Protein AF-A0A9E3R7A0-F1 (afdb_monomer)

Structure (mmCIF, N/CA/C/O backbone):
data_AF-A0A9E3R7A0-F1
#
_entry.id   AF-A0A9E3R7A0-F1
#
loop_
_atom_site.group_PDB
_atom_site.id
_atom_site.type_symbol
_atom_site.label_atom_id
_atom_site.label_alt_id
_atom_site.label_comp_id
_atom_site.label_asym_id
_atom_site.label_entity_id
_atom_site.label_seq_id
_atom_site.pdbx_PDB_ins_code
_atom_site.Cartn_x
_atom_site.Cartn_y
_atom_site.Cartn_z
_atom_site.occupancy
_atom_site.B_iso_or_equiv
_atom_site.auth_seq_id
_atom_site.auth_comp_id
_atom_site.auth_asym_id
_atom_site.auth_atom_id
_atom_site.pdbx_PDB_model_num
ATOM 1 N N . GLY A 1 1 ? -0.969 14.831 22.090 1.00 53.62 1 GLY A N 1
ATOM 2 C CA . GLY A 1 1 ? -0.768 15.293 23.472 1.00 53.62 1 GLY A CA 1
ATOM 3 C C . GLY A 1 1 ? -1.408 14.265 24.361 1.00 53.62 1 GLY A C 1
ATOM 4 O O . GLY A 1 1 ? -2.509 13.847 24.042 1.00 53.62 1 GLY A O 1
ATOM 5 N N . ASP A 1 2 ? -0.726 13.844 25.419 1.00 69.12 2 ASP A N 1
ATOM 6 C CA . ASP A 1 2 ? -1.125 12.676 26.223 1.00 69.12 2 ASP A CA 1
ATOM 7 C C . ASP A 1 2 ? -1.958 13.091 27.450 1.00 69.12 2 ASP A C 1
ATOM 9 O O . ASP A 1 2 ? -1.864 12.518 28.536 1.00 69.12 2 ASP A O 1
ATOM 13 N N . ASP A 1 3 ? -2.725 14.178 27.309 1.00 80.38 3 ASP A N 1
ATOM 14 C CA . ASP A 1 3 ? -3.614 14.688 28.347 1.00 80.38 3 ASP A CA 1
ATOM 15 C C . ASP A 1 3 ? -5.073 14.649 27.925 1.00 80.38 3 ASP A C 1
ATOM 17 O O . ASP A 1 3 ? -5.614 15.624 27.410 1.00 80.38 3 ASP A O 1
ATOM 21 N N . PHE A 1 4 ? -5.721 13.514 28.173 1.00 87.25 4 PHE A N 1
ATOM 22 C CA . PHE A 1 4 ? -7.149 13.374 27.912 1.00 87.25 4 PHE A CA 1
ATOM 23 C C . PHE A 1 4 ? -8.017 14.138 28.928 1.00 87.25 4 PHE A C 1
ATOM 25 O O . PHE A 1 4 ? -9.210 14.306 28.694 1.00 87.25 4 PHE A O 1
ATOM 32 N N . ASP A 1 5 ? -7.447 14.674 30.012 1.00 87.25 5 ASP A N 1
ATOM 33 C CA . ASP A 1 5 ? -8.157 15.551 30.951 1.00 87.25 5 ASP A CA 1
ATOM 34 C C . ASP A 1 5 ? -7.990 17.044 30.614 1.00 87.25 5 ASP A C 1
ATOM 36 O O . ASP A 1 5 ? -8.600 17.886 31.278 1.00 87.25 5 ASP A O 1
ATOM 40 N N . ASP A 1 6 ? -7.247 17.393 29.554 1.00 91.75 6 ASP A N 1
ATOM 41 C CA . ASP A 1 6 ? -7.112 18.787 29.127 1.00 91.75 6 ASP A CA 1
ATOM 42 C C . ASP A 1 6 ? -8.500 19.403 28.830 1.00 91.75 6 ASP A C 1
ATOM 44 O O . ASP A 1 6 ? -9.265 18.869 28.013 1.00 91.75 6 ASP A O 1
ATOM 48 N N . PRO A 1 7 ? -8.874 20.523 29.484 1.00 93.00 7 PRO A N 1
ATOM 49 C CA . PRO A 1 7 ? -10.195 21.118 29.305 1.00 93.00 7 PRO A CA 1
ATOM 50 C C . PRO A 1 7 ? -10.471 21.587 27.872 1.00 93.00 7 PRO A C 1
ATOM 52 O O . PRO A 1 7 ? -11.614 21.516 27.422 1.00 93.00 7 PRO A O 1
ATOM 55 N N . GLY A 1 8 ? -9.446 22.061 27.155 1.00 94.75 8 GLY A N 1
ATOM 56 C CA . GLY A 1 8 ? -9.574 22.519 25.772 1.00 94.75 8 GLY A CA 1
ATOM 57 C C . GLY A 1 8 ? -9.824 21.356 24.816 1.00 94.75 8 GLY A C 1
ATOM 58 O O . GLY A 1 8 ? -10.748 21.411 24.001 1.00 94.75 8 GLY A O 1
ATOM 59 N N . PHE A 1 9 ? -9.060 20.275 24.973 1.00 92.12 9 PHE A N 1
ATOM 60 C CA . PHE A 1 9 ? -9.255 19.019 24.261 1.00 92.12 9 PHE A CA 1
ATOM 61 C C . PHE A 1 9 ? -10.659 18.459 24.500 1.00 92.12 9 PHE A C 1
ATOM 63 O O . PHE A 1 9 ? -11.382 18.199 23.540 1.00 92.12 9 PHE A O 1
ATOM 70 N N . ASN A 1 10 ? -11.089 18.354 25.760 1.00 94.06 10 ASN A N 1
ATOM 71 C CA . ASN A 1 10 ? -12.415 17.841 26.106 1.00 94.06 10 ASN A CA 1
ATOM 72 C C . ASN A 1 10 ? -13.555 18.722 25.580 1.00 94.06 10 ASN A C 1
ATOM 74 O O . ASN A 1 10 ? -14.569 18.197 25.123 1.00 94.06 10 ASN A O 1
ATOM 78 N N . ALA A 1 11 ? -13.400 20.048 25.597 1.00 96.12 11 ALA A N 1
ATOM 79 C CA . ALA A 1 11 ? -14.384 20.955 25.013 1.00 96.12 11 ALA A CA 1
ATOM 80 C C . ALA A 1 11 ? -14.495 20.772 23.489 1.00 96.12 11 ALA A C 1
ATOM 82 O O . ALA A 1 11 ? -15.606 20.687 22.963 1.00 96.12 11 ALA A O 1
ATOM 83 N N . GLY A 1 12 ? -13.360 20.657 22.790 1.00 93.88 12 GLY A N 1
ATOM 84 C CA . GLY A 1 12 ? -13.330 20.380 21.353 1.00 93.88 12 GLY A CA 1
ATOM 85 C C . GLY A 1 12 ? -13.936 19.019 21.008 1.00 93.88 12 GLY A C 1
ATOM 86 O O . GLY A 1 12 ? -14.756 18.920 20.098 1.00 93.88 12 GLY A O 1
ATOM 87 N N . PHE A 1 13 ? -13.602 17.983 21.781 1.00 93.81 13 PHE A N 1
ATOM 88 C CA . PHE A 1 13 ? -14.141 16.634 21.606 1.00 93.81 13 PHE A CA 1
ATOM 89 C C . PHE A 1 13 ? -15.660 16.592 21.830 1.00 93.81 13 PHE A C 1
ATOM 91 O O . PHE A 1 13 ? -16.398 16.027 21.024 1.00 93.81 13 PHE A O 1
ATOM 98 N N . ALA A 1 14 ? -16.150 17.259 22.879 1.00 96.94 14 ALA A N 1
ATOM 99 C CA . ALA A 1 14 ? -17.577 17.388 23.158 1.00 96.94 14 ALA A CA 1
ATOM 100 C C . ALA A 1 14 ? -18.331 18.132 22.046 1.00 96.94 14 ALA A C 1
ATOM 102 O O . ALA A 1 14 ? -19.455 17.754 21.714 1.00 96.94 14 ALA A O 1
ATOM 103 N N . GLN A 1 15 ? -17.731 19.174 21.460 1.00 96.31 15 GLN A N 1
ATOM 104 C CA . GLN A 1 15 ? -18.327 19.870 20.320 1.00 96.31 15 GLN A CA 1
ATOM 105 C C . GLN A 1 15 ? -18.377 18.968 19.084 1.00 96.31 15 GLN A C 1
ATOM 107 O O . GLN A 1 15 ? -19.435 18.856 18.476 1.00 96.31 15 GLN A O 1
ATOM 112 N N . ALA A 1 16 ? -17.297 18.244 18.780 1.00 94.88 16 ALA A N 1
ATOM 113 C CA . ALA A 1 16 ? -17.267 17.296 17.668 1.00 94.88 16 ALA A CA 1
ATOM 114 C C . ALA A 1 16 ? -18.326 16.187 17.816 1.00 94.88 16 ALA A C 1
ATOM 116 O O . ALA A 1 16 ? -18.986 15.837 16.840 1.00 94.88 16 ALA A O 1
ATOM 117 N N . ILE A 1 17 ? -18.545 15.674 19.035 1.00 97.00 17 ILE A N 1
ATOM 118 C CA . ILE A 1 17 ? -19.640 14.734 19.327 1.00 97.00 17 ILE A CA 1
ATOM 119 C C . ILE A 1 17 ? -20.994 15.341 18.947 1.00 97.00 17 ILE A C 1
ATOM 121 O O . ILE A 1 17 ? -21.784 14.699 18.255 1.00 97.00 17 ILE A O 1
ATOM 125 N N . ARG A 1 18 ? -21.272 1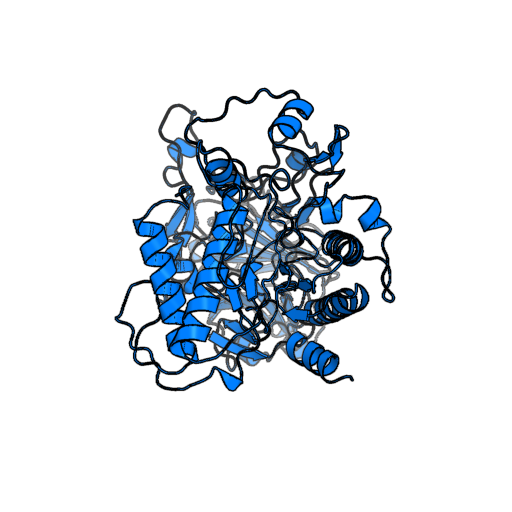6.570 19.396 1.00 97.81 18 ARG A N 1
ATOM 126 C CA . ARG A 1 18 ? -22.548 17.248 19.117 1.00 97.81 18 ARG A CA 1
ATOM 127 C C . ARG A 1 18 ? -22.729 17.503 17.631 1.00 97.81 18 ARG A C 1
ATOM 129 O O . ARG A 1 18 ? -23.804 17.225 17.115 1.00 97.81 18 ARG A O 1
ATOM 136 N N . ASP A 1 19 ? -21.677 17.958 16.958 1.00 96.94 19 ASP A N 1
ATOM 137 C CA . ASP A 1 19 ? -21.687 18.215 15.523 1.00 96.94 19 ASP A CA 1
ATOM 138 C C . ASP A 1 19 ? -21.993 16.932 14.744 1.00 96.94 19 ASP A C 1
ATOM 140 O O . ASP A 1 19 ? -22.852 16.952 13.872 1.00 96.94 19 ASP A O 1
ATOM 144 N N . VAL A 1 20 ? -21.366 15.798 15.083 1.00 96.06 20 VAL A N 1
ATOM 145 C CA . VAL A 1 20 ? -21.643 14.506 14.428 1.00 96.06 20 VAL A CA 1
ATOM 146 C C . VAL A 1 20 ? -23.091 14.071 14.638 1.00 96.06 20 VAL A C 1
ATOM 148 O O . VAL A 1 20 ? -23.747 13.676 13.674 1.00 96.06 20 VAL A O 1
ATOM 151 N N . VAL A 1 21 ? -23.611 14.158 15.866 1.00 97.94 21 VAL A N 1
ATOM 152 C CA . VAL A 1 21 ? -25.017 13.819 16.134 1.00 97.94 21 VAL A CA 1
ATOM 153 C C . VAL A 1 21 ? -25.937 14.754 15.340 1.00 97.94 21 VAL A C 1
ATOM 155 O O . VAL A 1 21 ? -26.807 14.283 14.617 1.00 97.94 21 VAL A O 1
ATOM 158 N N . ASP A 1 22 ? -25.718 16.067 15.382 1.00 98.25 22 ASP A N 1
ATOM 159 C CA . ASP A 1 22 ? -26.552 17.032 14.659 1.00 98.25 22 ASP A CA 1
ATOM 160 C C . ASP A 1 22 ? -26.466 16.852 13.133 1.00 98.25 22 ASP A C 1
ATOM 162 O O . ASP A 1 22 ? -27.477 16.984 12.446 1.00 98.25 22 ASP A O 1
ATOM 166 N N . VAL A 1 23 ? -25.296 16.494 12.591 1.00 97.56 23 VAL A N 1
ATOM 167 C CA . VAL A 1 23 ? -25.115 16.154 11.171 1.00 97.56 23 VAL A CA 1
ATOM 168 C C . VAL A 1 23 ? -25.967 14.948 10.786 1.00 97.56 23 VAL A C 1
ATOM 170 O O . VAL A 1 23 ? -26.647 14.991 9.763 1.00 97.56 23 VAL A O 1
ATOM 173 N N . LEU A 1 24 ? -25.970 13.887 11.598 1.00 97.12 24 LEU A N 1
ATOM 174 C CA . LEU A 1 24 ? -26.750 12.679 11.311 1.00 97.12 24 LEU A CA 1
ATOM 175 C C . LEU A 1 24 ? -28.258 12.934 11.322 1.00 97.12 24 LEU A C 1
ATOM 177 O O . LEU A 1 24 ? -28.981 12.308 10.552 1.00 97.12 24 LEU A O 1
ATOM 181 N N . HIS A 1 25 ? -28.721 13.855 12.165 1.00 98.19 25 HIS A N 1
ATOM 182 C CA . HIS A 1 25 ? -30.130 14.251 12.259 1.00 98.19 25 HIS A CA 1
ATOM 183 C C . HIS A 1 25 ? -30.509 15.390 11.294 1.00 98.19 25 HIS A C 1
ATOM 185 O O . HIS A 1 25 ? -31.611 15.925 11.383 1.00 98.19 25 HIS A O 1
ATOM 191 N N . GLY A 1 26 ? -29.622 15.787 10.370 1.00 97.81 26 GLY A N 1
ATOM 192 C CA . GLY A 1 26 ? -29.912 16.852 9.403 1.00 97.81 26 GLY A CA 1
ATOM 193 C C . GLY A 1 26 ? -30.159 18.217 10.058 1.00 97.81 26 GLY A C 1
ATOM 194 O O . GLY A 1 26 ? -30.999 18.994 9.605 1.00 97.81 26 GLY A O 1
ATOM 195 N N . ALA A 1 27 ? -29.467 18.501 11.160 1.00 97.94 27 ALA A N 1
ATOM 196 C CA . ALA A 1 27 ? -29.698 19.663 12.012 1.00 97.94 27 ALA A CA 1
ATOM 197 C C . ALA A 1 27 ? -28.429 20.502 12.252 1.00 97.94 27 ALA A C 1
ATOM 199 O O . ALA A 1 27 ? -28.372 21.264 13.220 1.00 97.94 27 ALA A O 1
ATOM 200 N N . ALA A 1 28 ? -27.421 20.390 11.378 1.00 97.56 28 ALA A N 1
ATOM 201 C CA . ALA A 1 28 ? -26.130 21.057 11.538 1.00 97.56 28 ALA A CA 1
ATOM 202 C C . ALA A 1 28 ? -25.809 22.049 10.410 1.00 97.56 28 ALA A C 1
ATOM 204 O O . ALA A 1 28 ? -26.141 21.867 9.238 1.00 97.56 28 ALA A O 1
ATOM 205 N N . THR A 1 29 ? -25.095 23.116 10.760 1.00 97.75 29 THR A N 1
ATOM 206 C CA . THR A 1 29 ? -24.385 23.974 9.805 1.00 97.75 29 THR A CA 1
ATOM 207 C C . THR A 1 29 ? -22.999 24.238 10.362 1.00 97.75 29 THR A C 1
ATOM 209 O O . THR A 1 29 ? -22.863 24.894 11.392 1.00 97.75 29 THR A O 1
ATOM 212 N N . LEU A 1 30 ? -21.985 23.700 9.691 1.00 96.94 30 LEU A N 1
ATOM 213 C CA . LEU A 1 30 ? -20.608 23.704 10.169 1.00 96.94 30 LEU A CA 1
ATOM 214 C C . LEU A 1 30 ? -19.764 24.704 9.364 1.00 96.94 30 LEU A C 1
ATOM 216 O O . LEU A 1 30 ? -19.820 24.686 8.126 1.00 96.94 30 LEU A O 1
ATOM 220 N N . PRO A 1 31 ? -18.983 25.578 10.024 1.00 95.56 31 PRO A N 1
ATOM 221 C CA . PRO A 1 31 ? -18.098 26.505 9.333 1.00 95.56 31 PRO A CA 1
ATOM 222 C C . PRO A 1 31 ? -16.918 25.765 8.677 1.00 95.56 31 PRO A C 1
ATOM 224 O O . PRO A 1 31 ? -16.497 24.716 9.166 1.00 95.56 31 PRO A O 1
ATOM 227 N N . PRO A 1 32 ? -16.339 26.306 7.591 1.00 96.06 32 PRO A N 1
ATOM 228 C CA . PRO A 1 32 ? -15.105 25.774 7.023 1.00 96.06 32 PRO A CA 1
ATOM 229 C C . PRO A 1 32 ? -13.949 25.789 8.028 1.00 96.06 32 PRO A C 1
ATOM 231 O O . PRO A 1 32 ? -13.594 26.839 8.562 1.00 96.06 32 PRO A O 1
ATOM 234 N N . GLN A 1 33 ? -13.325 24.629 8.231 1.00 93.44 33 GLN A N 1
ATOM 235 C CA . GLN A 1 33 ? -12.112 24.459 9.026 1.00 93.44 33 GLN A CA 1
ATOM 236 C C . GLN A 1 33 ? -11.190 23.457 8.324 1.00 93.44 33 GLN A C 1
ATOM 238 O O . GLN A 1 33 ? -11.634 22.416 7.841 1.00 93.44 33 GLN A O 1
ATOM 243 N N . ALA A 1 34 ? -9.895 23.770 8.249 1.00 89.38 34 ALA A N 1
ATOM 244 C CA . ALA A 1 34 ? -8.920 22.886 7.620 1.00 89.38 34 ALA A CA 1
ATOM 245 C C . ALA A 1 34 ? -8.920 21.506 8.301 1.00 89.38 34 ALA A C 1
ATOM 247 O O . ALA A 1 34 ? -8.803 21.418 9.520 1.00 89.38 34 ALA A O 1
ATOM 248 N N . GLY A 1 35 ? -9.057 20.442 7.505 1.00 84.56 35 GLY A N 1
ATOM 249 C CA . GLY A 1 35 ? -9.123 19.062 7.999 1.00 84.56 35 GLY A CA 1
ATOM 250 C C . GLY A 1 35 ? -10.507 18.595 8.467 1.00 84.56 35 GLY A C 1
ATOM 251 O O . GLY A 1 35 ? -10.635 17.436 8.844 1.00 84.56 35 GLY A O 1
ATOM 252 N N . HIS A 1 36 ? -11.541 19.443 8.411 1.00 89.62 36 HIS A N 1
ATOM 253 C CA . HIS A 1 36 ? -12.905 19.099 8.824 1.00 89.62 36 HIS A CA 1
ATOM 254 C C . HIS A 1 36 ? -13.910 19.277 7.678 1.00 89.62 36 HIS A C 1
ATOM 256 O O . HIS A 1 36 ? -13.760 20.148 6.817 1.00 89.62 36 HIS A O 1
ATOM 262 N N . ALA A 1 37 ? -14.963 18.454 7.678 1.00 91.75 37 ALA A N 1
ATOM 263 C CA . ALA A 1 37 ? -16.116 18.661 6.808 1.00 91.75 37 ALA A CA 1
ATOM 264 C C . ALA A 1 37 ? -16.844 19.964 7.188 1.00 91.75 37 ALA A C 1
ATOM 266 O O . ALA A 1 37 ? -16.874 20.349 8.355 1.00 91.75 37 ALA A O 1
ATOM 267 N N . SER A 1 38 ? -17.440 20.644 6.206 1.00 95.69 38 SER A N 1
ATOM 268 C CA . SER A 1 38 ? -18.169 21.899 6.424 1.00 95.69 38 SER A CA 1
ATOM 269 C C . SER A 1 38 ? -19.370 22.025 5.496 1.00 95.69 38 SER A C 1
ATOM 271 O O . SER A 1 38 ? -19.475 21.303 4.505 1.00 95.69 38 SER A O 1
ATOM 273 N N . GLY A 1 39 ? -20.269 22.953 5.818 1.00 96.75 39 GLY A N 1
ATOM 274 C CA . GLY A 1 39 ? -21.484 23.211 5.054 1.00 96.75 39 GLY A CA 1
ATOM 275 C C . GLY A 1 39 ? -22.756 22.972 5.859 1.00 96.75 39 GLY A C 1
ATOM 276 O O . GLY A 1 39 ? -22.730 22.783 7.076 1.00 96.75 39 GLY A O 1
ATOM 277 N N . ARG A 1 40 ? -23.890 23.030 5.161 1.00 97.75 40 ARG A N 1
ATOM 278 C CA . ARG A 1 40 ? -25.216 22.774 5.724 1.00 97.75 40 ARG A CA 1
ATOM 279 C C . ARG A 1 40 ? -25.567 21.297 5.550 1.00 97.75 40 ARG A C 1
ATOM 281 O O . ARG A 1 40 ? -25.549 20.801 4.428 1.00 97.75 40 ARG A O 1
ATOM 288 N N . PHE A 1 41 ? -25.920 20.642 6.648 1.00 97.31 41 PHE A N 1
ATOM 289 C CA . PHE A 1 41 ? -26.384 19.260 6.695 1.00 97.31 41 PHE A CA 1
ATOM 290 C C . PHE A 1 41 ? -27.853 19.275 7.114 1.00 97.31 41 PHE A C 1
ATOM 292 O O . PHE A 1 41 ? -28.147 19.392 8.299 1.00 97.31 41 PHE A O 1
ATOM 299 N N . ASP A 1 42 ? -28.766 19.229 6.142 1.00 97.19 42 ASP A N 1
ATOM 300 C CA . ASP A 1 42 ? -30.220 19.306 6.355 1.00 97.19 42 ASP A CA 1
ATOM 301 C C . ASP A 1 42 ? -30.990 18.039 5.944 1.00 97.19 42 ASP A C 1
ATOM 303 O O . ASP A 1 42 ? -32.221 18.019 5.960 1.00 97.19 42 ASP A O 1
ATOM 307 N N . ALA A 1 43 ? -30.266 16.967 5.614 1.00 97.19 43 ALA A N 1
ATOM 308 C CA . ALA A 1 43 ? -30.823 15.639 5.394 1.00 97.19 43 ALA A CA 1
ATOM 309 C C . ALA A 1 43 ? -30.695 14.794 6.670 1.00 97.19 43 ALA A C 1
ATOM 311 O O . ALA A 1 43 ? -29.584 14.519 7.119 1.00 97.19 43 ALA A O 1
ATOM 312 N N . ASP A 1 44 ? -31.827 14.360 7.230 1.00 97.56 44 ASP A N 1
ATOM 313 C CA . ASP A 1 44 ? -31.852 13.412 8.347 1.00 97.56 44 ASP A CA 1
ATOM 314 C C . ASP A 1 44 ? -31.558 11.998 7.831 1.00 97.56 44 ASP A C 1
ATOM 316 O O . ASP A 1 44 ? -32.381 11.381 7.152 1.00 97.56 44 ASP A O 1
ATOM 320 N N . VAL A 1 45 ? -30.361 11.497 8.137 1.00 97.19 45 VAL A N 1
ATOM 321 C CA . VAL A 1 45 ? -29.919 10.131 7.817 1.00 97.19 45 VAL A CA 1
ATOM 322 C C . VAL A 1 45 ? -29.994 9.202 9.029 1.00 97.19 45 VAL A C 1
ATOM 324 O O . VAL A 1 45 ? -29.702 8.009 8.922 1.00 97.19 45 VAL A O 1
ATOM 327 N N . SER A 1 46 ? -30.432 9.716 10.178 1.00 96.94 46 SER A N 1
ATOM 328 C CA . SER A 1 46 ? -30.481 8.986 11.434 1.00 96.94 46 SER A CA 1
ATOM 329 C C . SER A 1 46 ? -31.316 7.690 11.366 1.00 96.94 46 SER A C 1
ATOM 331 O O . SER A 1 46 ? -30.895 6.713 12.001 1.00 96.94 46 SER A O 1
ATOM 333 N N . PRO A 1 47 ? -32.409 7.561 10.574 1.00 96.00 47 PRO A N 1
ATOM 334 C CA . PRO A 1 47 ? -33.138 6.294 10.443 1.00 96.00 47 PRO A CA 1
ATOM 335 C C . PRO A 1 47 ? -32.313 5.134 9.863 1.00 96.00 47 PRO A C 1
ATOM 337 O O . PRO A 1 47 ? -32.668 3.975 10.072 1.00 96.00 47 PRO A O 1
ATOM 340 N N . TRP A 1 48 ? -31.219 5.428 9.152 1.00 96.56 48 TRP A N 1
ATOM 341 C CA . TRP A 1 48 ? -30.314 4.430 8.566 1.00 96.56 48 TRP A CA 1
ATOM 342 C C . TRP A 1 48 ? -29.024 4.235 9.374 1.00 96.56 48 TRP A C 1
ATOM 344 O O . TRP A 1 48 ? -28.219 3.361 9.050 1.00 96.56 48 TRP A O 1
ATOM 354 N N . THR A 1 49 ? -28.824 5.009 10.442 1.00 96.25 49 THR A N 1
ATOM 355 C CA . THR A 1 49 ? -27.653 4.893 11.315 1.00 96.25 49 THR A CA 1
ATOM 356 C C . THR A 1 49 ? -27.851 3.773 12.332 1.00 96.25 49 THR A C 1
ATOM 358 O O . THR A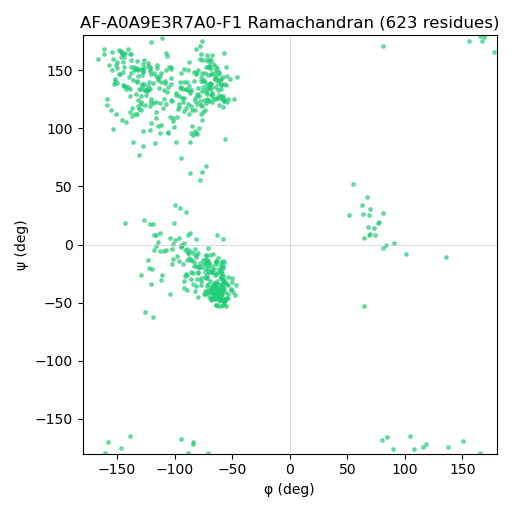 1 49 ? -28.705 3.869 13.215 1.00 96.25 49 THR A O 1
ATOM 361 N N . ILE A 1 50 ? -27.017 2.733 12.238 1.00 95.44 50 ILE A N 1
ATOM 362 C CA . ILE A 1 50 ? -27.103 1.530 13.081 1.00 95.44 50 ILE A CA 1
ATOM 363 C C . ILE A 1 50 ? -26.491 1.755 14.470 1.00 95.44 50 ILE A C 1
ATOM 365 O O . ILE A 1 50 ? -27.069 1.325 15.465 1.00 95.44 50 ILE A O 1
ATOM 369 N N . ALA A 1 51 ? -25.313 2.379 14.545 1.00 96.94 51 ALA A N 1
ATOM 370 C CA . ALA A 1 51 ? -24.522 2.495 15.769 1.00 96.94 51 ALA A CA 1
ATOM 371 C C . ALA A 1 51 ? -23.473 3.614 15.672 1.00 96.94 51 ALA A C 1
ATOM 373 O O . ALA A 1 51 ? -23.180 4.098 14.579 1.00 96.94 51 ALA A O 1
ATOM 374 N N . TYR A 1 52 ? -22.874 3.961 16.813 1.00 97.44 52 TYR A N 1
ATOM 375 C CA . TYR A 1 52 ? -21.696 4.825 16.908 1.00 97.44 52 TYR A CA 1
ATOM 376 C C . TYR A 1 52 ? -20.449 4.021 17.295 1.00 97.44 52 TYR A C 1
ATOM 378 O O . TYR A 1 52 ? -20.510 3.143 18.155 1.00 97.44 52 TYR A O 1
ATOM 386 N N . ILE A 1 53 ? -19.303 4.355 16.701 1.00 96.94 53 ILE A N 1
ATOM 387 C CA . ILE A 1 53 ? -17.982 3.893 17.144 1.00 96.94 53 ILE A CA 1
ATOM 388 C C . ILE A 1 53 ? -17.124 5.140 17.356 1.00 96.94 53 ILE A C 1
ATOM 390 O O . ILE A 1 53 ? -16.970 5.954 16.447 1.00 96.94 53 ILE A O 1
ATOM 394 N N . LEU A 1 54 ? -16.634 5.329 18.579 1.00 94.75 54 LEU A N 1
ATOM 395 C CA . LEU A 1 54 ? -15.944 6.543 19.003 1.00 94.75 54 LEU A CA 1
ATOM 396 C C . LEU A 1 54 ? -14.421 6.376 18.951 1.00 94.75 54 LEU A C 1
ATOM 398 O O . LEU A 1 54 ? -13.865 5.464 19.562 1.00 94.75 54 LEU A O 1
ATOM 402 N N . GLY A 1 55 ? -13.749 7.323 18.293 1.00 88.56 55 GLY A N 1
ATOM 403 C CA . GLY A 1 55 ? -12.289 7.391 18.210 1.00 88.56 55 GLY A CA 1
ATOM 404 C C . GLY A 1 55 ? -11.686 6.635 17.022 1.00 88.56 55 GLY A C 1
ATOM 405 O O . GLY A 1 55 ? -12.388 6.090 16.174 1.00 88.56 55 GLY A O 1
ATOM 406 N N . ARG A 1 56 ? -10.355 6.622 16.979 1.00 85.44 56 ARG A N 1
ATOM 407 C CA . ARG A 1 56 ? -9.511 5.866 16.037 1.00 85.44 56 ARG A CA 1
ATOM 408 C C . ARG A 1 56 ? -8.613 4.914 16.830 1.00 85.44 56 ARG A C 1
ATOM 410 O O . ARG A 1 56 ? -8.635 4.982 18.053 1.00 85.44 56 ARG A O 1
ATOM 417 N N . GLU A 1 57 ? -7.846 4.054 16.162 1.00 87.50 57 GLU A N 1
ATOM 418 C CA . GLU A 1 57 ? -6.825 3.220 16.821 1.00 87.50 57 GLU A CA 1
ATOM 419 C C . GLU A 1 57 ? -5.950 4.080 17.741 1.00 87.50 57 GLU A C 1
ATOM 421 O O . GLU A 1 57 ? -5.430 5.115 17.316 1.00 87.50 57 GLU A O 1
ATOM 426 N N . TRP A 1 58 ? -5.877 3.682 19.012 1.00 89.31 58 TRP A N 1
ATOM 427 C CA . TRP A 1 58 ? -5.237 4.446 20.077 1.00 89.31 58 TRP A CA 1
ATOM 428 C C . TRP A 1 58 ? -3.816 3.953 20.282 1.00 89.31 58 TRP A C 1
ATOM 430 O O . TRP A 1 58 ? -3.601 2.758 20.501 1.00 89.31 58 TRP A O 1
ATOM 440 N N . GLU A 1 59 ? -2.853 4.869 20.263 1.00 89.38 59 GLU A N 1
ATOM 441 C CA . GLU A 1 59 ? -1.457 4.513 20.456 1.00 89.38 59 GLU A CA 1
ATOM 442 C C . GLU A 1 59 ? -1.200 4.081 21.916 1.00 89.38 59 GLU A C 1
ATOM 444 O O . GLU A 1 59 ? -1.439 4.870 22.841 1.00 89.38 59 GLU A O 1
ATOM 449 N N . PRO A 1 60 ? -0.670 2.863 22.161 1.00 90.75 60 PRO A N 1
ATOM 450 C CA . PRO A 1 60 ? -0.456 2.319 23.501 1.00 90.75 60 PRO A CA 1
ATOM 451 C C . PRO A 1 60 ? 0.308 3.258 24.436 1.00 90.75 60 PRO A C 1
ATOM 453 O O . PRO A 1 60 ? -0.052 3.406 25.604 1.00 90.75 60 PRO A O 1
ATOM 456 N N . TYR A 1 61 ? 1.322 3.959 23.925 1.00 88.88 61 TYR A N 1
ATOM 457 C CA . TYR A 1 61 ? 2.122 4.879 24.731 1.00 88.88 61 TYR A CA 1
ATOM 458 C C . TYR A 1 61 ? 1.334 6.097 25.236 1.00 88.88 61 TYR A C 1
ATOM 460 O O . TYR A 1 61 ? 1.583 6.549 26.354 1.00 88.88 61 TYR A O 1
ATOM 468 N N . SER A 1 62 ? 0.369 6.614 24.467 1.00 89.94 62 SER A N 1
ATOM 469 C CA . SER A 1 62 ? -0.476 7.732 24.909 1.00 89.94 62 SER A CA 1
ATOM 470 C C . SER A 1 62 ? -1.446 7.274 25.999 1.00 89.94 62 SER A C 1
ATOM 472 O O . SER A 1 62 ? -1.701 8.012 26.952 1.00 89.94 62 SER A O 1
ATOM 474 N N . ILE A 1 63 ? -1.922 6.025 25.919 1.00 92.19 63 ILE A N 1
ATOM 475 C CA . ILE A 1 63 ? -2.751 5.402 26.958 1.00 92.19 63 ILE A CA 1
ATOM 476 C C . ILE A 1 63 ? -1.942 5.211 28.247 1.00 92.19 63 ILE A C 1
ATOM 478 O O . ILE A 1 63 ? -2.418 5.566 29.326 1.00 92.19 63 ILE A O 1
ATOM 482 N N . VAL A 1 64 ? -0.719 4.676 28.154 1.00 91.12 64 VAL A N 1
ATOM 483 C CA . VAL A 1 64 ? 0.186 4.513 29.308 1.00 91.12 64 VAL A CA 1
ATOM 484 C C . VAL A 1 64 ? 0.448 5.863 29.974 1.00 91.12 64 VAL A C 1
ATOM 486 O O . VAL A 1 64 ? 0.191 6.005 31.170 1.00 91.12 64 VAL A O 1
ATOM 489 N N . GLY A 1 65 ? 0.855 6.872 29.197 1.00 90.06 65 GLY A N 1
ATOM 490 C CA . GLY A 1 65 ? 1.156 8.207 29.716 1.00 90.06 65 GLY A CA 1
ATOM 491 C C . GLY A 1 65 ? -0.025 8.857 30.441 1.00 90.06 65 GLY A C 1
ATOM 492 O O . GLY A 1 65 ? 0.161 9.473 31.490 1.00 90.06 65 GLY A O 1
ATOM 493 N N . PHE A 1 66 ? -1.253 8.682 29.942 1.00 92.12 66 PHE A N 1
ATOM 494 C CA . PHE A 1 66 ? -2.443 9.177 30.637 1.00 92.12 66 PHE A CA 1
ATOM 495 C C . PHE A 1 66 ? -2.792 8.348 31.881 1.00 92.12 66 PHE A C 1
ATOM 497 O O . PHE A 1 66 ? -3.144 8.901 32.924 1.00 92.12 66 PHE A O 1
ATOM 504 N N . ASN A 1 67 ? -2.660 7.023 31.810 1.00 93.25 67 ASN A N 1
ATOM 505 C CA . ASN A 1 67 ? -2.988 6.120 32.913 1.00 93.25 67 ASN A CA 1
ATOM 506 C C . ASN A 1 67 ? -2.085 6.295 34.146 1.00 93.25 67 ASN A C 1
ATOM 508 O O . ASN A 1 67 ? -2.514 5.990 35.266 1.00 93.25 67 ASN A O 1
ATOM 512 N N . GLU A 1 68 ? -0.856 6.771 33.948 1.00 91.00 68 GLU A N 1
ATOM 513 C CA . GLU A 1 68 ? 0.122 7.041 35.007 1.00 91.00 68 GLU A CA 1
ATOM 514 C C . GLU A 1 68 ? -0.091 8.394 35.707 1.00 91.00 68 GLU A C 1
ATOM 516 O O . GLU A 1 68 ? 0.524 8.651 36.746 1.00 91.00 68 GLU A O 1
ATOM 521 N N . LYS A 1 69 ? -0.988 9.254 35.202 1.00 88.12 69 LYS A N 1
ATOM 522 C CA . LYS A 1 69 ? -1.235 10.569 35.803 1.00 88.12 69 LYS A CA 1
ATOM 523 C C . LYS A 1 69 ? -1.835 10.460 37.210 1.00 88.12 69 LYS A C 1
ATOM 525 O O . LYS A 1 69 ? -2.902 9.860 37.391 1.00 88.12 69 LYS A O 1
ATOM 530 N N . PRO A 1 70 ? -1.209 11.086 38.226 1.00 87.69 70 PRO A N 1
ATOM 531 C CA . PRO A 1 70 ? -1.758 11.113 39.575 1.00 87.69 70 PRO A CA 1
ATOM 532 C C . PRO A 1 70 ? -3.115 11.823 39.630 1.00 87.69 70 PRO A C 1
ATOM 534 O O . PRO A 1 70 ? -3.301 12.877 39.031 1.00 87.69 70 PRO A O 1
ATOM 537 N N . GLY A 1 71 ? -4.054 11.271 40.401 1.00 87.19 71 GLY A N 1
ATOM 538 C CA . GLY A 1 71 ? -5.365 11.888 40.641 1.00 87.19 71 GLY A CA 1
ATOM 539 C C . GLY A 1 71 ? -6.402 11.683 39.532 1.00 87.19 71 GLY A C 1
ATOM 540 O O . GLY A 1 71 ? -7.554 12.074 39.722 1.00 87.19 71 GLY A O 1
ATOM 541 N N . ALA A 1 72 ? -6.041 11.036 38.422 1.00 89.50 72 ALA A N 1
ATOM 542 C CA . ALA A 1 72 ? -6.988 10.717 37.363 1.00 89.50 72 ALA A CA 1
ATOM 543 C C . ALA A 1 72 ? -8.060 9.718 37.842 1.00 89.50 72 ALA A C 1
ATOM 545 O O . ALA A 1 72 ? -7.805 8.815 38.649 1.00 89.50 72 ALA A O 1
ATOM 546 N N . ALA A 1 73 ? -9.291 9.895 37.359 1.00 93.00 73 ALA A N 1
ATOM 547 C CA . ALA A 1 73 ? -10.433 9.112 37.814 1.00 93.00 73 ALA A CA 1
ATOM 548 C C . ALA A 1 73 ? -10.343 7.648 37.358 1.00 93.00 73 ALA A C 1
ATOM 550 O O . ALA A 1 73 ? -10.027 7.365 36.210 1.00 93.00 73 ALA A O 1
ATOM 551 N N . ARG A 1 74 ? -10.693 6.717 38.253 1.00 95.62 74 ARG A N 1
ATOM 552 C CA . ARG A 1 74 ? -10.694 5.258 37.994 1.00 95.62 74 ARG A CA 1
ATOM 553 C C . ARG A 1 74 ? -12.080 4.619 38.035 1.00 95.62 74 ARG A C 1
ATOM 555 O O . ARG A 1 74 ? -12.223 3.414 37.861 1.00 95.62 74 ARG A O 1
ATOM 562 N N . ALA A 1 75 ? -13.096 5.445 38.250 1.00 97.50 75 ALA A N 1
ATOM 563 C CA . ALA A 1 75 ? -14.491 5.062 38.215 1.00 97.50 75 ALA A CA 1
ATOM 564 C C . ALA A 1 75 ? -15.318 6.201 37.614 1.00 97.50 75 ALA A C 1
ATOM 566 O O . ALA A 1 75 ? -14.961 7.381 37.720 1.00 97.50 75 ALA A O 1
ATOM 567 N N . PHE A 1 76 ? -16.446 5.853 37.010 1.00 98.12 76 PHE A N 1
ATOM 568 C CA . PHE A 1 76 ? -17.424 6.809 36.519 1.00 98.12 76 PHE A CA 1
ATOM 569 C C . PHE A 1 76 ? -18.831 6.217 36.569 1.00 98.12 76 PHE A C 1
ATOM 571 O O . PHE A 1 76 ? -19.047 5.049 36.245 1.00 98.12 76 PHE A O 1
ATOM 578 N N . ALA A 1 77 ? -19.788 7.045 36.978 1.00 98.38 77 ALA A N 1
ATOM 579 C CA . ALA A 1 77 ? -21.206 6.731 36.968 1.00 98.38 77 ALA A CA 1
ATOM 580 C C . ALA A 1 77 ? -21.942 7.849 36.221 1.00 98.38 77 ALA A C 1
ATOM 582 O O . ALA A 1 77 ? -22.185 8.916 36.783 1.00 98.38 77 ALA A O 1
ATOM 583 N N . GLY A 1 78 ? -22.220 7.606 34.943 1.00 97.75 78 GLY A N 1
ATOM 584 C CA . GLY A 1 78 ? -22.937 8.515 34.057 1.00 97.75 78 GLY A CA 1
ATOM 585 C C . GLY A 1 78 ? -24.431 8.220 33.983 1.00 97.75 78 GLY A C 1
ATOM 586 O O . GLY A 1 78 ? -24.986 7.447 34.771 1.00 97.75 78 GLY A O 1
ATOM 587 N N . THR A 1 79 ? -25.089 8.836 33.005 1.00 98.12 79 THR A N 1
ATOM 588 C CA . THR A 1 79 ? -26.531 8.669 32.787 1.00 98.12 79 THR A CA 1
ATOM 589 C C . THR A 1 79 ? -26.843 7.302 32.178 1.00 98.12 79 THR A C 1
ATOM 591 O O . THR A 1 79 ? -27.780 6.627 32.609 1.00 98.12 79 THR A O 1
ATOM 594 N N . HIS A 1 80 ? -26.048 6.870 31.201 1.00 98.25 80 HIS A N 1
ATOM 595 C CA . HIS A 1 80 ? -26.237 5.685 30.361 1.00 98.25 80 HIS A CA 1
ATOM 596 C C . HIS A 1 80 ? -25.213 4.580 30.647 1.00 98.25 80 HIS A C 1
ATOM 598 O O . HIS A 1 80 ? -25.532 3.400 30.459 1.00 98.25 80 HIS A O 1
ATOM 604 N N . PHE A 1 81 ? -24.024 4.930 31.145 1.00 98.25 81 PHE A N 1
ATOM 605 C CA . PHE A 1 81 ? -22.943 3.983 31.421 1.00 98.25 81 PHE A CA 1
ATOM 606 C C . PHE A 1 81 ? -22.314 4.154 32.800 1.00 98.25 81 PHE A C 1
ATOM 608 O O . PHE A 1 81 ? -22.235 5.250 33.352 1.00 98.25 81 PHE A O 1
ATOM 615 N N . THR A 1 82 ? -21.800 3.051 33.337 1.00 98.25 82 THR A N 1
ATOM 616 C CA . THR A 1 82 ? -20.939 3.037 34.516 1.00 98.25 82 THR A CA 1
ATOM 617 C C . THR A 1 82 ? -19.701 2.177 34.274 1.00 98.25 82 THR A C 1
ATOM 619 O O . THR A 1 82 ? -19.726 1.199 33.524 1.00 98.25 82 THR A O 1
ATOM 622 N N . ILE A 1 83 ? -18.609 2.542 34.935 1.00 98.00 83 ILE A N 1
ATOM 623 C CA . ILE A 1 83 ? -17.385 1.754 35.053 1.00 98.00 83 ILE A CA 1
ATOM 624 C C . ILE A 1 83 ? -16.904 1.901 36.496 1.00 98.00 83 ILE A C 1
ATOM 626 O O . ILE A 1 83 ? -16.617 3.005 36.954 1.00 98.00 83 ILE A O 1
ATOM 630 N N . ALA A 1 84 ? -16.925 0.805 37.252 1.00 97.06 84 ALA A N 1
ATOM 631 C CA . ALA A 1 84 ? -16.607 0.832 38.682 1.00 97.06 84 ALA A CA 1
ATOM 632 C C . ALA A 1 84 ? -15.094 0.810 38.933 1.00 97.06 84 ALA A C 1
ATOM 634 O O . ALA A 1 84 ? -14.617 1.451 39.862 1.00 97.06 84 ALA A O 1
ATOM 635 N N . GLU A 1 85 ? -14.363 0.085 38.087 1.00 94.44 85 GLU A N 1
ATOM 636 C CA . GLU A 1 85 ? -12.919 -0.098 38.172 1.00 94.44 85 GLU A CA 1
ATOM 637 C C . GLU A 1 85 ? -12.349 -0.102 36.752 1.00 94.44 85 GLU A C 1
ATOM 639 O O . GLU A 1 85 ? -12.537 -1.054 35.995 1.00 94.44 85 GLU A O 1
ATOM 644 N N . GLY A 1 86 ? -11.694 0.992 36.375 1.00 95.00 86 GLY A N 1
ATOM 645 C CA . GLY A 1 86 ? -11.050 1.149 35.077 1.00 95.00 86 GLY A CA 1
ATOM 646 C C . GLY A 1 86 ? -9.745 1.928 35.174 1.00 95.00 86 GLY A C 1
ATOM 647 O O . GLY A 1 86 ? -9.449 2.595 36.173 1.00 95.00 86 GLY A O 1
ATOM 648 N N . SER A 1 87 ? -8.950 1.846 34.116 1.00 95.31 87 SER A N 1
ATOM 649 C CA . SER A 1 87 ? -7.859 2.782 33.886 1.00 95.31 87 SER A CA 1
ATOM 650 C C . SER A 1 87 ? -8.414 4.189 33.616 1.00 95.31 87 SER A C 1
ATOM 652 O O . SER A 1 87 ? -9.554 4.322 33.156 1.00 95.31 87 SER A O 1
ATOM 654 N N . PRO A 1 88 ? -7.634 5.251 33.877 1.00 95.69 88 PRO A N 1
ATOM 655 C CA . PRO A 1 88 ? -8.021 6.610 33.509 1.00 95.69 88 PRO A CA 1
ATOM 656 C C . PRO A 1 88 ? -8.525 6.745 32.070 1.00 95.69 88 PRO A C 1
ATOM 658 O O . PRO A 1 88 ? -9.563 7.367 31.842 1.00 95.69 88 PRO A O 1
ATOM 661 N N . THR A 1 89 ? -7.854 6.109 31.106 1.00 94.94 89 THR A N 1
ATOM 662 C CA . THR A 1 89 ? -8.269 6.161 29.698 1.00 94.94 89 THR A CA 1
ATOM 663 C C . THR A 1 89 ? -9.615 5.468 29.473 1.00 94.94 89 THR A C 1
ATOM 665 O O . THR A 1 89 ? -10.489 6.038 28.823 1.00 94.94 89 THR A O 1
ATOM 668 N N . GLU A 1 90 ? -9.837 4.281 30.053 1.00 95.94 90 GLU A N 1
ATOM 669 C CA . GLU A 1 90 ? -11.135 3.589 29.967 1.00 95.94 90 GLU A CA 1
ATOM 670 C C . GLU A 1 90 ? -12.263 4.458 30.545 1.00 95.94 90 GLU A C 1
ATOM 672 O O . GLU A 1 90 ? -13.331 4.587 29.945 1.00 95.94 90 GLU A O 1
ATOM 677 N N . VAL A 1 91 ? -12.020 5.106 31.688 1.00 96.88 91 VAL A N 1
ATOM 678 C CA . VAL A 1 91 ? -12.975 6.034 32.310 1.00 96.88 91 VAL A CA 1
ATOM 679 C C . VAL A 1 91 ? -13.273 7.218 31.396 1.00 96.88 91 VAL A C 1
ATOM 681 O O . VAL A 1 91 ? -14.439 7.583 31.232 1.00 96.88 91 VAL A O 1
ATOM 684 N N . TRP A 1 92 ? -12.244 7.807 30.789 1.00 95.81 92 TRP A N 1
ATOM 685 C CA . TRP A 1 92 ? -12.404 8.902 29.841 1.00 95.81 92 TRP A CA 1
ATOM 686 C C . TRP A 1 92 ? -13.247 8.479 28.631 1.00 95.81 92 TRP A C 1
ATOM 688 O O . TRP A 1 92 ? -14.224 9.155 28.309 1.00 95.81 92 TRP A O 1
ATOM 698 N N . MET A 1 93 ? -12.969 7.322 28.024 1.00 95.81 93 MET A N 1
ATOM 699 C CA . MET A 1 93 ? -13.740 6.812 26.882 1.00 95.81 93 MET A CA 1
ATOM 700 C C . MET A 1 93 ? -15.215 6.588 27.227 1.00 95.81 93 MET A C 1
ATOM 702 O O . MET A 1 93 ? -16.102 6.971 26.459 1.00 95.81 93 MET A O 1
ATOM 706 N N . VAL A 1 94 ? -15.495 6.009 28.400 1.00 97.38 94 VAL A N 1
ATOM 707 C CA . VAL A 1 94 ? -16.872 5.786 28.865 1.00 97.38 94 VAL A CA 1
ATOM 708 C C . VAL A 1 94 ? -17.597 7.114 29.088 1.00 97.38 94 VAL A C 1
ATOM 710 O O . VAL A 1 94 ? -18.765 7.223 28.721 1.00 97.38 94 VAL A O 1
ATOM 713 N N . ARG A 1 95 ? -16.918 8.143 29.615 1.00 97.44 95 ARG A N 1
ATOM 714 C CA . ARG A 1 95 ? -17.486 9.498 29.741 1.00 97.44 95 ARG A CA 1
ATOM 715 C C . ARG A 1 95 ? -17.876 10.083 28.387 1.00 97.44 95 ARG A C 1
ATOM 717 O O . ARG A 1 95 ? -18.966 10.635 28.269 1.00 97.44 95 ARG A O 1
ATOM 724 N N . GLN A 1 96 ? -17.029 9.933 27.367 1.00 97.38 96 GLN A N 1
ATOM 725 C CA . GLN A 1 96 ? -17.340 10.448 26.031 1.00 97.38 96 GLN A CA 1
ATOM 726 C C . GLN A 1 96 ? -18.506 9.695 25.373 1.00 97.38 96 GLN A C 1
ATOM 728 O O . GLN A 1 96 ? -19.374 10.311 24.755 1.00 97.38 96 GLN A O 1
ATOM 733 N N . CYS A 1 97 ? -18.581 8.373 25.557 1.00 97.94 97 CYS A N 1
ATOM 734 C CA . CYS A 1 97 ? -19.718 7.580 25.086 1.00 97.94 97 CYS A CA 1
ATOM 735 C C . CYS A 1 97 ? -21.023 7.975 25.800 1.00 97.94 97 CYS A C 1
ATOM 737 O O . CYS A 1 97 ? -22.068 8.093 25.161 1.00 97.94 97 CYS A O 1
ATOM 739 N N . ASP A 1 98 ? -20.967 8.209 27.116 1.00 98.44 98 ASP A N 1
ATOM 740 C CA . ASP A 1 98 ? -22.108 8.681 27.908 1.00 98.44 98 ASP A CA 1
ATOM 741 C C . ASP A 1 98 ? -22.585 10.059 27.450 1.00 98.44 98 ASP A C 1
ATOM 743 O O . ASP A 1 98 ? -23.790 10.271 27.319 1.00 98.44 98 ASP A O 1
ATOM 747 N N . LEU A 1 99 ? -21.653 10.966 27.142 1.00 98.25 99 LEU A N 1
ATOM 748 C CA . LEU A 1 99 ? -21.949 12.292 26.604 1.00 98.25 99 LEU A CA 1
ATOM 749 C C . LEU A 1 99 ? -22.680 12.213 25.259 1.00 98.25 99 LEU A C 1
ATOM 751 O O . LEU A 1 99 ? -23.691 12.895 25.088 1.00 98.25 99 LEU A O 1
ATOM 755 N N . LEU A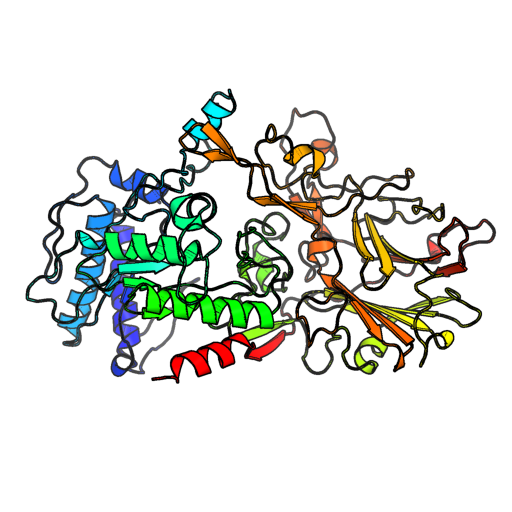 1 100 ? -22.197 11.387 24.325 1.00 98.25 100 LEU A N 1
ATOM 756 C CA . LEU A 1 100 ? -22.817 11.229 23.006 1.00 98.25 100 LEU A CA 1
ATOM 757 C C . LEU A 1 100 ? -24.257 10.731 23.133 1.00 98.25 100 LEU A C 1
ATOM 759 O O . LEU A 1 100 ? -25.176 11.368 22.616 1.00 98.25 100 LEU A O 1
ATOM 763 N N . VAL A 1 101 ? -24.461 9.631 23.864 1.00 98.19 101 VAL A N 1
ATOM 764 C CA . VAL A 1 101 ? -25.800 9.049 24.043 1.00 98.19 101 VAL A CA 1
ATOM 765 C C . VAL A 1 101 ? -26.718 10.011 24.799 1.00 98.19 101 VAL A C 1
ATOM 767 O O . VAL A 1 101 ? -27.868 10.174 24.403 1.00 98.19 101 VAL A O 1
ATOM 770 N N . SER A 1 102 ? -26.213 10.703 25.827 1.00 98.31 102 SER A N 1
ATOM 771 C CA . SER A 1 102 ? -26.998 11.699 26.571 1.00 98.31 102 SER A CA 1
ATOM 772 C C . SER A 1 102 ? -27.455 12.854 25.680 1.00 98.31 102 SER A C 1
ATOM 774 O O . SER A 1 102 ? -28.583 13.326 25.818 1.00 98.31 102 SER A O 1
ATOM 776 N N . TYR A 1 103 ? -26.589 13.333 24.782 1.00 98.50 103 TYR A N 1
ATO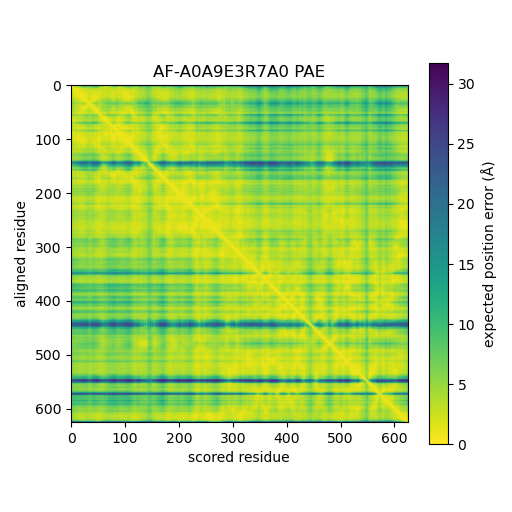M 777 C CA . TYR A 1 103 ? -26.922 14.433 23.878 1.00 98.50 103 TYR A CA 1
ATOM 778 C C . TYR A 1 103 ? -27.992 14.024 22.865 1.00 98.50 103 TYR A C 1
ATOM 780 O O . TYR A 1 103 ? -28.973 14.748 22.686 1.00 98.50 103 TYR A O 1
ATOM 788 N N . GLU A 1 104 ? -27.834 12.853 22.243 1.00 98.25 104 GLU A N 1
ATOM 789 C CA . GLU A 1 104 ? -28.803 12.340 21.277 1.00 98.25 104 GLU A CA 1
ATOM 790 C C . GLU A 1 104 ? -30.175 12.078 21.921 1.00 98.25 104 GLU A C 1
ATOM 792 O O . GLU A 1 104 ? -31.200 12.497 21.378 1.00 98.25 104 GLU A O 1
ATOM 797 N N . ASP A 1 105 ? -30.195 11.469 23.109 1.00 97.81 105 ASP A N 1
ATOM 798 C CA . ASP A 1 105 ? -31.431 11.174 23.841 1.00 97.81 105 ASP A CA 1
ATOM 799 C C . ASP A 1 105 ? -32.149 12.466 24.250 1.00 97.81 105 ASP A C 1
ATOM 801 O O . ASP A 1 105 ? -33.342 12.634 24.004 1.00 97.81 105 ASP A O 1
ATOM 805 N N . ALA A 1 106 ? -31.415 13.433 24.807 1.00 98.12 106 ALA A N 1
ATOM 806 C CA . ALA A 1 106 ? -32.000 14.687 25.271 1.00 98.12 106 ALA A CA 1
ATOM 807 C C . ALA A 1 106 ? -32.518 15.577 24.130 1.00 98.12 106 ALA A C 1
ATOM 809 O O . ALA A 1 106 ? -33.538 16.248 24.298 1.00 98.12 106 ALA A O 1
ATOM 810 N N . ARG A 1 107 ? -31.815 15.622 22.992 1.00 98.25 107 ARG A N 1
ATOM 811 C CA . ARG A 1 107 ? -32.144 16.532 21.885 1.00 98.25 107 ARG A CA 1
ATOM 812 C C . ARG A 1 107 ? -33.122 15.932 20.882 1.00 98.25 107 ARG A C 1
ATOM 814 O O . ARG A 1 107 ? -34.001 16.646 20.405 1.00 98.25 107 ARG A O 1
ATOM 821 N N . TYR A 1 108 ? -32.969 14.647 20.573 1.00 98.00 108 TYR A N 1
ATOM 822 C CA . TYR A 1 108 ? -33.705 13.978 19.499 1.00 98.00 108 TYR A CA 1
ATOM 823 C C . TYR A 1 108 ? -34.605 12.843 19.998 1.00 98.00 108 TYR A C 1
ATOM 825 O O . TYR A 1 108 ? -35.348 12.268 19.205 1.00 98.00 108 TYR A O 1
ATOM 833 N N . GLY A 1 109 ? -34.570 12.505 21.294 1.00 96.94 109 GLY A N 1
ATOM 834 C CA . GLY A 1 109 ? -35.341 11.385 21.840 1.00 96.94 109 GLY A CA 1
ATOM 835 C C . GLY A 1 109 ? -34.919 10.035 21.256 1.00 96.94 109 GLY A C 1
ATOM 836 O O . GLY A 1 109 ? -35.741 9.121 21.161 1.00 96.94 109 GLY A O 1
ATOM 837 N N . ALA A 1 110 ? -33.664 9.927 20.812 1.00 96.75 110 ALA A N 1
ATOM 838 C CA . ALA A 1 110 ? -33.117 8.752 20.151 1.00 96.75 110 ALA A CA 1
ATOM 839 C C . ALA A 1 110 ? -31.905 8.204 20.914 1.00 96.75 110 ALA A C 1
ATOM 841 O O . ALA A 1 110 ? -31.172 8.935 21.570 1.00 96.75 110 ALA A O 1
ATOM 842 N N . GLN A 1 111 ? -31.692 6.894 20.815 1.00 96.38 111 GLN A N 1
ATOM 843 C CA . GLN A 1 111 ? -30.492 6.230 21.313 1.00 96.38 111 GLN A CA 1
ATOM 844 C C . GLN A 1 111 ? -30.067 5.163 20.307 1.00 96.38 111 GLN A C 1
ATOM 846 O O . GLN A 1 111 ? -30.917 4.468 19.742 1.00 96.38 111 GLN A O 1
ATOM 851 N N . ARG A 1 112 ? -28.757 4.975 20.143 1.00 96.44 112 ARG A N 1
ATOM 852 C CA . ARG A 1 112 ? -28.162 3.931 19.296 1.00 96.44 112 ARG A CA 1
ATOM 853 C C . ARG A 1 112 ? -27.115 3.129 20.074 1.00 96.44 112 ARG A C 1
ATOM 855 O O . ARG A 1 112 ? -26.520 3.668 21.010 1.00 96.44 112 ARG A O 1
ATOM 862 N N . PRO A 1 113 ? -26.892 1.843 19.734 1.00 97.25 113 PRO A N 1
ATOM 863 C CA . PRO A 1 113 ? -25.742 1.108 20.239 1.00 97.25 113 PRO A CA 1
ATOM 864 C C . PRO A 1 113 ? -24.453 1.899 19.996 1.00 97.25 113 PRO A C 1
ATOM 866 O O . PRO A 1 113 ? -24.293 2.535 18.953 1.00 97.25 113 PRO A O 1
ATOM 869 N N . ILE A 1 114 ? -23.525 1.837 20.946 1.00 98.06 114 ILE A N 1
ATOM 870 C CA . ILE A 1 114 ? -22.238 2.529 20.856 1.00 98.06 114 ILE A CA 1
ATOM 871 C C . ILE A 1 114 ? -21.096 1.632 21.336 1.00 98.06 114 ILE A C 1
ATOM 873 O O . ILE A 1 114 ? -21.306 0.743 22.167 1.00 98.06 114 ILE A O 1
ATOM 877 N N . ALA A 1 115 ? -19.907 1.886 20.798 1.00 97.62 115 ALA A N 1
ATOM 878 C CA . ALA A 1 115 ? -18.619 1.374 21.242 1.00 97.62 115 ALA A CA 1
ATOM 879 C C . ALA A 1 115 ? -17.552 2.478 21.134 1.00 97.62 115 ALA A C 1
ATOM 881 O O . ALA A 1 115 ? -17.771 3.500 20.482 1.00 97.62 115 ALA A O 1
ATOM 882 N N . TYR A 1 116 ? -16.376 2.251 21.714 1.00 96.75 116 TYR A N 1
ATOM 883 C CA . TYR A 1 116 ? -15.149 2.947 21.314 1.00 96.75 116 TYR A CA 1
ATOM 884 C C . TYR A 1 116 ? -14.279 2.018 20.462 1.00 96.75 116 TYR A C 1
ATOM 886 O O . TYR A 1 116 ? -14.364 0.794 20.593 1.00 96.75 116 TYR A O 1
ATOM 894 N N . THR A 1 117 ? -13.459 2.597 19.587 1.00 95.75 117 THR A N 1
ATOM 895 C CA . THR A 1 117 ? -12.508 1.862 18.745 1.00 95.75 117 THR A CA 1
ATOM 896 C C . THR A 1 117 ? -11.451 1.168 19.597 1.00 95.75 117 THR A C 1
ATOM 898 O O . THR A 1 117 ? -10.901 1.763 20.524 1.00 95.75 117 THR A O 1
ATOM 901 N N . ASN A 1 118 ? -11.159 -0.086 19.263 1.00 95.56 118 ASN A N 1
ATOM 902 C CA . ASN A 1 118 ? -10.110 -0.896 19.866 1.00 95.56 118 ASN A CA 1
ATOM 903 C C . ASN A 1 118 ? -9.384 -1.686 18.771 1.00 95.56 118 ASN A C 1
ATOM 905 O O . ASN A 1 118 ? -9.883 -1.832 17.654 1.00 95.56 118 ASN A O 1
ATOM 909 N N . TRP A 1 119 ? -8.215 -2.212 19.099 1.00 93.94 119 TRP A N 1
ATOM 910 C CA . TRP A 1 119 ? -7.385 -3.018 18.215 1.00 93.94 119 TRP A CA 1
ATOM 911 C C . TRP A 1 119 ? -6.498 -3.949 19.063 1.00 93.94 119 TRP A C 1
ATOM 913 O O . TRP A 1 119 ? -6.442 -3.779 20.284 1.00 93.94 119 TRP A O 1
ATOM 923 N N . PRO A 1 120 ? -5.858 -4.975 18.476 1.00 95.56 120 PRO A N 1
ATOM 924 C CA . PRO A 1 120 ? -5.239 -6.053 19.240 1.00 95.56 120 PRO A CA 1
ATOM 925 C C . PRO A 1 120 ? -4.173 -5.597 20.240 1.00 95.56 120 PRO A C 1
ATOM 927 O O . PRO A 1 120 ? -4.027 -6.198 21.295 1.00 95.56 120 PRO A O 1
ATOM 930 N N . THR A 1 121 ? -3.469 -4.502 19.963 1.00 94.12 121 THR A N 1
ATOM 931 C CA . THR A 1 121 ? -2.389 -4.004 20.833 1.00 94.12 121 THR A CA 1
ATOM 932 C C . THR A 1 121 ? -2.884 -3.430 22.160 1.00 94.12 121 THR A C 1
ATOM 934 O O . THR A 1 121 ? -2.108 -3.251 23.098 1.00 94.12 121 THR A O 1
ATOM 937 N N . THR A 1 122 ? -4.185 -3.146 22.250 1.00 94.94 122 THR A N 1
ATOM 938 C CA . THR A 1 122 ? -4.853 -2.645 23.454 1.00 94.94 122 THR A CA 1
ATOM 939 C C . THR A 1 122 ? -5.940 -3.599 23.949 1.00 94.94 122 THR A C 1
ATOM 941 O O . THR A 1 122 ? -6.815 -3.204 24.726 1.00 94.94 122 THR A O 1
ATOM 944 N N . ASP A 1 123 ? -5.924 -4.857 23.502 1.00 95.69 123 ASP A N 1
ATOM 945 C CA . ASP A 1 123 ? -6.843 -5.877 23.994 1.00 95.69 123 ASP A CA 1
ATOM 946 C C . ASP A 1 123 ? -6.493 -6.323 25.441 1.00 95.69 123 ASP A C 1
ATOM 948 O O . ASP A 1 123 ? -5.442 -5.972 25.978 1.00 95.69 123 ASP A O 1
ATOM 952 N N . PRO A 1 124 ? -7.410 -6.980 26.177 1.00 94.88 124 PRO A N 1
ATOM 953 C CA . PRO A 1 124 ? -7.142 -7.453 27.543 1.00 94.88 124 PRO A CA 1
ATOM 954 C C . PRO A 1 124 ? -6.488 -8.843 27.606 1.00 94.88 124 PRO A C 1
ATOM 956 O O . PRO A 1 124 ? -6.452 -9.450 28.680 1.00 94.88 124 PRO A O 1
ATOM 959 N N . ILE A 1 125 ? -6.051 -9.398 26.476 1.00 95.38 125 ILE A N 1
ATOM 960 C CA . ILE A 1 125 ? -5.537 -10.763 26.370 1.00 95.38 125 ILE A CA 1
ATOM 961 C C . ILE A 1 125 ? -4.032 -10.729 26.632 1.00 95.38 125 ILE A C 1
ATOM 963 O O . ILE A 1 125 ? -3.332 -9.827 26.191 1.00 95.38 125 ILE A O 1
ATOM 967 N N . VAL A 1 126 ? -3.536 -11.728 27.365 1.00 93.38 126 VAL A N 1
ATOM 968 C CA . VAL A 1 126 ? -2.094 -11.918 27.542 1.00 93.38 126 VAL A CA 1
ATOM 969 C C . VAL A 1 126 ? -1.569 -12.791 26.409 1.00 93.38 126 VAL A C 1
ATOM 971 O O . VAL A 1 126 ? -1.998 -13.940 26.268 1.00 93.38 126 VAL A O 1
ATOM 974 N N . HIS A 1 127 ? -0.618 -12.272 25.641 1.00 94.94 127 HIS A N 1
ATOM 975 C CA . HIS A 1 127 ? -0.055 -12.901 24.455 1.00 94.94 127 HIS A CA 1
ATOM 976 C C . HIS A 1 127 ? 1.311 -13.528 24.777 1.00 94.94 127 HIS A C 1
ATOM 978 O O . HIS A 1 127 ? 2.320 -12.834 24.901 1.00 94.94 127 HIS A O 1
ATOM 984 N N . PRO A 1 128 ? 1.416 -14.866 24.873 1.00 92.44 128 PRO A N 1
ATOM 985 C CA . PRO A 1 128 ? 2.607 -15.548 25.378 1.00 92.44 128 PRO A CA 1
ATOM 986 C C . PRO A 1 128 ? 3.861 -15.353 24.522 1.00 92.44 128 PRO A C 1
ATOM 988 O O . PRO A 1 128 ? 4.956 -15.659 24.987 1.00 92.44 128 PRO A O 1
ATOM 991 N N . THR A 1 129 ? 3.750 -14.900 23.275 1.00 93.69 129 THR A N 1
ATOM 992 C CA . THR A 1 129 ? 4.911 -14.647 22.408 1.00 93.69 129 THR A CA 1
ATOM 993 C C . THR A 1 129 ? 5.343 -13.192 22.358 1.00 93.69 129 THR A C 1
ATOM 995 O O . THR A 1 129 ? 6.408 -12.920 21.800 1.00 93.69 129 THR A O 1
ATOM 998 N N . GLU A 1 130 ? 4.554 -12.280 22.915 1.00 93.50 130 GLU A N 1
ATOM 999 C CA . GLU A 1 130 ? 4.849 -10.854 22.880 1.00 93.50 130 GLU A CA 1
ATOM 1000 C C . GLU A 1 130 ? 5.952 -10.493 23.887 1.00 93.50 130 GLU A C 1
ATOM 1002 O O . GLU A 1 130 ? 6.305 -11.269 24.779 1.00 93.50 130 GLU A O 1
ATOM 1007 N N . THR A 1 131 ? 6.609 -9.362 23.665 1.00 91.25 131 THR A N 1
ATOM 1008 C CA . THR A 1 131 ? 7.806 -8.958 24.416 1.00 91.25 131 THR A CA 1
ATOM 1009 C C . THR A 1 131 ? 7.909 -7.455 24.429 1.00 91.25 131 THR A C 1
ATOM 1011 O O . THR A 1 131 ? 7.824 -6.852 23.360 1.00 91.25 131 THR A O 1
ATOM 1014 N N . SER A 1 132 ? 8.266 -6.884 25.573 1.00 89.56 132 SER A N 1
ATOM 1015 C CA . SER A 1 132 ? 8.600 -5.467 25.604 1.00 89.56 132 SER A CA 1
ATOM 1016 C C . SER A 1 132 ? 9.897 -5.175 24.855 1.00 89.56 132 SER A C 1
ATOM 1018 O O . SER A 1 132 ? 10.782 -6.032 24.701 1.00 89.56 132 SER A O 1
ATOM 1020 N N . TYR A 1 133 ? 10.066 -3.925 24.450 1.00 86.19 133 TYR A N 1
ATOM 1021 C CA . TYR A 1 133 ? 11.303 -3.447 23.852 1.00 86.19 133 TYR A CA 1
ATOM 1022 C C . TYR A 1 133 ? 12.522 -3.675 24.756 1.00 86.19 133 TYR A C 1
ATOM 1024 O O . TYR A 1 133 ? 13.579 -4.116 24.298 1.00 86.19 133 TYR A O 1
ATOM 1032 N N . ASP A 1 134 ? 12.382 -3.451 26.060 1.00 86.06 134 ASP A N 1
ATOM 1033 C CA . ASP A 1 134 ? 13.462 -3.692 27.019 1.00 86.06 134 ASP A CA 1
ATOM 1034 C C . ASP A 1 134 ? 13.866 -5.169 27.072 1.00 86.06 134 ASP A C 1
ATOM 1036 O O . ASP A 1 134 ? 15.055 -5.495 27.135 1.00 86.06 134 ASP A O 1
ATOM 1040 N N . GLN A 1 135 ? 12.894 -6.086 27.010 1.00 89.31 135 GLN A N 1
ATOM 1041 C CA . GLN A 1 135 ? 13.177 -7.518 26.910 1.00 89.31 135 GLN A CA 1
ATOM 1042 C C . GLN A 1 135 ? 13.895 -7.841 25.597 1.00 89.31 135 GLN A C 1
ATOM 1044 O O . GLN A 1 135 ? 14.907 -8.545 25.608 1.00 89.31 135 GLN A O 1
ATOM 1049 N N . GLN A 1 136 ? 13.430 -7.272 24.480 1.00 88.56 136 GLN A N 1
ATOM 1050 C CA . GLN A 1 136 ? 14.083 -7.387 23.177 1.00 88.56 136 GLN A CA 1
ATOM 1051 C C . GLN A 1 136 ? 15.562 -6.953 23.252 1.00 88.56 136 GLN A C 1
ATOM 1053 O O . GLN A 1 136 ? 16.432 -7.675 22.755 1.00 88.56 136 GLN A O 1
ATOM 1058 N N . MET A 1 137 ? 15.883 -5.822 23.888 1.00 85.50 137 MET A N 1
ATOM 1059 C CA . MET A 1 137 ? 17.273 -5.358 24.033 1.00 85.50 137 MET A CA 1
ATOM 1060 C C . MET A 1 137 ? 18.112 -6.299 24.898 1.00 85.50 137 MET A C 1
ATOM 1062 O O . MET A 1 137 ? 19.211 -6.695 24.499 1.00 85.50 137 MET A O 1
ATOM 1066 N N . ARG A 1 138 ? 17.567 -6.737 26.040 1.00 87.62 138 ARG A N 1
ATOM 1067 C CA . ARG A 1 138 ? 18.250 -7.668 26.949 1.00 87.62 138 ARG A CA 1
ATOM 1068 C C . ARG A 1 138 ? 18.598 -8.990 26.271 1.00 87.62 138 ARG A C 1
ATOM 1070 O O . ARG A 1 138 ? 19.728 -9.447 26.412 1.00 87.62 138 ARG A O 1
ATOM 1077 N N . TYR A 1 139 ? 17.685 -9.580 25.494 1.00 88.38 139 TYR A N 1
ATOM 1078 C CA . TYR A 1 139 ? 17.967 -10.825 24.764 1.00 88.38 139 TYR A CA 1
ATOM 1079 C C . TYR A 1 139 ? 19.061 -10.677 23.703 1.00 88.38 139 TYR A C 1
ATOM 1081 O O . TYR A 1 139 ? 19.746 -11.647 23.389 1.00 88.38 139 TYR A O 1
ATOM 1089 N N . ARG A 1 140 ? 19.272 -9.463 23.184 1.00 84.00 140 ARG A N 1
ATOM 1090 C CA . ARG A 1 140 ? 20.370 -9.158 22.256 1.00 84.00 140 ARG A CA 1
ATOM 1091 C C . ARG A 1 140 ? 21.704 -8.899 22.965 1.00 84.00 140 ARG A C 1
ATOM 1093 O O . ARG A 1 140 ? 22.707 -8.706 22.287 1.00 84.00 140 ARG A O 1
ATOM 1100 N N . GLY A 1 141 ? 21.733 -8.884 24.301 1.00 85.00 141 GLY A N 1
ATOM 1101 C CA . GLY A 1 141 ? 22.914 -8.494 25.074 1.00 85.00 141 GLY A CA 1
ATOM 1102 C C . GLY A 1 141 ? 23.239 -7.004 24.950 1.00 85.00 141 GLY A C 1
ATOM 1103 O O . GLY A 1 141 ? 24.397 -6.619 25.094 1.00 85.00 141 GLY A O 1
ATOM 1104 N N . LEU A 1 142 ? 22.236 -6.177 24.644 1.00 76.31 142 LEU A N 1
ATOM 1105 C CA . LEU A 1 142 ? 22.389 -4.742 24.444 1.00 76.31 142 LEU A CA 1
ATOM 1106 C C . LEU A 1 142 ? 21.773 -3.974 25.611 1.00 76.31 142 LEU A C 1
ATOM 1108 O O . LEU A 1 142 ? 20.694 -4.313 26.101 1.00 76.31 142 LEU A O 1
ATOM 1112 N N . THR A 1 143 ? 22.467 -2.924 26.041 1.00 67.25 143 THR A N 1
ATOM 1113 C CA . THR A 1 143 ? 21.986 -1.991 27.063 1.00 67.25 143 THR A CA 1
ATOM 1114 C C . THR A 1 143 ? 21.334 -0.795 26.383 1.00 67.25 143 THR A C 1
ATOM 1116 O O . THR A 1 143 ? 21.798 -0.324 25.345 1.00 67.25 143 THR A O 1
ATOM 1119 N N . TYR A 1 144 ? 20.228 -0.326 26.951 1.00 62.84 144 TYR A N 1
ATOM 1120 C CA . TYR A 1 144 ? 19.418 0.733 26.367 1.00 62.84 144 TYR A CA 1
ATOM 1121 C C . TYR A 1 144 ? 19.996 2.123 26.663 1.00 62.84 144 TYR A C 1
ATOM 1123 O O . TYR A 1 144 ? 19.689 2.704 27.698 1.00 62.84 144 TYR A O 1
ATOM 1131 N N . ASP A 1 145 ? 20.780 2.671 25.733 1.00 58.53 145 ASP A N 1
ATOM 1132 C CA . ASP A 1 145 ? 21.085 4.109 25.681 1.00 58.53 145 ASP A CA 1
ATOM 1133 C C . ASP A 1 145 ? 20.091 4.784 24.730 1.00 58.53 145 ASP A C 1
ATOM 1135 O O . ASP A 1 145 ? 20.389 5.088 23.572 1.00 58.53 145 ASP A O 1
ATOM 1139 N N . ARG A 1 146 ? 18.847 4.942 25.187 1.00 64.88 146 ARG A N 1
ATOM 1140 C CA . ARG A 1 146 ? 17.835 5.657 24.409 1.00 64.88 146 ARG A CA 1
ATOM 1141 C C . ARG A 1 146 ? 18.197 7.126 24.320 1.00 64.88 146 ARG A C 1
ATOM 1143 O O . ARG A 1 146 ? 18.475 7.754 25.337 1.00 64.88 146 ARG A O 1
ATOM 1150 N N . ASP A 1 147 ? 18.061 7.686 23.127 1.00 63.91 147 ASP A N 1
ATOM 1151 C CA . ASP A 1 147 ? 17.942 9.130 22.980 1.00 63.91 147 ASP A CA 1
ATOM 1152 C C . ASP A 1 147 ? 16.718 9.623 23.786 1.00 63.91 147 ASP A C 1
ATOM 1154 O O . ASP A 1 147 ? 15.590 9.210 23.483 1.00 63.91 147 ASP A O 1
ATOM 1158 N N . PRO A 1 148 ? 16.898 10.491 24.802 1.00 67.38 148 PRO A N 1
ATOM 1159 C CA . PRO A 1 148 ? 15.790 11.066 25.562 1.00 67.38 148 PRO A CA 1
ATOM 1160 C C . PRO A 1 148 ? 14.785 11.831 24.687 1.00 67.38 148 PRO A C 1
ATOM 1162 O O . PRO A 1 148 ? 13.647 12.024 25.104 1.00 67.38 148 PRO A O 1
ATOM 1165 N N . GLY A 1 149 ? 15.188 12.259 23.485 1.00 68.31 149 GLY A N 1
ATOM 1166 C CA . GLY A 1 149 ? 14.327 12.915 22.502 1.00 68.31 149 GLY A CA 1
ATOM 1167 C C . GLY A 1 149 ? 13.560 11.970 21.567 1.00 68.31 149 GLY A C 1
ATOM 1168 O O . GLY A 1 149 ? 12.749 12.448 20.775 1.00 68.31 149 GLY A O 1
ATOM 1169 N N . ALA A 1 150 ? 13.787 10.650 21.616 1.00 70.00 150 ALA A N 1
ATOM 1170 C CA . ALA A 1 150 ? 13.112 9.706 20.722 1.00 70.00 150 ALA A CA 1
ATOM 1171 C C . ALA A 1 150 ? 11.637 9.467 21.122 1.00 70.00 150 ALA A C 1
ATOM 1173 O O . ALA A 1 150 ? 11.359 9.311 22.318 1.00 70.00 150 ALA A O 1
ATOM 1174 N N . PRO A 1 151 ? 10.701 9.330 20.154 1.00 71.25 151 PRO A N 1
ATOM 1175 C CA . PRO A 1 151 ? 9.288 9.045 20.423 1.00 71.25 151 PRO A CA 1
ATOM 1176 C C . PRO A 1 151 ? 9.084 7.791 21.285 1.00 71.25 151 PRO A C 1
ATOM 1178 O O . PRO A 1 151 ? 9.865 6.844 21.138 1.00 71.25 151 PRO A O 1
ATOM 1181 N N . PRO A 1 152 ? 8.073 7.752 22.180 1.00 79.94 152 PRO A N 1
ATOM 1182 C CA . PRO A 1 152 ? 7.720 6.574 22.979 1.00 79.94 152 PRO A CA 1
ATOM 1183 C C . PRO A 1 152 ? 7.673 5.286 22.153 1.00 79.94 152 PRO A C 1
ATOM 1185 O O . PRO A 1 152 ? 7.296 5.304 20.983 1.00 79.94 152 PRO A O 1
ATOM 1188 N N . VAL A 1 153 ? 8.094 4.170 22.754 1.00 80.69 153 VAL A N 1
ATOM 1189 C CA . VAL A 1 153 ? 8.051 2.890 22.044 1.00 80.69 153 VAL A CA 1
ATOM 1190 C C . VAL A 1 153 ? 6.598 2.442 21.938 1.00 80.69 153 VAL A C 1
ATOM 1192 O O . VAL A 1 153 ? 5.856 2.488 22.917 1.00 80.69 153 VAL A O 1
ATOM 1195 N N . HIS A 1 154 ? 6.206 2.029 20.738 1.00 84.88 154 HIS A N 1
ATOM 1196 C CA . HIS A 1 154 ? 4.933 1.373 20.499 1.00 84.88 154 HIS A CA 1
ATOM 1197 C C . HIS A 1 154 ? 5.045 -0.092 20.929 1.00 84.88 154 HIS A C 1
ATOM 1199 O O . HIS A 1 154 ? 5.635 -0.901 20.214 1.00 84.88 154 HIS A O 1
ATOM 1205 N N . GLU A 1 155 ? 4.541 -0.403 22.119 1.00 88.50 155 GLU A N 1
ATOM 1206 C CA . GLU A 1 155 ? 4.474 -1.776 22.616 1.00 88.50 155 GLU A CA 1
ATOM 1207 C C . GLU A 1 155 ? 3.192 -2.443 22.107 1.00 88.50 155 GLU A C 1
ATOM 1209 O O . GLU A 1 155 ? 2.111 -1.864 22.179 1.00 88.50 155 GLU A O 1
ATOM 1214 N N . GLU A 1 156 ? 3.322 -3.661 21.588 1.00 89.44 156 GLU A N 1
ATOM 1215 C CA . GLU A 1 156 ? 2.209 -4.448 21.033 1.00 89.44 156 GLU A CA 1
ATOM 1216 C C . GLU A 1 156 ? 1.366 -5.132 22.127 1.00 89.44 156 GLU A C 1
ATOM 1218 O O . GLU A 1 156 ? 0.325 -5.713 21.845 1.00 89.44 156 GLU A O 1
ATOM 1223 N N . GLU A 1 157 ? 1.822 -5.067 23.379 1.00 87.50 157 GLU A N 1
ATOM 1224 C CA . GLU A 1 157 ? 1.130 -5.509 24.588 1.00 87.50 157 GLU A CA 1
ATOM 1225 C C . GLU A 1 157 ? 1.597 -4.641 25.771 1.00 87.50 157 GLU A C 1
ATOM 1227 O O . GLU A 1 157 ? 2.727 -4.151 25.789 1.00 87.50 157 GLU A O 1
ATOM 1232 N N . GLY A 1 158 ? 0.753 -4.465 26.792 1.00 83.00 158 GLY A N 1
ATOM 1233 C CA . GLY A 1 158 ? 1.143 -3.824 28.059 1.00 83.00 158 GLY A CA 1
ATOM 1234 C C . GLY A 1 158 ? 0.135 -2.808 28.586 1.00 83.00 158 GLY A C 1
ATOM 1235 O O . GLY A 1 158 ? 0.212 -2.392 29.742 1.00 83.00 158 GLY A O 1
ATOM 1236 N N . VAL A 1 159 ? -0.849 -2.444 27.768 1.00 90.19 159 VAL A N 1
ATOM 1237 C CA . VAL A 1 159 ? -1.978 -1.609 28.164 1.00 90.19 159 VAL A CA 1
ATOM 1238 C C . VAL A 1 159 ? -3.261 -2.202 27.606 1.00 90.19 159 VAL A C 1
ATOM 1240 O O . VAL A 1 159 ? -3.244 -2.860 26.575 1.00 90.19 159 VAL A O 1
ATOM 1243 N N . SER A 1 160 ? -4.375 -1.988 28.300 1.00 93.38 160 SER A N 1
ATOM 1244 C CA . SER A 1 160 ? -5.653 -2.567 27.910 1.00 93.38 160 SER A CA 1
ATOM 1245 C C . SER A 1 160 ? -6.764 -1.529 27.941 1.00 93.38 160 SER A C 1
ATOM 1247 O O . SER A 1 160 ? -6.840 -0.704 28.857 1.00 93.38 160 SER A O 1
ATOM 1249 N N . LEU A 1 161 ? -7.628 -1.611 26.936 1.00 94.69 161 LEU A N 1
ATOM 1250 C CA . LEU A 1 161 ? -8.932 -0.977 26.879 1.00 94.69 161 LEU A CA 1
ATOM 1251 C C . LEU A 1 161 ? -9.968 -2.104 26.862 1.00 94.69 161 LEU A C 1
ATOM 1253 O O . LEU A 1 161 ? -10.159 -2.762 25.843 1.00 94.69 161 LEU A O 1
ATOM 1257 N N . ASP A 1 162 ? -10.609 -2.380 27.993 1.00 96.00 162 ASP A N 1
ATOM 1258 C CA . ASP A 1 162 ? -11.495 -3.530 28.146 1.00 96.00 162 ASP A CA 1
ATOM 1259 C C . ASP A 1 162 ? -12.978 -3.107 28.154 1.00 96.00 162 ASP A C 1
ATOM 1261 O O . ASP A 1 162 ? -13.538 -2.747 29.202 1.00 96.00 162 ASP A O 1
ATOM 1265 N N . PRO A 1 163 ? -13.684 -3.189 27.006 1.00 96.12 163 PRO A N 1
ATOM 1266 C CA . PRO A 1 163 ? -15.099 -2.833 26.933 1.00 96.12 163 PRO A CA 1
ATOM 1267 C C . PRO A 1 163 ? -15.991 -3.741 27.787 1.00 96.12 163 PRO A C 1
ATOM 1269 O O . PRO A 1 163 ? -17.136 -3.368 28.066 1.00 96.12 163 PRO A O 1
ATOM 1272 N N . SER A 1 164 ? -15.501 -4.903 28.240 1.00 96.19 164 SER A N 1
ATOM 1273 C CA . SER A 1 164 ? -16.242 -5.814 29.115 1.00 96.19 164 SER A CA 1
ATOM 1274 C C . SER A 1 164 ? -16.363 -5.306 30.558 1.00 96.19 164 SER A C 1
ATOM 1276 O O . SER A 1 164 ? -17.209 -5.805 31.310 1.00 96.19 164 SER A O 1
ATOM 1278 N N . ARG A 1 165 ? -15.597 -4.275 30.947 1.00 96.56 165 ARG A N 1
ATOM 1279 C CA . ARG A 1 165 ? -15.697 -3.605 32.261 1.00 96.56 165 ARG A CA 1
ATOM 1280 C C . ARG A 1 165 ? -16.852 -2.615 32.348 1.00 96.56 165 ARG A C 1
ATOM 1282 O O . ARG A 1 165 ? -17.305 -2.282 33.443 1.00 96.56 165 ARG A O 1
ATOM 1289 N N . VAL A 1 166 ? -17.363 -2.170 31.203 1.00 97.25 166 VAL A N 1
ATOM 1290 C CA . VAL A 1 166 ? -18.441 -1.183 31.127 1.00 97.25 166 VAL A CA 1
ATOM 1291 C C . VAL A 1 166 ? -19.785 -1.842 31.437 1.00 97.25 166 VAL A C 1
ATOM 1293 O O . VAL A 1 166 ? -20.079 -2.974 31.035 1.00 97.25 166 VAL A O 1
ATOM 1296 N N . ARG A 1 167 ? -20.639 -1.136 32.176 1.00 96.75 167 ARG A N 1
ATOM 1297 C CA . ARG A 1 167 ? -22.011 -1.550 32.479 1.00 96.75 167 ARG A CA 1
ATOM 1298 C C . ARG A 1 167 ? -22.980 -0.486 31.991 1.00 96.75 167 ARG A C 1
ATOM 1300 O O . ARG A 1 167 ? -22.738 0.708 32.119 1.00 96.75 167 ARG A O 1
ATOM 1307 N N . ARG A 1 168 ? -24.101 -0.926 31.425 1.00 96.75 168 ARG A N 1
ATOM 1308 C CA . ARG A 1 168 ? -25.199 -0.035 31.041 1.00 96.75 168 ARG A CA 1
ATOM 1309 C C . ARG A 1 168 ? -26.078 0.245 32.248 1.00 96.75 168 ARG A C 1
ATOM 1311 O O . ARG A 1 168 ? -26.378 -0.669 33.016 1.00 96.75 168 ARG A O 1
ATOM 1318 N N . THR A 1 169 ? -26.542 1.480 32.378 1.00 97.81 169 THR A N 1
ATOM 1319 C CA . THR A 1 169 ? -27.642 1.800 33.291 1.00 97.81 169 THR A CA 1
ATOM 1320 C C . THR A 1 169 ? -28.978 1.390 32.663 1.00 97.81 169 THR A C 1
ATOM 1322 O O . THR A 1 169 ? -29.072 1.104 31.468 1.00 97.81 169 THR A O 1
ATOM 1325 N N . ALA A 1 170 ? -30.056 1.437 33.448 1.00 97.06 170 ALA A N 1
ATOM 1326 C CA . ALA A 1 170 ? -31.413 1.230 32.938 1.00 97.06 170 ALA A CA 1
ATOM 1327 C C . ALA A 1 170 ? -31.869 2.305 31.924 1.00 97.06 170 ALA A C 1
ATOM 1329 O O . ALA A 1 170 ? -32.865 2.106 31.228 1.00 97.06 170 ALA A O 1
ATOM 1330 N N . ARG A 1 171 ? -31.169 3.449 31.841 1.00 97.38 171 ARG A N 1
ATOM 1331 C CA . ARG A 1 171 ? -31.464 4.515 30.871 1.00 97.38 171 ARG A CA 1
ATOM 1332 C C . ARG A 1 171 ? -30.916 4.208 29.482 1.00 97.38 171 ARG A C 1
ATOM 1334 O O . ARG A 1 171 ? -31.475 4.718 28.519 1.00 97.38 171 ARG A O 1
ATOM 1341 N N . ASN A 1 172 ? -29.880 3.377 29.354 1.00 97.44 172 ASN A N 1
ATOM 1342 C CA . ASN A 1 172 ? -29.398 2.925 28.051 1.00 97.44 172 ASN A CA 1
ATOM 1343 C C . ASN A 1 172 ? -30.200 1.713 27.561 1.00 97.44 172 ASN A C 1
ATOM 1345 O O . ASN A 1 172 ? -29.953 0.566 27.961 1.00 97.44 172 ASN A O 1
ATOM 1349 N N . ARG A 1 173 ? -31.129 1.983 26.643 1.00 95.62 173 ARG A N 1
ATOM 1350 C CA . ARG A 1 173 ? -31.957 0.966 25.988 1.00 95.62 173 ARG A CA 1
ATOM 1351 C C . ARG A 1 173 ? -31.325 0.424 24.710 1.00 95.62 173 ARG A C 1
ATOM 1353 O O . ARG A 1 173 ? -31.628 -0.705 24.341 1.00 95.62 173 ARG A O 1
ATOM 1360 N N . ALA A 1 174 ? -30.467 1.204 24.058 1.00 95.12 174 ALA A N 1
ATOM 1361 C CA . ALA A 1 174 ? -29.946 0.881 22.735 1.00 95.12 174 ALA A CA 1
ATOM 1362 C C . ALA A 1 174 ? -28.783 -0.124 22.748 1.00 95.12 174 ALA A C 1
ATOM 1364 O O . ALA A 1 174 ? -28.656 -0.916 21.822 1.00 95.12 174 ALA A O 1
ATOM 1365 N N . GLY A 1 175 ? -27.975 -0.165 23.810 1.00 95.69 175 GLY A N 1
ATOM 1366 C CA . GLY A 1 175 ? -26.949 -1.193 23.997 1.00 95.69 175 GLY A CA 1
ATOM 1367 C C . GLY A 1 175 ? -25.508 -0.679 24.010 1.00 95.69 175 GLY A C 1
ATOM 1368 O O . GLY A 1 175 ? -25.244 0.519 24.071 1.00 95.69 175 GLY A O 1
ATOM 1369 N N . TRP A 1 176 ? -24.582 -1.637 24.053 1.00 97.38 176 TRP A N 1
ATOM 1370 C CA . TRP A 1 176 ? -23.126 -1.474 24.131 1.00 97.38 176 TRP A CA 1
ATOM 1371 C C . TRP A 1 176 ? -22.479 -2.694 23.479 1.00 97.38 176 TRP A C 1
ATOM 1373 O O . TRP A 1 176 ? -22.991 -3.805 23.662 1.00 97.38 176 TRP A O 1
ATOM 1383 N N . PHE A 1 177 ? -21.379 -2.509 22.756 1.00 98.06 177 PHE A N 1
ATOM 1384 C CA . PHE A 1 177 ? -20.635 -3.602 22.133 1.00 98.06 177 PHE A CA 1
ATOM 1385 C C . PHE A 1 177 ? -19.124 -3.344 22.161 1.00 98.06 177 PHE A C 1
ATOM 1387 O O . PHE A 1 177 ? -18.675 -2.220 22.359 1.00 98.06 177 PHE A O 1
ATOM 1394 N N . ALA A 1 178 ? -18.339 -4.403 21.983 1.00 98.12 178 ALA A N 1
ATOM 1395 C CA . ALA A 1 178 ? -16.905 -4.319 21.749 1.00 98.12 178 ALA A CA 1
ATOM 1396 C C . ALA A 1 178 ? -16.642 -4.131 20.251 1.00 98.12 178 ALA A C 1
ATOM 1398 O O . ALA A 1 178 ? -17.197 -4.877 19.444 1.00 98.12 178 ALA A O 1
ATOM 1399 N N . SER A 1 179 ? -15.793 -3.171 19.889 1.00 97.81 179 SER A N 1
ATOM 1400 C CA . SER A 1 179 ? -15.417 -2.873 18.504 1.00 97.81 179 SER A CA 1
ATOM 1401 C C . SER A 1 179 ? -13.919 -3.077 18.326 1.00 97.81 179 SER A C 1
ATOM 1403 O O . SER A 1 179 ? -13.152 -2.430 19.031 1.00 97.81 179 SER A O 1
ATOM 1405 N N . TYR A 1 180 ? -13.509 -3.958 17.413 1.00 98.06 180 TYR A N 1
ATOM 1406 C CA . TYR A 1 180 ? -12.094 -4.241 17.150 1.00 98.06 180 TYR A CA 1
ATOM 1407 C C . TYR A 1 180 ? -11.748 -4.149 15.666 1.00 98.06 180 TYR A C 1
ATOM 1409 O O . TYR A 1 180 ? -12.445 -4.729 14.834 1.00 98.06 180 TYR A O 1
ATOM 1417 N N . HIS A 1 181 ? -10.648 -3.475 15.347 1.00 97.75 181 HIS A N 1
ATOM 1418 C CA . HIS A 1 181 ? -9.994 -3.556 14.043 1.00 97.75 181 HIS A CA 1
ATOM 1419 C C . HIS A 1 181 ? -9.064 -4.766 14.063 1.00 97.75 181 HIS A C 1
ATOM 1421 O O . HIS A 1 181 ? -8.153 -4.812 14.880 1.00 97.75 181 HIS A O 1
ATOM 1427 N N . VAL A 1 182 ? -9.310 -5.785 13.242 1.00 98.00 182 VAL A N 1
ATOM 1428 C CA . VAL A 1 182 ? -8.546 -7.038 13.290 1.00 98.00 182 VAL A CA 1
ATOM 1429 C C . VAL A 1 182 ? -8.081 -7.414 11.895 1.00 98.00 182 VAL A C 1
ATOM 1431 O O . VAL A 1 182 ? -8.879 -7.749 11.019 1.00 98.00 182 VAL A O 1
ATOM 1434 N N . TYR A 1 183 ? -6.765 -7.442 11.722 1.00 97.81 183 TYR A N 1
ATOM 1435 C CA . TYR A 1 183 ? -6.113 -7.798 10.472 1.00 97.81 183 TYR A CA 1
ATOM 1436 C C . TYR A 1 183 ? -5.311 -9.098 10.638 1.00 97.81 183 TYR A C 1
ATOM 1438 O O . TYR A 1 183 ? -4.695 -9.312 11.678 1.00 97.81 183 TYR A O 1
ATOM 1446 N N . PRO A 1 184 ? -5.286 -10.003 9.643 1.00 97.69 184 PRO A N 1
ATOM 1447 C CA . PRO A 1 184 ? -4.713 -11.344 9.815 1.00 97.69 184 PRO A CA 1
ATOM 1448 C C . PRO A 1 184 ? -3.180 -11.381 9.921 1.00 97.69 184 PRO A C 1
ATOM 1450 O O . PRO A 1 184 ? -2.622 -12.431 10.259 1.00 97.69 184 PRO A O 1
ATOM 1453 N N . TYR A 1 185 ? -2.509 -10.279 9.580 1.00 96.50 185 TYR A N 1
ATOM 1454 C CA . TYR A 1 185 ? -1.052 -10.147 9.497 1.00 96.50 185 TYR A CA 1
ATOM 1455 C C . TYR A 1 185 ? -0.440 -9.313 10.635 1.00 96.50 185 TYR A C 1
ATOM 1457 O O . TYR A 1 185 ? 0.777 -9.192 10.691 1.00 96.50 185 TYR A O 1
ATOM 1465 N N . TYR A 1 186 ? -1.235 -8.718 11.528 1.00 94.00 186 TYR A N 1
ATOM 1466 C CA . TYR A 1 186 ? -0.726 -7.843 12.589 1.00 94.00 186 TYR A CA 1
ATOM 1467 C C . TYR A 1 186 ? -1.643 -7.870 13.820 1.00 94.00 186 TYR A C 1
ATOM 1469 O O . TYR A 1 186 ? -2.860 -7.817 13.630 1.00 94.00 186 TYR A O 1
ATOM 1477 N N . PRO A 1 187 ? -1.104 -7.868 15.059 1.00 94.56 187 PRO A N 1
ATOM 1478 C CA . PRO A 1 187 ? 0.317 -7.883 15.423 1.00 94.56 187 PRO A CA 1
ATOM 1479 C C . PRO A 1 187 ? 1.014 -9.236 15.267 1.00 94.56 187 PRO A C 1
ATOM 1481 O O . PRO A 1 187 ? 0.406 -10.266 14.980 1.00 94.56 187 PRO A O 1
ATOM 1484 N N . ASP A 1 188 ? 2.324 -9.235 15.497 1.00 93.88 188 ASP A N 1
ATOM 1485 C CA . ASP A 1 188 ? 3.192 -10.411 15.385 1.00 93.88 188 ASP A CA 1
ATOM 1486 C C . ASP A 1 188 ? 2.789 -11.568 16.313 1.00 93.88 188 ASP A C 1
ATOM 1488 O O . ASP A 1 188 ? 3.000 -12.731 15.957 1.00 93.88 188 ASP A O 1
ATOM 1492 N N . PHE A 1 189 ? 2.177 -11.304 17.475 1.00 94.38 189 PHE A N 1
ATOM 1493 C CA . PHE A 1 189 ? 1.655 -12.386 18.312 1.00 94.38 189 PHE A CA 1
ATOM 1494 C C . PHE A 1 189 ? 0.598 -13.226 17.581 1.00 94.38 189 PHE A C 1
ATOM 1496 O O . PHE A 1 189 ? 0.539 -14.435 17.798 1.00 94.38 189 PHE A O 1
ATOM 1503 N N . MET A 1 190 ? -0.159 -12.659 16.629 1.00 95.69 190 MET A N 1
ATOM 1504 C CA . MET A 1 190 ? -1.086 -13.452 15.817 1.00 95.69 190 MET A CA 1
ATOM 1505 C C . MET A 1 190 ? -0.352 -14.486 14.965 1.00 95.69 190 MET A C 1
ATOM 1507 O O . MET A 1 190 ? -0.885 -15.558 14.694 1.00 95.69 190 MET A O 1
ATOM 1511 N N . LEU A 1 191 ? 0.875 -14.195 14.535 1.00 94.88 191 LEU A N 1
ATOM 1512 C CA . LEU A 1 191 ? 1.663 -15.082 13.685 1.00 94.88 191 LEU A CA 1
ATOM 1513 C C . LEU A 1 191 ? 2.374 -16.162 14.495 1.00 94.88 191 LEU A C 1
ATOM 1515 O O . LEU A 1 191 ? 2.473 -17.304 14.036 1.00 94.88 191 LEU A O 1
ATOM 1519 N N . TYR A 1 192 ? 2.897 -15.789 15.663 1.00 93.62 192 TYR A N 1
ATOM 1520 C CA . TYR A 1 192 ? 3.847 -16.616 16.403 1.00 93.62 192 TYR A CA 1
ATOM 1521 C C . TYR A 1 192 ? 3.237 -17.366 17.582 1.00 93.62 192 TYR A C 1
ATOM 1523 O O . TYR A 1 192 ? 3.847 -18.343 18.027 1.00 93.62 192 TYR A O 1
ATOM 1531 N N . ASP A 1 193 ? 2.046 -16.990 18.055 1.00 94.81 193 ASP A N 1
ATOM 1532 C CA . ASP A 1 193 ? 1.377 -17.736 19.114 1.00 94.81 193 ASP A CA 1
ATOM 1533 C C . ASP A 1 193 ? 1.092 -19.185 18.654 1.00 94.81 193 ASP A C 1
ATOM 1535 O O . ASP A 1 193 ? 0.375 -19.427 17.669 1.00 94.81 193 ASP A O 1
ATOM 1539 N N . PRO A 1 194 ? 1.634 -20.196 19.358 1.00 93.94 194 PRO A N 1
ATOM 1540 C CA . PRO A 1 194 ? 1.463 -21.591 18.977 1.00 93.94 194 PRO A CA 1
ATOM 1541 C C . PRO A 1 194 ? 0.015 -22.085 19.133 1.00 93.94 194 PRO A C 1
ATOM 1543 O O . PRO A 1 194 ? -0.366 -23.067 18.492 1.00 93.94 194 PRO A O 1
ATOM 1546 N N . GLY A 1 195 ? -0.789 -21.451 19.987 1.00 95.75 195 GLY A N 1
ATOM 1547 C CA . GLY A 1 195 ? -2.230 -21.645 20.105 1.00 95.75 195 GLY A CA 1
ATOM 1548 C C . GLY A 1 195 ? -2.956 -21.230 18.831 1.00 95.75 195 GLY A C 1
ATOM 1549 O O . GLY A 1 195 ? -3.658 -22.059 18.246 1.00 95.75 195 GLY A O 1
ATOM 1550 N N . TYR A 1 196 ? -2.709 -20.014 18.340 1.00 97.06 196 TYR A N 1
ATOM 1551 C CA . TYR A 1 196 ? -3.304 -19.528 17.089 1.00 97.06 196 TYR A CA 1
ATOM 1552 C C . TYR A 1 196 ? -2.857 -20.359 15.885 1.00 97.06 196 TYR A C 1
ATOM 1554 O O . TYR A 1 196 ? -3.682 -20.735 15.054 1.00 97.06 196 TYR A O 1
ATOM 1562 N N . ALA A 1 197 ? -1.589 -20.776 15.838 1.00 95.25 197 ALA A N 1
ATOM 1563 C CA . ALA A 1 197 ? -1.088 -21.655 14.781 1.00 95.25 197 ALA A CA 1
ATOM 1564 C C . ALA A 1 197 ? -1.816 -23.014 14.704 1.00 95.25 197 ALA A C 1
ATOM 1566 O O . ALA A 1 197 ? -1.867 -23.631 13.631 1.00 95.25 197 ALA A O 1
ATOM 1567 N N . ARG A 1 198 ? -2.356 -23.515 15.824 1.00 96.88 198 ARG A N 1
ATOM 1568 C CA . ARG A 1 198 ? -3.120 -24.775 15.891 1.00 96.88 198 ARG A CA 1
ATOM 1569 C C . ARG A 1 198 ? -4.619 -24.591 15.653 1.00 96.88 198 ARG A C 1
ATOM 1571 O O . ARG A 1 198 ? -5.300 -25.592 15.437 1.00 96.88 198 ARG A O 1
ATOM 1578 N N . ALA A 1 199 ? -5.126 -23.362 15.692 1.00 97.88 199 ALA A N 1
ATOM 1579 C CA . ALA A 1 199 ? -6.539 -23.089 15.493 1.00 97.88 199 ALA A CA 1
ATOM 1580 C C . ALA A 1 199 ? -6.975 -23.393 14.051 1.00 97.88 199 ALA A C 1
ATOM 1582 O O . ALA A 1 199 ? -6.220 -23.241 13.083 1.00 97.88 199 ALA A O 1
ATOM 1583 N N . ALA A 1 200 ? -8.220 -23.838 13.914 1.00 98.12 200 ALA A N 1
ATOM 1584 C CA . ALA A 1 200 ? -8.841 -24.117 12.631 1.00 98.12 200 ALA A CA 1
ATOM 1585 C C . ALA A 1 200 ? -10.322 -23.751 12.676 1.00 98.12 200 ALA A C 1
ATOM 1587 O O . ALA A 1 200 ? -11.011 -24.073 13.644 1.00 98.12 200 ALA A O 1
ATOM 1588 N N . SER A 1 201 ? -10.778 -23.095 11.614 1.00 98.06 201 SER A N 1
ATOM 1589 C CA . SER A 1 201 ? -12.192 -22.902 11.307 1.00 98.06 201 SER A CA 1
ATOM 1590 C C . SER A 1 201 ? -12.705 -24.077 10.470 1.00 98.06 201 SER A C 1
ATOM 1592 O O . SER A 1 201 ? -11.943 -24.968 10.071 1.00 98.06 201 SER A O 1
ATOM 1594 N N . SER A 1 202 ? -13.982 -24.043 10.100 1.00 97.94 202 SER A N 1
ATOM 1595 C CA . SER A 1 202 ? 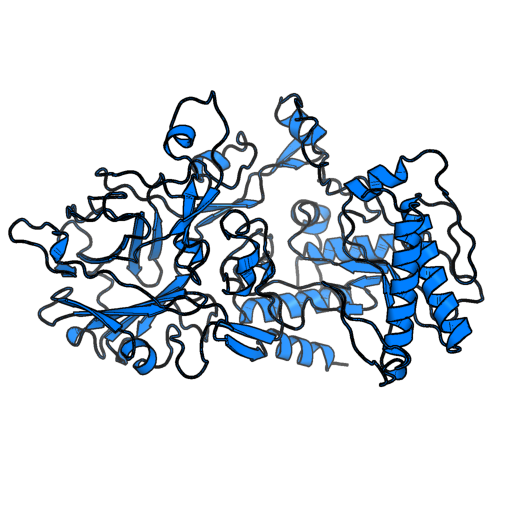-14.571 -24.940 9.100 1.00 97.94 202 SER A CA 1
ATOM 1596 C C . SER A 1 202 ? -13.872 -24.884 7.730 1.00 97.94 202 SER A C 1
ATOM 1598 O O . SER A 1 202 ? -14.044 -25.787 6.912 1.00 97.94 202 SER A O 1
ATOM 1600 N N . LEU A 1 203 ? -13.054 -23.854 7.482 1.00 97.31 203 LEU A N 1
ATOM 1601 C CA . LEU A 1 203 ? -12.286 -23.643 6.251 1.00 97.31 203 LEU A CA 1
ATOM 1602 C C . LEU A 1 203 ? -10.812 -24.077 6.374 1.00 97.31 203 LEU A C 1
ATOM 1604 O O . LEU A 1 203 ? -10.036 -23.902 5.432 1.00 97.31 203 LEU A O 1
ATOM 1608 N N . GLY A 1 204 ? -10.419 -24.654 7.513 1.00 97.94 204 GLY A N 1
ATOM 1609 C CA . GLY A 1 204 ? -9.066 -25.136 7.787 1.00 97.94 204 GLY A CA 1
ATOM 1610 C C . GLY A 1 204 ? -8.275 -24.228 8.730 1.00 97.94 204 GLY A C 1
ATOM 1611 O O . GLY A 1 204 ? -8.826 -23.377 9.426 1.00 97.94 204 GLY A O 1
ATOM 1612 N N . ARG A 1 205 ? -6.951 -24.428 8.785 1.00 97.88 205 ARG A N 1
ATOM 1613 C CA . ARG A 1 205 ? -6.062 -23.721 9.727 1.00 97.88 205 ARG A CA 1
ATOM 1614 C C . ARG A 1 205 ? -6.115 -22.208 9.529 1.00 97.88 205 ARG A C 1
ATOM 1616 O O . ARG A 1 205 ? -5.993 -21.748 8.392 1.00 97.88 205 ARG A O 1
ATOM 1623 N N . SER A 1 206 ? -6.239 -21.459 10.621 1.00 98.19 206 SER A N 1
ATOM 1624 C CA . SER A 1 206 ? -6.298 -19.996 10.603 1.00 98.19 206 SER A CA 1
ATOM 1625 C C . SER A 1 206 ? -5.839 -19.410 11.936 1.00 98.19 206 SER A C 1
ATOM 1627 O O . SER A 1 206 ? -6.494 -19.593 12.961 1.00 98.19 206 SER A O 1
ATOM 1629 N N . ASN A 1 207 ? -4.729 -18.670 11.899 1.00 98.44 207 ASN A N 1
ATOM 1630 C CA . ASN A 1 207 ? -4.252 -17.906 13.049 1.00 98.44 207 ASN A CA 1
ATOM 1631 C C . ASN A 1 207 ? -5.239 -16.790 13.415 1.00 98.44 207 ASN A C 1
ATOM 1633 O O . ASN A 1 207 ? -5.550 -16.600 14.587 1.00 98.44 207 ASN A O 1
ATOM 1637 N N . PHE A 1 208 ? -5.786 -16.119 12.396 1.00 98.56 208 PHE A N 1
ATOM 1638 C CA . PHE A 1 208 ? -6.817 -15.095 12.542 1.00 98.56 208 PHE A CA 1
ATOM 1639 C C . PHE A 1 208 ? -8.036 -15.631 13.305 1.00 98.56 208 PHE A C 1
ATOM 1641 O O . PHE A 1 208 ? -8.482 -15.023 14.272 1.00 98.56 208 PHE A O 1
ATOM 1648 N N . PHE A 1 209 ? -8.520 -16.823 12.949 1.00 98.69 209 PHE A N 1
ATOM 1649 C CA . PHE A 1 209 ? -9.618 -17.465 13.670 1.00 98.69 209 PHE A CA 1
ATOM 1650 C C . PHE A 1 209 ? -9.258 -17.800 15.122 1.00 98.69 209 PHE A C 1
ATOM 1652 O O . PHE A 1 209 ? -10.085 -17.611 16.010 1.00 98.69 209 PHE A O 1
ATOM 1659 N N . GLY A 1 210 ? -8.030 -18.264 15.376 1.00 98.31 210 GLY A N 1
ATOM 1660 C CA . GLY A 1 210 ? -7.537 -18.498 16.735 1.00 98.31 210 GLY A CA 1
ATOM 1661 C C . GLY A 1 210 ? -7.617 -17.243 17.604 1.00 98.31 210 GLY A C 1
ATOM 1662 O O . GLY A 1 210 ? -8.185 -17.295 18.694 1.00 98.31 210 GLY A O 1
ATOM 1663 N N . TYR A 1 211 ? -7.141 -16.111 17.080 1.00 98.44 211 TYR A N 1
ATOM 1664 C CA . TYR A 1 211 ? -7.237 -14.819 17.759 1.00 98.44 211 TYR A CA 1
ATOM 1665 C C . TYR A 1 211 ? -8.696 -14.397 17.993 1.00 98.44 211 TYR A C 1
ATOM 1667 O O . TYR A 1 211 ? -9.068 -14.037 19.109 1.00 98.44 211 TYR A O 1
ATOM 1675 N N . LEU A 1 212 ? -9.568 -14.528 16.986 1.00 98.62 212 LEU A N 1
ATOM 1676 C CA . LEU A 1 212 ? -10.995 -14.215 17.129 1.00 98.62 212 LEU A CA 1
ATOM 1677 C C . LEU A 1 212 ? -11.680 -15.042 18.227 1.00 98.62 212 LEU A C 1
ATOM 1679 O O . LEU A 1 212 ? -12.568 -14.536 18.917 1.00 98.62 212 LEU A O 1
ATOM 1683 N N . GLN A 1 213 ? -11.284 -16.304 18.410 1.00 98.38 213 GLN A N 1
ATOM 1684 C CA . GLN A 1 213 ? -11.812 -17.140 19.485 1.00 98.38 213 GLN A CA 1
ATOM 1685 C C . GLN A 1 213 ? -11.413 -16.615 20.868 1.00 98.38 213 GLN A C 1
ATOM 1687 O O . GLN A 1 213 ? -12.258 -16.604 21.767 1.00 98.38 213 GLN A O 1
ATOM 1692 N N . ASP A 1 214 ? -10.167 -16.172 21.055 1.00 97.75 214 ASP A N 1
ATOM 1693 C CA . ASP A 1 214 ? -9.736 -15.559 22.316 1.00 97.75 214 ASP A CA 1
ATOM 1694 C C . ASP A 1 214 ? -10.389 -14.202 22.549 1.00 97.75 214 ASP A C 1
ATOM 1696 O O . ASP A 1 214 ? -10.922 -13.960 23.632 1.00 97.75 214 ASP A O 1
ATOM 1700 N N . LEU A 1 215 ? -10.498 -13.377 21.510 1.00 97.81 215 LEU A N 1
ATOM 1701 C CA . LEU A 1 215 ? -11.209 -12.106 21.584 1.00 97.81 215 LEU A CA 1
ATOM 1702 C C . LEU A 1 215 ? -12.683 -12.297 21.972 1.00 97.81 215 LEU A C 1
ATOM 1704 O O . LEU A 1 215 ? -13.218 -11.590 22.831 1.00 97.81 215 LEU A O 1
ATOM 1708 N N . ARG A 1 216 ? -13.349 -13.316 21.413 1.00 97.94 216 ARG A N 1
ATOM 1709 C CA . ARG A 1 216 ? -14.727 -13.663 21.781 1.00 97.94 216 ARG A CA 1
ATOM 1710 C C . ARG A 1 216 ? -14.843 -14.136 23.229 1.00 97.94 216 ARG A C 1
ATOM 1712 O O . ARG A 1 216 ? -15.860 -13.833 23.866 1.00 97.94 216 ARG A O 1
ATOM 1719 N N . ARG A 1 217 ? -13.854 -14.892 23.725 1.00 97.50 217 ARG A N 1
ATOM 1720 C CA . ARG A 1 217 ? -13.777 -15.358 25.121 1.00 97.50 217 ARG A CA 1
ATOM 1721 C C . ARG A 1 217 ? -13.575 -14.189 26.084 1.00 97.50 217 ARG A C 1
ATOM 1723 O O . ARG A 1 217 ? -14.303 -14.127 27.074 1.00 97.50 217 ARG A O 1
ATOM 1730 N N . ALA A 1 218 ? -12.659 -13.274 25.770 1.00 96.81 218 ALA A N 1
ATOM 1731 C CA . ALA A 1 218 ? -12.375 -12.081 26.565 1.00 96.81 218 ALA A CA 1
ATOM 1732 C C . ALA A 1 218 ? -13.620 -11.194 26.728 1.00 96.81 218 ALA A C 1
ATOM 1734 O O . ALA A 1 218 ? -13.921 -10.735 27.824 1.00 96.81 218 ALA A O 1
ATOM 1735 N N . HIS A 1 219 ? -14.425 -11.065 25.668 1.00 97.00 219 HIS A N 1
ATOM 1736 C CA . HIS A 1 219 ? -15.644 -10.242 25.656 1.00 97.00 219 HIS A CA 1
ATOM 1737 C C . HIS A 1 219 ? -16.934 -11.046 25.850 1.00 97.00 219 HIS A C 1
ATOM 1739 O O . HIS A 1 219 ? -17.991 -10.748 25.277 1.00 97.00 219 HIS A O 1
ATOM 1745 N N . ARG A 1 220 ? -16.888 -12.123 26.643 1.00 95.00 220 ARG A N 1
ATOM 1746 C CA . ARG A 1 220 ? -18.084 -12.926 26.929 1.00 95.00 220 ARG A CA 1
ATOM 1747 C C . ARG A 1 220 ? -19.136 -12.077 27.652 1.00 95.00 220 ARG A C 1
ATOM 1749 O O . ARG A 1 220 ? -18.886 -11.513 28.707 1.00 95.00 220 ARG A O 1
ATOM 1756 N N . GLY A 1 221 ? -20.351 -12.046 27.104 1.00 93.75 221 GLY A N 1
ATOM 1757 C CA . GLY A 1 221 ? -21.484 -11.308 27.681 1.00 93.75 221 GLY A CA 1
ATOM 1758 C C . GLY A 1 221 ? -21.781 -9.960 27.020 1.00 93.75 221 GLY A C 1
ATOM 1759 O O . GLY A 1 221 ? -22.847 -9.406 27.278 1.00 93.75 221 GLY A O 1
ATOM 1760 N N . ILE A 1 222 ? -20.920 -9.481 26.118 1.00 95.94 222 ILE A N 1
ATOM 1761 C CA . ILE A 1 222 ? -21.215 -8.348 25.229 1.00 95.94 222 ILE A CA 1
ATOM 1762 C C . ILE A 1 222 ? -21.082 -8.770 23.753 1.00 95.94 222 ILE A C 1
ATOM 1764 O O . ILE A 1 222 ? -20.363 -9.732 23.455 1.00 95.94 222 ILE A O 1
ATOM 1768 N N . PRO A 1 223 ? -21.805 -8.125 22.818 1.00 97.81 223 PRO A N 1
ATOM 1769 C CA . PRO A 1 223 ? -21.582 -8.320 21.389 1.00 97.81 223 PRO A CA 1
ATOM 1770 C C . PRO A 1 223 ? -20.170 -7.869 20.997 1.00 97.81 223 PRO A C 1
ATOM 1772 O O . PRO A 1 223 ? -19.690 -6.854 21.496 1.00 97.81 223 PRO A O 1
ATOM 1775 N N . LEU A 1 224 ? -19.530 -8.612 20.096 1.00 98.38 224 LEU A N 1
ATOM 1776 C CA . LEU A 1 224 ? -18.234 -8.272 19.507 1.00 98.38 224 LEU A CA 1
ATOM 1777 C C . LEU A 1 224 ? -18.440 -7.961 18.026 1.00 98.38 224 LEU A C 1
ATOM 1779 O O . LEU A 1 224 ? -18.917 -8.824 17.297 1.00 98.38 224 LEU A O 1
ATOM 1783 N N . VAL A 1 225 ? -18.079 -6.767 17.582 1.00 98.44 225 VAL A N 1
ATOM 1784 C CA . VAL A 1 225 ? -18.063 -6.378 16.171 1.00 98.44 225 VAL A CA 1
ATOM 1785 C C . VAL A 1 225 ? -16.610 -6.246 15.738 1.00 98.44 225 VAL A C 1
ATOM 1787 O O . VAL A 1 225 ? -15.840 -5.509 16.352 1.00 98.44 225 VAL A O 1
ATOM 1790 N N . VAL A 1 226 ? -16.240 -6.960 14.677 1.00 98.56 226 VAL A N 1
ATOM 1791 C CA . VAL A 1 226 ? -14.978 -6.712 13.977 1.00 98.56 226 VAL A CA 1
ATOM 1792 C C . VAL A 1 226 ? -15.236 -5.544 13.031 1.00 98.56 226 VAL A C 1
ATOM 1794 O O . VAL A 1 226 ? -15.871 -5.710 11.989 1.00 98.56 226 VAL A O 1
ATOM 1797 N N . ALA A 1 227 ? -14.863 -4.346 13.470 1.00 97.50 227 ALA A N 1
ATOM 1798 C CA . ALA A 1 227 ? -15.201 -3.083 12.819 1.00 97.50 227 ALA A CA 1
ATOM 1799 C C . ALA A 1 227 ? -14.267 -2.724 11.662 1.00 97.50 227 ALA A C 1
ATOM 1801 O O . ALA A 1 227 ? -14.632 -1.903 10.829 1.00 97.50 227 ALA A O 1
ATOM 1802 N N . GLU A 1 228 ? -13.118 -3.387 11.572 1.00 97.75 228 GLU A N 1
ATOM 1803 C CA . GLU A 1 228 ? -1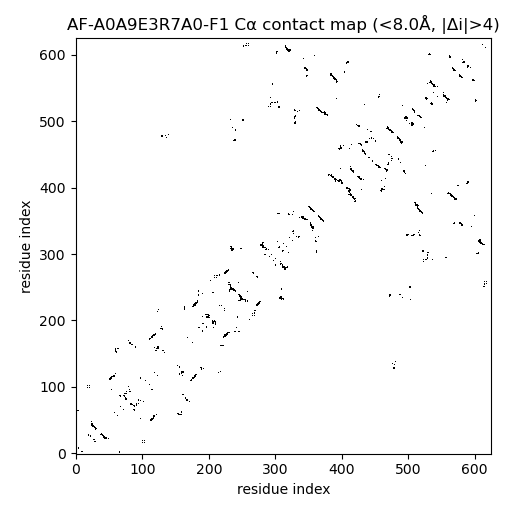2.287 -3.393 10.376 1.00 97.75 228 GLU A CA 1
ATOM 1804 C C . GLU A 1 228 ? -11.661 -4.778 10.208 1.00 97.75 228 GLU A C 1
ATOM 1806 O O . GLU A 1 228 ? -11.200 -5.382 11.178 1.00 97.75 228 GLU A O 1
ATOM 1811 N N . PHE A 1 229 ? -11.669 -5.287 8.980 1.00 98.31 229 PHE A N 1
ATOM 1812 C CA . PHE A 1 229 ? -10.866 -6.425 8.538 1.00 98.31 229 PHE A CA 1
ATOM 1813 C C . PHE A 1 229 ? -10.631 -6.318 7.029 1.00 98.31 229 PHE A C 1
ATOM 1815 O O . PHE A 1 229 ? -11.416 -5.690 6.317 1.00 98.31 229 PHE A O 1
ATOM 1822 N N . GLY A 1 230 ? -9.604 -6.995 6.527 1.00 98.12 230 GLY A N 1
ATOM 1823 C CA . GLY A 1 230 ? -9.359 -7.127 5.093 1.00 98.12 230 GLY A CA 1
ATOM 1824 C C . GLY A 1 230 ? -7.892 -7.392 4.789 1.00 98.12 230 GLY A C 1
ATOM 1825 O O . GLY A 1 230 ? -7.047 -7.376 5.687 1.00 98.12 230 GLY A O 1
ATOM 1826 N N . VAL A 1 231 ? -7.581 -7.628 3.518 1.00 98.56 231 VAL A N 1
ATOM 1827 C CA . VAL A 1 231 ? -6.205 -7.626 3.003 1.00 98.56 231 VAL A CA 1
ATOM 1828 C C . VAL A 1 231 ? -6.101 -6.783 1.728 1.00 98.56 231 VAL A C 1
ATOM 1830 O O . VAL A 1 231 ? -7.030 -6.781 0.921 1.00 98.56 231 VAL A O 1
ATOM 1833 N N . PRO A 1 232 ? -4.983 -6.079 1.486 1.00 97.88 232 PRO A N 1
ATOM 1834 C CA . PRO A 1 232 ? -4.893 -5.162 0.357 1.00 97.88 232 PRO A CA 1
ATOM 1835 C C . PRO A 1 232 ? -4.401 -5.838 -0.924 1.00 97.88 232 PRO A C 1
ATOM 1837 O O . PRO A 1 232 ? -3.583 -6.761 -0.903 1.00 97.88 232 PRO A O 1
ATOM 1840 N N . SER A 1 233 ? -4.854 -5.320 -2.070 1.00 97.50 233 SER A N 1
ATOM 1841 C CA . SER A 1 233 ? -4.506 -5.827 -3.408 1.00 97.50 233 SER A CA 1
ATOM 1842 C C . SER A 1 233 ? -3.256 -5.165 -4.007 1.00 97.50 233 SER A C 1
ATOM 1844 O O . SER A 1 233 ? -3.186 -4.971 -5.222 1.00 97.50 233 SER A O 1
ATOM 1846 N N . SER A 1 234 ? -2.328 -4.701 -3.168 1.00 97.19 234 SER A N 1
ATOM 1847 C CA . SER A 1 234 ? -1.102 -4.025 -3.604 1.00 97.19 234 SER A CA 1
ATOM 1848 C C . SER A 1 234 ? -0.110 -5.006 -4.222 1.00 97.19 234 SER A C 1
ATOM 1850 O O . SER A 1 234 ? -0.112 -6.205 -3.925 1.00 97.19 234 SER A O 1
ATOM 1852 N N . ARG A 1 235 ? 0.811 -4.477 -5.032 1.00 96.44 235 ARG A N 1
ATOM 1853 C CA . ARG A 1 235 ? 1.976 -5.227 -5.513 1.00 96.44 235 ARG A CA 1
ATOM 1854 C C . ARG A 1 235 ? 3.015 -5.401 -4.405 1.00 96.44 235 ARG A C 1
ATOM 1856 O O . ARG A 1 235 ? 3.600 -6.473 -4.269 1.00 96.44 235 ARG A O 1
ATOM 1863 N N . GLY A 1 236 ? 3.259 -4.344 -3.628 1.00 95.38 236 GLY A N 1
ATOM 1864 C CA . GLY A 1 236 ? 4.141 -4.395 -2.463 1.00 95.38 236 GLY A CA 1
ATOM 1865 C C . GLY A 1 236 ? 3.525 -5.180 -1.311 1.00 95.38 236 GLY A C 1
ATOM 1866 O O . GLY A 1 236 ? 2.304 -5.257 -1.191 1.00 95.38 236 GLY A O 1
ATOM 1867 N N . ASN A 1 237 ? 4.379 -5.763 -0.476 1.00 95.88 237 ASN A N 1
ATOM 1868 C CA . ASN A 1 237 ? 3.990 -6.529 0.699 1.00 95.88 237 ASN A CA 1
ATOM 1869 C C . ASN A 1 237 ? 4.781 -5.999 1.892 1.00 95.88 237 ASN A C 1
ATOM 1871 O O . ASN A 1 237 ? 6.006 -6.094 1.899 1.00 95.88 237 ASN A O 1
ATOM 1875 N N . ALA A 1 238 ? 4.081 -5.429 2.869 1.00 94.75 238 ALA A N 1
ATOM 1876 C CA . ALA A 1 238 ? 4.699 -4.882 4.065 1.00 94.75 238 ALA A CA 1
ATOM 1877 C C . ALA A 1 238 ? 4.918 -5.953 5.140 1.00 94.75 238 ALA A C 1
ATOM 1879 O O . ALA A 1 238 ? 5.787 -5.785 5.978 1.00 94.75 238 ALA A O 1
ATOM 1880 N N . HIS A 1 239 ? 4.176 -7.063 5.153 1.00 95.88 239 HIS A N 1
ATOM 1881 C CA . HIS A 1 239 ? 4.274 -8.051 6.231 1.00 95.88 239 HIS A CA 1
ATOM 1882 C C . HIS A 1 239 ? 3.748 -9.424 5.799 1.00 95.88 239 HIS A C 1
ATOM 1884 O O . HIS A 1 239 ? 2.620 -9.566 5.319 1.00 95.88 239 HIS A O 1
ATOM 1890 N N . LEU A 1 240 ? 4.585 -10.451 5.956 1.00 96.19 240 LEU A N 1
ATOM 1891 C CA . LEU A 1 240 ? 4.266 -11.833 5.612 1.00 96.19 240 LEU A CA 1
ATOM 1892 C C . LEU A 1 240 ? 3.449 -12.496 6.716 1.00 96.19 240 LEU A C 1
ATOM 1894 O O . LEU A 1 240 ? 3.664 -12.265 7.897 1.00 96.19 240 LEU A O 1
ATOM 1898 N N . GLN A 1 241 ? 2.564 -13.399 6.309 1.00 96.50 241 GLN A N 1
ATOM 1899 C CA . GLN A 1 241 ? 1.538 -14.020 7.141 1.00 96.50 241 GLN A CA 1
ATOM 1900 C C . GLN A 1 241 ? 1.451 -15.520 6.783 1.00 96.50 241 GLN A C 1
ATOM 1902 O O . GLN A 1 241 ? 1.445 -15.836 5.590 1.00 96.50 241 GLN A O 1
ATOM 1907 N N . PRO A 1 242 ? 1.402 -16.458 7.752 1.00 95.56 242 PRO A N 1
ATOM 1908 C CA . PRO A 1 242 ? 1.564 -17.897 7.496 1.00 95.56 242 PRO A CA 1
ATOM 1909 C C . PRO A 1 242 ? 0.577 -18.552 6.514 1.00 95.56 242 PRO A C 1
ATOM 1911 O O . PRO A 1 242 ? 0.935 -19.516 5.841 1.00 95.56 242 PRO A O 1
ATOM 1914 N N . GLN A 1 243 ? -0.662 -18.070 6.435 1.00 96.81 243 GLN A N 1
ATOM 1915 C CA . GLN A 1 243 ? -1.714 -18.565 5.541 1.00 96.81 243 GLN A CA 1
ATOM 1916 C C . GLN A 1 243 ? -1.760 -17.836 4.186 1.00 96.81 243 GLN A C 1
ATOM 1918 O O . GLN A 1 243 ? -2.608 -18.163 3.355 1.00 96.81 243 GLN A O 1
ATOM 1923 N N . GLY A 1 244 ? -0.864 -16.877 3.937 1.00 96.69 244 GLY A N 1
ATOM 1924 C CA . GLY A 1 244 ? -0.832 -16.102 2.694 1.00 96.69 244 GLY A CA 1
ATOM 1925 C C . GLY A 1 244 ? -1.666 -14.819 2.722 1.00 96.69 244 GLY A C 1
ATOM 1926 O O . GLY A 1 244 ? -1.710 -14.110 1.723 1.00 96.69 244 GLY A O 1
ATOM 1927 N N . TRP A 1 245 ? -2.313 -14.487 3.844 1.00 97.62 245 TRP A N 1
ATOM 1928 C CA . TRP A 1 245 ? -3.095 -13.249 4.006 1.00 97.62 245 TRP A CA 1
ATOM 1929 C C . TRP A 1 245 ? -2.197 -12.106 4.453 1.00 97.62 245 TRP A C 1
ATOM 1931 O O . TRP A 1 245 ? -2.289 -11.599 5.566 1.00 97.62 245 TRP A O 1
ATOM 1941 N N . HIS A 1 246 ? -1.238 -11.807 3.593 1.00 97.50 246 HIS A N 1
ATOM 1942 C CA . HIS A 1 246 ? -0.186 -10.835 3.820 1.00 97.50 246 HIS A CA 1
ATOM 1943 C C . HIS A 1 246 ? -0.720 -9.403 3.883 1.00 97.50 246 HIS A C 1
ATOM 1945 O O . HIS A 1 246 ? -1.799 -9.103 3.368 1.00 97.50 246 HIS A O 1
ATOM 1951 N N . HIS A 1 247 ? 0.094 -8.498 4.425 1.00 97.56 247 HIS A N 1
ATOM 1952 C CA . HIS A 1 247 ? -0.132 -7.063 4.309 1.00 97.56 247 HIS A CA 1
ATOM 1953 C C . HIS A 1 247 ? 0.267 -6.576 2.900 1.00 97.56 247 HIS A C 1
ATOM 1955 O O . HIS A 1 247 ? 1.202 -5.788 2.737 1.00 97.56 247 HIS A O 1
ATOM 1961 N N . GLY A 1 248 ? -0.418 -7.080 1.870 1.00 96.88 248 GLY A N 1
ATOM 1962 C CA . GLY A 1 248 ? -0.173 -6.790 0.453 1.00 96.88 248 GLY A CA 1
ATOM 1963 C C . GLY A 1 248 ? 0.463 -7.942 -0.328 1.00 96.88 248 GLY A C 1
ATOM 1964 O O . GLY A 1 248 ? 0.650 -9.040 0.184 1.00 96.88 248 GLY A O 1
ATOM 1965 N N . GLY A 1 249 ? 0.795 -7.714 -1.599 1.00 96.31 249 GLY A N 1
ATOM 1966 C CA . GLY A 1 249 ? 1.361 -8.734 -2.491 1.00 96.31 249 GLY A CA 1
ATOM 1967 C C . GLY A 1 249 ? 0.329 -9.732 -3.026 1.00 96.31 249 GLY A C 1
ATOM 1968 O O . GLY A 1 249 ? 0.692 -10.818 -3.476 1.00 96.31 249 GLY A O 1
ATOM 1969 N N . LEU A 1 250 ? -0.955 -9.379 -2.973 1.00 97.56 250 LEU A N 1
ATOM 1970 C CA . LEU A 1 250 ? -2.082 -10.208 -3.395 1.00 97.56 250 LEU A CA 1
ATOM 1971 C C . LEU A 1 250 ? -2.728 -9.608 -4.644 1.00 97.56 250 LEU A C 1
ATOM 1973 O O . LEU A 1 250 ? -2.909 -8.395 -4.732 1.00 97.56 250 LEU A O 1
ATOM 1977 N N . SER A 1 251 ? -3.118 -10.455 -5.598 1.00 97.50 251 SER A N 1
ATOM 1978 C CA . SER A 1 251 ? -3.968 -10.009 -6.703 1.00 97.50 251 SER A CA 1
ATOM 1979 C C . SER A 1 251 ? -5.379 -9.691 -6.203 1.00 97.50 251 SER A C 1
ATOM 1981 O O . SER A 1 251 ? -5.822 -10.207 -5.175 1.00 97.50 251 SER A O 1
ATOM 1983 N N . GLU A 1 252 ? -6.141 -8.900 -6.952 1.00 98.12 252 GLU A N 1
ATOM 1984 C CA . GLU A 1 252 ? -7.532 -8.592 -6.602 1.00 98.12 252 GLU A CA 1
ATOM 1985 C C . GLU A 1 252 ? -8.415 -9.849 -6.463 1.00 98.12 252 GLU A C 1
ATOM 1987 O O . GLU A 1 252 ? -9.346 -9.877 -5.655 1.00 98.12 252 GLU A O 1
ATOM 1992 N N . GLN A 1 253 ? -8.125 -10.913 -7.220 1.00 97.56 253 GLN A N 1
ATOM 1993 C CA . GLN A 1 253 ? -8.812 -12.200 -7.089 1.00 97.56 253 GLN A CA 1
ATOM 1994 C C . GLN A 1 253 ? -8.423 -12.921 -5.792 1.00 97.56 253 GLN A C 1
ATOM 1996 O O . GLN A 1 253 ? -9.282 -13.530 -5.151 1.00 97.56 253 GLN A O 1
ATOM 2001 N N . ALA A 1 254 ? -7.149 -12.849 -5.396 1.00 98.19 254 ALA A N 1
ATOM 2002 C CA . ALA A 1 254 ? -6.670 -13.435 -4.149 1.00 98.19 254 ALA A CA 1
ATOM 2003 C C . ALA A 1 254 ? -7.244 -12.700 -2.926 1.00 98.19 254 ALA A C 1
ATOM 2005 O O . ALA A 1 254 ? -7.702 -13.362 -1.995 1.00 98.19 254 ALA A O 1
ATOM 2006 N N . VAL A 1 255 ? -7.321 -11.363 -2.971 1.00 98.50 255 VAL A N 1
ATOM 2007 C CA . VAL A 1 255 ? -8.003 -10.545 -1.950 1.00 98.50 255 VAL A CA 1
ATOM 2008 C C . VAL A 1 255 ? -9.466 -10.952 -1.811 1.00 98.50 255 VAL A C 1
ATOM 2010 O O . VAL A 1 255 ? -9.925 -11.236 -0.711 1.00 98.50 255 VAL A O 1
ATOM 2013 N N . ALA A 1 256 ? -10.192 -11.094 -2.925 1.00 98.56 256 ALA A N 1
ATOM 2014 C CA . ALA A 1 256 ? -11.591 -11.517 -2.884 1.00 98.56 256 ALA A CA 1
ATOM 2015 C C . ALA A 1 256 ? -11.791 -12.877 -2.191 1.00 98.56 256 ALA A C 1
ATOM 2017 O O . ALA A 1 256 ? -12.770 -13.070 -1.470 1.00 98.56 256 ALA A O 1
ATOM 2018 N N . ALA A 1 257 ? -10.875 -13.826 -2.405 1.00 98.50 257 ALA A N 1
ATOM 2019 C CA . ALA A 1 257 ? -10.921 -15.126 -1.743 1.00 98.50 257 ALA A CA 1
ATOM 2020 C C . ALA A 1 257 ? -10.562 -15.036 -0.249 1.00 98.50 257 ALA A C 1
ATOM 2022 O O . ALA A 1 257 ? -11.221 -15.680 0.572 1.00 98.50 257 ALA A O 1
ATOM 2023 N N . ALA A 1 258 ? -9.545 -14.242 0.097 1.00 98.62 258 ALA A N 1
ATOM 2024 C CA . ALA A 1 258 ? -9.117 -14.017 1.473 1.00 98.62 258 ALA A CA 1
ATOM 2025 C C . ALA A 1 258 ? -10.226 -13.350 2.297 1.00 98.62 258 ALA A C 1
ATOM 2027 O O . ALA A 1 258 ? -10.653 -13.919 3.298 1.00 98.62 258 ALA A O 1
ATOM 2028 N N . ASP A 1 259 ? -10.786 -12.235 1.834 1.00 98.75 259 ASP A N 1
ATOM 2029 C CA . ASP A 1 259 ? -11.779 -11.464 2.590 1.00 98.75 259 ASP A CA 1
ATOM 2030 C C . ASP A 1 259 ? -13.099 -12.217 2.774 1.00 98.75 259 ASP A C 1
ATOM 2032 O O . ASP A 1 259 ? -13.708 -12.154 3.841 1.00 98.75 259 ASP A O 1
ATOM 2036 N N . VAL A 1 260 ? -13.524 -13.017 1.787 1.00 98.62 260 VAL A N 1
ATOM 2037 C CA . VAL A 1 260 ? -14.672 -13.926 1.965 1.00 98.62 260 VAL A CA 1
ATOM 2038 C C . VAL A 1 260 ? -14.403 -14.940 3.073 1.00 98.62 260 VAL A C 1
ATOM 2040 O O . VAL A 1 260 ? -15.310 -15.268 3.844 1.00 98.62 260 VAL A O 1
ATOM 2043 N N . ARG A 1 261 ? -13.177 -15.463 3.155 1.00 98.50 261 ARG A N 1
ATOM 2044 C CA . ARG A 1 261 ? -12.793 -16.392 4.216 1.00 98.50 261 ARG A CA 1
ATOM 2045 C C . ARG A 1 261 ? -12.737 -15.691 5.572 1.00 98.50 261 ARG A C 1
ATOM 2047 O O . ARG A 1 261 ? -13.365 -16.199 6.497 1.00 98.50 261 ARG A O 1
ATOM 2054 N N . LEU A 1 262 ? -12.087 -14.533 5.679 1.00 98.75 262 LEU A N 1
ATOM 2055 C CA . LEU A 1 262 ? -12.026 -13.750 6.920 1.00 98.75 262 LEU A CA 1
ATOM 2056 C C . LEU A 1 262 ? -13.437 -13.417 7.427 1.00 98.75 262 LEU A C 1
ATOM 2058 O O . LEU A 1 262 ? -13.759 -13.708 8.575 1.00 98.75 262 LEU A O 1
ATOM 2062 N N . ALA A 1 263 ? -14.330 -12.938 6.555 1.00 98.56 263 ALA A N 1
ATOM 2063 C CA . ALA A 1 263 ? -15.721 -12.646 6.905 1.00 98.56 263 ALA A CA 1
ATOM 2064 C C . ALA A 1 263 ? -16.486 -13.881 7.421 1.00 98.56 263 ALA A C 1
ATOM 2066 O O . ALA A 1 263 ? -17.271 -13.792 8.370 1.00 98.56 263 ALA A O 1
ATOM 2067 N N . ARG A 1 264 ? -16.259 -15.058 6.821 1.00 98.31 264 ARG A N 1
ATOM 2068 C CA . ARG A 1 264 ? -16.846 -16.321 7.300 1.00 98.31 264 ARG A CA 1
ATOM 2069 C C . ARG A 1 264 ? -16.291 -16.733 8.657 1.00 98.31 264 ARG A C 1
ATOM 2071 O O . ARG A 1 264 ? -17.071 -17.180 9.490 1.00 98.31 264 ARG A O 1
ATOM 2078 N N . GLU A 1 265 ? -14.991 -16.571 8.874 1.00 98.62 265 GLU A N 1
ATOM 2079 C CA . GLU A 1 265 ? -14.328 -16.898 10.139 1.00 98.62 265 GLU A CA 1
ATOM 2080 C C . GLU A 1 265 ? -14.766 -15.959 11.273 1.00 98.62 265 GLU A C 1
ATOM 2082 O O . GLU A 1 265 ? -15.012 -16.438 12.378 1.00 98.62 265 GLU A O 1
ATOM 2087 N N . ILE A 1 266 ? -14.990 -14.667 10.997 1.00 98.75 266 ILE A N 1
ATOM 2088 C CA . ILE A 1 266 ? -15.594 -13.716 11.950 1.00 98.75 266 ILE A CA 1
ATOM 2089 C C . ILE A 1 266 ? -16.982 -14.200 12.389 1.00 98.75 266 ILE A C 1
ATOM 2091 O O . ILE A 1 266 ? -17.279 -14.268 13.585 1.00 98.75 266 ILE A O 1
ATOM 2095 N N . ARG A 1 267 ? -17.826 -14.599 11.429 1.00 97.31 267 ARG A N 1
ATOM 2096 C CA . ARG A 1 267 ? -19.154 -15.157 11.720 1.00 97.31 267 ARG A CA 1
ATOM 2097 C C . ARG A 1 267 ? -19.065 -16.469 12.503 1.00 97.31 267 ARG A C 1
ATOM 2099 O O . ARG A 1 267 ? -19.794 -16.650 13.472 1.00 97.31 267 ARG A O 1
ATOM 2106 N N . GLU A 1 268 ? -18.181 -17.377 12.099 1.00 98.12 268 GLU A N 1
ATOM 2107 C CA . GLU A 1 268 ? -17.990 -18.677 12.754 1.00 98.12 268 GLU A CA 1
ATOM 2108 C C . GLU A 1 268 ? -17.468 -18.538 14.191 1.00 98.12 268 GLU A C 1
ATOM 2110 O O . GLU A 1 268 ? -17.877 -19.297 15.068 1.00 98.12 268 GLU A O 1
ATOM 2115 N N . ALA A 1 269 ? -16.635 -17.530 14.466 1.00 98.19 269 ALA A N 1
ATOM 2116 C CA . ALA A 1 269 ? -16.153 -17.222 15.812 1.00 98.19 269 ALA A CA 1
ATOM 2117 C C . ALA A 1 269 ? -17.263 -16.675 16.732 1.00 98.19 269 ALA A C 1
ATOM 2119 O O . ALA A 1 269 ? -17.060 -16.530 17.938 1.00 98.19 269 ALA A O 1
ATOM 2120 N N . GLY A 1 270 ? -18.448 -16.380 16.185 1.00 97.50 270 GLY A N 1
ATOM 2121 C CA . GLY A 1 270 ? -19.595 -15.877 16.933 1.00 97.50 270 GLY A CA 1
ATOM 2122 C C . GLY A 1 270 ? -19.529 -14.378 17.219 1.00 97.50 270 GLY A C 1
ATOM 2123 O O . GLY A 1 270 ? -20.088 -13.929 18.227 1.00 97.50 270 GLY A O 1
ATOM 2124 N N . ALA A 1 271 ? -18.834 -13.611 16.372 1.00 97.94 271 ALA A N 1
ATOM 2125 C CA . ALA A 1 271 ? -18.936 -12.156 16.365 1.00 97.94 271 ALA A CA 1
ATOM 2126 C C . ALA A 1 271 ? -20.328 -11.713 15.876 1.00 97.94 271 ALA A C 1
ATOM 2128 O O . ALA A 1 271 ? -20.987 -12.394 15.092 1.00 97.94 271 ALA A O 1
ATOM 2129 N N . ALA A 1 272 ? -20.777 -10.556 16.353 1.00 96.75 272 ALA A N 1
ATOM 2130 C CA . ALA A 1 272 ? -22.063 -9.947 16.034 1.00 96.75 272 ALA A CA 1
ATOM 2131 C C . ALA A 1 272 ? -22.060 -9.175 14.703 1.00 96.75 272 ALA A C 1
ATOM 2133 O O . ALA A 1 272 ? -23.129 -8.907 14.161 1.00 96.75 272 ALA A O 1
ATOM 2134 N N . GLY A 1 273 ? -20.887 -8.813 14.176 1.00 95.88 273 GLY A N 1
ATOM 2135 C CA . GLY A 1 273 ? -20.764 -8.073 12.923 1.00 95.88 273 GLY A CA 1
ATOM 2136 C C . GLY A 1 273 ? -19.338 -8.058 12.381 1.00 95.88 273 GLY A C 1
ATOM 2137 O O . GLY A 1 273 ? -18.383 -8.288 13.125 1.00 95.88 273 GLY A O 1
ATOM 2138 N N . ALA A 1 274 ? -19.227 -7.791 11.081 1.00 97.19 274 ALA A N 1
ATOM 2139 C CA . ALA A 1 274 ? -17.976 -7.673 10.342 1.00 97.19 274 ALA A CA 1
ATOM 2140 C C . ALA A 1 274 ? -18.088 -6.496 9.364 1.00 97.19 274 ALA A C 1
ATOM 2142 O O . ALA A 1 274 ? -19.040 -6.449 8.582 1.00 97.19 274 ALA A O 1
ATOM 2143 N N . ILE A 1 275 ? -17.132 -5.573 9.389 1.00 97.44 275 ILE A N 1
ATOM 2144 C CA . ILE A 1 275 ? -17.071 -4.421 8.484 1.00 97.44 275 ILE A CA 1
ATOM 2145 C C . ILE A 1 275 ? -15.741 -4.493 7.733 1.00 97.44 275 ILE A C 1
ATOM 2147 O O . ILE A 1 275 ? -14.675 -4.506 8.342 1.00 97.44 275 ILE A O 1
ATOM 2151 N N . VAL A 1 276 ? -15.817 -4.604 6.406 1.00 98.00 276 VAL A N 1
ATOM 2152 C CA . VAL A 1 276 ? -14.623 -4.683 5.557 1.00 98.00 276 VAL A CA 1
ATOM 2153 C C . VAL A 1 276 ? -13.993 -3.300 5.420 1.00 98.00 276 VAL A C 1
ATOM 2155 O O . VAL A 1 276 ? -14.682 -2.324 5.116 1.00 98.00 276 VAL A O 1
ATOM 2158 N N . PHE A 1 277 ? -12.682 -3.231 5.614 1.00 96.75 277 PHE A N 1
ATOM 2159 C CA . PHE A 1 277 ? -11.883 -2.052 5.330 1.00 96.75 277 PHE A CA 1
ATOM 2160 C C . PHE A 1 277 ? -11.350 -2.166 3.889 1.00 96.75 277 PHE A C 1
ATOM 2162 O O . PHE A 1 277 ? -10.608 -3.098 3.596 1.00 96.75 277 PHE A O 1
ATOM 2169 N N . ALA A 1 278 ? -11.721 -1.311 2.929 1.00 96.06 278 ALA A N 1
ATOM 2170 C CA . ALA A 1 278 ? -12.581 -0.118 3.010 1.00 96.06 278 ALA A CA 1
ATOM 2171 C C . ALA A 1 278 ? -13.402 0.101 1.722 1.00 96.06 278 ALA A C 1
ATOM 2173 O O . ALA A 1 278 ? -13.377 -0.716 0.803 1.00 96.06 278 ALA A O 1
ATOM 2174 N N . TRP A 1 279 ? -14.148 1.213 1.626 1.00 97.50 279 TRP A N 1
ATOM 2175 C CA . TRP A 1 279 ? -14.964 1.509 0.438 1.00 97.50 279 TRP A CA 1
ATOM 2176 C C . TRP A 1 279 ? -14.129 1.719 -0.830 1.00 97.50 279 TRP A C 1
ATOM 2178 O O . TRP A 1 279 ? -14.405 1.082 -1.842 1.00 97.50 279 TRP A O 1
ATOM 2188 N N . MET A 1 280 ? -13.121 2.589 -0.794 1.00 97.88 280 MET A N 1
ATOM 2189 C CA . MET A 1 280 ? -12.308 2.944 -1.961 1.00 97.88 280 MET A CA 1
ATOM 2190 C C . MET A 1 280 ? -10.820 2.907 -1.641 1.00 97.88 280 MET A C 1
ATOM 2192 O O . MET A 1 280 ? -10.442 2.981 -0.478 1.00 97.88 280 MET A O 1
ATOM 2196 N N . ASP A 1 281 ? -9.999 2.766 -2.677 1.00 97.69 281 ASP A N 1
ATOM 2197 C CA . ASP A 1 281 ? -8.550 2.924 -2.570 1.00 97.69 281 ASP A CA 1
ATOM 2198 C C . ASP A 1 281 ? -8.189 4.374 -2.210 1.00 97.69 281 ASP A C 1
ATOM 2200 O O . ASP A 1 281 ? -8.827 5.322 -2.675 1.00 97.69 281 ASP A O 1
ATOM 2204 N N . GLU A 1 282 ? -7.161 4.548 -1.380 1.00 95.94 282 GLU A N 1
ATOM 2205 C CA . GLU A 1 282 ? -6.838 5.818 -0.719 1.00 95.94 282 GLU A CA 1
ATOM 2206 C C . GLU A 1 282 ? -5.373 6.209 -0.969 1.00 95.94 282 GLU A C 1
ATOM 2208 O O . GLU A 1 282 ? -4.511 5.955 -0.136 1.00 95.94 282 GLU A O 1
ATOM 2213 N N . TRP A 1 283 ? -5.077 6.869 -2.096 1.00 94.94 283 TRP A N 1
ATOM 2214 C CA . TRP A 1 283 ? -3.697 7.188 -2.531 1.00 94.94 283 TRP A CA 1
ATOM 2215 C C . TRP A 1 283 ? -2.889 8.062 -1.557 1.00 94.94 283 TRP A C 1
ATOM 2217 O O . TRP A 1 283 ? -1.678 8.174 -1.655 1.00 94.94 283 TRP A O 1
ATOM 2227 N N . PHE A 1 284 ? -3.550 8.750 -0.628 1.00 91.31 284 PHE A N 1
ATOM 2228 C CA . PHE A 1 284 ? -2.861 9.588 0.356 1.00 91.31 284 PHE A CA 1
ATOM 2229 C C . PHE A 1 284 ? -2.312 8.785 1.545 1.00 91.31 284 PHE A C 1
ATOM 2231 O O . PHE A 1 284 ? -1.597 9.346 2.384 1.00 91.31 284 PHE A O 1
ATOM 2238 N N . LYS A 1 285 ? -2.692 7.509 1.673 1.00 92.69 285 LYS A N 1
ATOM 2239 C CA . LYS A 1 285 ? -2.227 6.649 2.753 1.00 92.69 285 LYS A CA 1
ATOM 2240 C C . LYS A 1 285 ? -0.836 6.113 2.478 1.00 92.69 285 LYS A C 1
ATOM 2242 O O . LYS A 1 285 ? -0.434 5.897 1.347 1.00 92.69 285 LYS A O 1
ATOM 2247 N N . ARG A 1 286 ? -0.107 5.866 3.560 1.00 88.94 286 ARG A N 1
ATOM 2248 C CA . ARG A 1 286 ? 1.289 5.449 3.509 1.00 88.94 286 ARG A CA 1
ATOM 2249 C C . ARG A 1 286 ? 1.510 4.321 4.486 1.00 88.94 286 ARG A C 1
ATOM 2251 O O . ARG A 1 286 ? 0.986 4.362 5.597 1.00 88.94 286 ARG A O 1
ATOM 2258 N N . ASN A 1 287 ? 2.323 3.356 4.085 1.00 90.12 287 ASN A N 1
ATOM 2259 C CA . ASN A 1 287 ? 2.776 2.295 4.967 1.00 90.12 287 ASN A CA 1
ATOM 2260 C C . ASN A 1 287 ? 4.245 2.512 5.344 1.00 90.12 287 ASN A C 1
ATOM 2262 O O . ASN A 1 287 ? 4.991 3.223 4.670 1.00 90.12 287 ASN A O 1
ATOM 2266 N N . TRP A 1 288 ? 4.692 1.858 6.412 1.00 88.00 288 TRP A N 1
ATOM 2267 C CA . TRP A 1 288 ? 6.085 1.951 6.850 1.00 88.00 288 TRP A CA 1
ATOM 2268 C C . TRP A 1 288 ? 7.085 1.452 5.790 1.00 88.00 288 TRP A C 1
ATOM 2270 O O . TRP A 1 288 ? 8.251 1.844 5.817 1.00 88.00 288 TRP A O 1
ATOM 2280 N N . PHE A 1 289 ? 6.632 0.598 4.866 1.00 86.62 289 PHE A N 1
ATOM 2281 C CA . PHE A 1 289 ? 7.439 -0.053 3.837 1.00 86.62 289 PHE A CA 1
ATOM 2282 C C . PHE A 1 289 ? 7.875 0.908 2.718 1.00 86.62 289 PHE A C 1
ATOM 2284 O O . PHE A 1 289 ? 8.954 0.724 2.152 1.00 86.62 289 PHE A O 1
ATOM 2291 N N . THR A 1 290 ? 7.087 1.950 2.428 1.00 90.00 290 THR A N 1
ATOM 2292 C CA . THR A 1 290 ? 7.363 2.930 1.362 1.00 90.00 290 THR A CA 1
ATOM 2293 C C . THR A 1 290 ? 7.454 4.377 1.841 1.00 90.00 290 THR A C 1
ATOM 2295 O O . THR A 1 290 ? 8.096 5.189 1.174 1.00 90.00 290 THR A O 1
ATOM 2298 N N . MET A 1 291 ? 6.898 4.724 3.009 1.00 90.69 291 MET A N 1
ATOM 2299 C CA . MET A 1 291 ? 6.794 6.124 3.457 1.00 90.69 291 MET A CA 1
ATOM 2300 C C . MET A 1 291 ? 8.134 6.867 3.557 1.00 90.69 291 MET A C 1
ATOM 2302 O O . MET A 1 291 ? 8.161 8.088 3.443 1.00 90.69 291 MET A O 1
ATOM 2306 N N . GLY A 1 292 ? 9.243 6.151 3.782 1.00 89.81 292 GLY A N 1
ATOM 2307 C CA . GLY A 1 292 ? 10.585 6.739 3.866 1.00 89.81 292 GLY A CA 1
ATOM 2308 C C . GLY A 1 292 ? 11.152 7.203 2.520 1.00 89.81 292 GLY A C 1
ATOM 2309 O O . GLY A 1 292 ? 12.119 7.960 2.501 1.00 89.81 292 GLY A O 1
ATOM 2310 N N . THR A 1 293 ? 10.559 6.757 1.410 1.00 92.06 293 THR A N 1
ATOM 2311 C CA . THR A 1 293 ? 10.970 7.087 0.037 1.00 92.06 293 THR A CA 1
ATOM 2312 C C . THR A 1 293 ? 9.942 7.934 -0.713 1.00 92.06 293 THR A C 1
ATOM 2314 O O . THR A 1 293 ? 10.226 8.390 -1.812 1.00 92.06 293 THR A O 1
ATOM 2317 N N . GLU A 1 294 ? 8.768 8.185 -0.133 1.00 93.81 294 GLU A N 1
ATOM 2318 C CA . GLU A 1 294 ? 7.739 9.068 -0.698 1.00 93.81 294 GLU A CA 1
ATOM 2319 C C . GLU A 1 294 ? 7.995 10.515 -0.269 1.00 93.81 294 GLU A C 1
ATOM 2321 O O . GLU A 1 294 ? 7.536 10.981 0.778 1.00 93.81 294 GLU A O 1
ATOM 2326 N N . LEU A 1 295 ? 8.805 11.210 -1.065 1.00 94.69 295 LEU A N 1
ATOM 2327 C CA . LEU A 1 295 ? 9.367 12.510 -0.722 1.00 94.69 295 LEU A CA 1
ATOM 2328 C C . LEU A 1 295 ? 9.116 13.510 -1.866 1.00 94.69 295 LEU A C 1
ATOM 2330 O O . LEU A 1 295 ? 9.581 13.266 -2.984 1.00 94.69 295 LEU A O 1
ATOM 2334 N N . PRO A 1 296 ? 8.441 14.645 -1.602 1.00 94.88 296 PRO A N 1
ATOM 2335 C CA . PRO A 1 296 ? 7.959 15.100 -0.296 1.00 94.88 296 PRO A CA 1
ATOM 2336 C C . PRO A 1 296 ? 6.606 14.474 0.109 1.00 94.88 296 PRO A C 1
ATOM 2338 O O . PRO A 1 296 ? 5.744 14.180 -0.720 1.00 94.88 296 PRO A O 1
ATOM 2341 N N . ALA A 1 297 ? 6.420 14.294 1.417 1.00 91.19 297 ALA A N 1
ATOM 2342 C CA . ALA A 1 297 ? 5.318 13.539 2.020 1.00 91.19 297 ALA A CA 1
ATOM 2343 C C . ALA A 1 297 ? 3.912 14.038 1.638 1.00 91.19 297 ALA A C 1
ATOM 2345 O O . ALA A 1 297 ? 2.982 13.251 1.470 1.00 91.19 297 ALA A O 1
ATOM 2346 N N . GLU A 1 298 ? 3.735 15.350 1.519 1.00 92.00 298 GLU A N 1
ATOM 2347 C CA . GLU A 1 298 ? 2.458 16.007 1.239 1.00 92.00 298 GLU A CA 1
ATOM 2348 C C . GLU A 1 298 ? 1.958 15.798 -0.198 1.00 92.00 298 GLU A C 1
ATOM 2350 O O . GLU A 1 298 ? 0.785 16.049 -0.492 1.00 92.00 298 GLU A O 1
ATOM 2355 N N . ARG A 1 299 ? 2.832 15.319 -1.091 1.00 94.50 299 ARG A N 1
ATOM 2356 C CA . ARG A 1 299 ? 2.518 15.069 -2.501 1.00 94.50 299 ARG A CA 1
ATOM 2357 C C . ARG A 1 299 ? 2.094 13.631 -2.790 1.00 94.50 299 ARG A C 1
ATOM 2359 O O . ARG A 1 299 ? 1.689 13.367 -3.917 1.00 94.50 299 ARG A O 1
ATOM 2366 N N . GLY A 1 300 ? 2.081 12.734 -1.796 1.00 92.31 300 GLY A N 1
ATOM 2367 C CA . GLY A 1 300 ? 1.663 11.330 -1.969 1.00 92.31 300 GLY A CA 1
ATOM 2368 C C . GLY A 1 300 ? 0.303 11.179 -2.664 1.00 92.31 300 GLY A C 1
ATOM 2369 O O . GLY A 1 300 ? 0.161 10.400 -3.592 1.00 92.31 300 GLY A O 1
ATOM 2370 N N . ARG A 1 301 ? -0.662 12.063 -2.363 1.00 93.56 301 ARG A N 1
ATOM 2371 C CA . ARG A 1 301 ? -1.991 12.086 -3.012 1.00 93.56 301 ARG A CA 1
ATOM 2372 C C . ARG A 1 301 ? -1.983 12.305 -4.535 1.00 93.56 301 ARG A C 1
ATOM 2374 O O . ARG A 1 301 ? -3.028 12.177 -5.168 1.00 93.56 301 ARG A O 1
ATOM 2381 N N . LEU A 1 302 ? -0.866 12.756 -5.106 1.00 97.12 302 LEU A N 1
ATOM 2382 C CA . LEU A 1 302 ? -0.752 13.080 -6.527 1.00 97.12 302 LEU A CA 1
ATOM 2383 C C . LEU A 1 302 ? -0.343 11.877 -7.369 1.00 97.12 302 LEU A C 1
ATOM 2385 O O . LEU A 1 302 ? -0.349 11.979 -8.592 1.00 97.12 302 LEU A O 1
ATOM 2389 N N . TRP A 1 303 ? 0.005 10.748 -6.768 1.00 97.19 303 TRP A N 1
ATOM 2390 C CA . TRP A 1 303 ? 0.404 9.558 -7.500 1.00 97.19 303 TRP A CA 1
ATOM 2391 C C . TRP A 1 303 ? -0.033 8.302 -6.753 1.00 97.19 303 TRP A C 1
ATOM 2393 O O . TRP A 1 303 ? -0.491 8.378 -5.623 1.00 97.19 303 TRP A O 1
ATOM 2403 N N . HIS A 1 304 ? 0.002 7.162 -7.432 1.00 97.12 304 HIS A N 1
ATOM 2404 C CA . HIS A 1 304 ? -0.516 5.908 -6.898 1.00 97.12 304 HIS A CA 1
ATOM 2405 C C . HIS A 1 304 ? 0.644 4.952 -6.655 1.00 97.12 304 HIS A C 1
ATOM 2407 O O . HIS A 1 304 ? 1.187 4.363 -7.601 1.00 97.12 304 HIS A O 1
ATOM 2413 N N . ASN A 1 305 ? 1.046 4.804 -5.396 1.00 97.12 305 ASN A N 1
ATOM 2414 C CA . ASN A 1 305 ? 2.155 3.944 -5.039 1.00 97.12 305 ASN A CA 1
ATOM 2415 C C . ASN A 1 305 ? 1.677 2.500 -4.887 1.00 97.12 305 ASN A C 1
ATOM 2417 O O . ASN A 1 305 ? 1.291 2.036 -3.817 1.00 97.12 305 ASN A O 1
ATOM 2421 N N . VAL A 1 306 ? 1.797 1.721 -5.961 1.00 96.50 306 VAL A N 1
ATOM 2422 C CA . VAL A 1 306 ? 1.400 0.299 -5.960 1.00 96.50 306 VAL A CA 1
ATOM 2423 C C . VAL A 1 306 ? 2.258 -0.598 -5.061 1.00 96.50 306 VAL A C 1
ATOM 2425 O O . VAL A 1 306 ? 1.923 -1.767 -4.845 1.00 96.50 306 VAL A O 1
ATOM 2428 N N . MET A 1 307 ? 3.356 -0.065 -4.516 1.00 96.31 307 MET A N 1
ATOM 2429 C CA . MET A 1 307 ? 4.150 -0.723 -3.478 1.00 96.31 307 MET A CA 1
ATOM 2430 C C . MET A 1 307 ? 3.616 -0.455 -2.057 1.00 96.31 307 MET A C 1
ATOM 2432 O O . MET A 1 307 ? 4.002 -1.172 -1.132 1.00 96.31 307 MET A O 1
ATOM 2436 N N . SER A 1 308 ? 2.712 0.516 -1.881 1.00 96.06 308 SER A N 1
ATOM 2437 C CA . SER A 1 308 ? 2.040 0.826 -0.617 1.00 96.06 308 SER A CA 1
ATOM 2438 C C . SER A 1 308 ? 0.768 -0.010 -0.452 1.00 96.06 308 SER A C 1
ATOM 2440 O O . SER A 1 308 ? -0.229 0.160 -1.155 1.00 96.06 308 SER A O 1
ATOM 2442 N N . SER A 1 309 ? 0.787 -0.926 0.510 1.00 96.12 309 SER A N 1
ATOM 2443 C CA . SER A 1 309 ? -0.366 -1.746 0.897 1.00 96.12 309 SER A CA 1
ATOM 2444 C C . SER A 1 309 ? -1.561 -0.913 1.362 1.00 96.12 309 SER A C 1
ATOM 2446 O O . SER A 1 309 ? -2.702 -1.259 1.073 1.00 96.12 309 SER A O 1
ATOM 2448 N N . GLU A 1 310 ? -1.302 0.221 2.011 1.00 95.31 310 GLU A N 1
ATOM 2449 C CA . GLU A 1 310 ? -2.331 1.079 2.608 1.00 95.31 310 GLU A CA 1
ATOM 2450 C C . GLU A 1 310 ? -3.181 1.820 1.568 1.00 95.31 310 GLU A C 1
ATOM 2452 O O . GLU A 1 310 ? -4.293 2.246 1.868 1.00 95.31 310 GLU A O 1
ATOM 2457 N N . GLU A 1 311 ? -2.714 1.913 0.321 1.00 96.81 311 GLU A N 1
ATOM 2458 C CA . GLU A 1 311 ? -3.480 2.524 -0.770 1.00 96.81 311 GLU A CA 1
ATOM 2459 C C . GLU A 1 311 ? -4.479 1.552 -1.431 1.00 96.81 311 GLU A C 1
ATOM 2461 O O . GLU A 1 311 ? -5.265 1.981 -2.271 1.00 96.81 311 GLU A O 1
ATOM 2466 N N . HIS A 1 312 ? -4.470 0.253 -1.083 1.00 97.19 312 HIS A N 1
ATOM 2467 C CA . HIS A 1 312 ? -5.083 -0.812 -1.902 1.00 97.19 312 HIS A CA 1
ATOM 2468 C C . HIS A 1 312 ? -6.190 -1.640 -1.214 1.00 97.19 312 HIS A C 1
ATOM 2470 O O . HIS A 1 312 ? -6.526 -2.730 -1.698 1.00 97.19 312 HIS A O 1
ATOM 2476 N N . TYR A 1 313 ? -6.768 -1.153 -0.112 1.00 97.50 313 TYR A N 1
ATOM 2477 C CA . TYR A 1 313 ? -7.840 -1.840 0.634 1.00 97.50 313 TYR A CA 1
ATOM 2478 C C . TYR A 1 313 ? -9.241 -1.698 0.033 1.00 97.50 313 TYR A C 1
ATOM 2480 O O . TYR A 1 313 ? -10.139 -2.471 0.357 1.00 97.50 313 TYR A O 1
ATOM 2488 N N . GLY A 1 314 ? -9.466 -0.709 -0.829 1.00 97.81 314 GLY A N 1
ATOM 2489 C CA . GLY A 1 314 ? -10.798 -0.373 -1.306 1.00 97.81 314 GLY A CA 1
ATOM 2490 C C . GLY A 1 314 ? -11.485 -1.521 -2.031 1.00 97.81 314 GLY A C 1
ATOM 2491 O O . GLY A 1 314 ? -10.886 -2.152 -2.900 1.00 97.81 314 GLY A O 1
ATOM 2492 N N . VAL A 1 315 ? -12.774 -1.743 -1.779 1.00 98.38 315 VAL A N 1
ATOM 2493 C CA . VAL A 1 315 ? -13.610 -2.582 -2.654 1.00 98.38 315 VAL A CA 1
ATOM 2494 C C . VAL A 1 315 ? -13.889 -1.892 -3.999 1.00 98.38 315 VAL A C 1
ATOM 2496 O O . VAL A 1 315 ? -14.144 -2.564 -5.001 1.00 98.38 315 VAL A O 1
ATOM 2499 N N . LEU A 1 316 ? -13.793 -0.560 -4.042 1.00 98.56 316 LEU A N 1
ATOM 2500 C CA . LEU A 1 316 ? -13.735 0.277 -5.236 1.00 98.56 316 LEU A CA 1
ATOM 2501 C C . LEU A 1 316 ? -12.273 0.618 -5.551 1.00 98.56 316 LEU A C 1
ATOM 2503 O O . LEU A 1 316 ? -11.599 1.309 -4.788 1.00 98.56 316 LEU A O 1
ATOM 2507 N N . ALA A 1 317 ? -11.793 0.160 -6.702 1.00 98.19 317 ALA A N 1
ATOM 2508 C CA . ALA A 1 317 ? -10.481 0.533 -7.197 1.00 98.19 317 ALA A CA 1
ATOM 2509 C C . ALA A 1 317 ? -10.456 2.005 -7.616 1.00 98.19 317 ALA A C 1
ATOM 2511 O O . ALA A 1 317 ? -11.379 2.472 -8.287 1.00 98.19 317 ALA A O 1
ATOM 2512 N N . VAL A 1 318 ? -9.364 2.693 -7.291 1.00 97.69 318 VAL A N 1
ATOM 2513 C CA . VAL A 1 318 ? -8.995 3.999 -7.854 1.00 97.69 318 VAL A CA 1
ATOM 2514 C C . VAL A 1 318 ? -7.633 3.809 -8.515 1.00 97.69 318 VAL A C 1
ATOM 2516 O O . VAL A 1 318 ? -6.626 3.621 -7.836 1.00 97.69 318 VAL A O 1
ATOM 2519 N N . ARG A 1 319 ? -7.599 3.737 -9.849 1.00 96.94 319 ARG A N 1
ATOM 2520 C CA . ARG A 1 319 ? -6.402 3.366 -10.625 1.00 96.94 319 ARG A CA 1
ATOM 2521 C C . ARG A 1 319 ? -5.906 4.525 -11.463 1.00 96.94 319 ARG A C 1
ATOM 2523 O O . ARG A 1 319 ? -6.708 5.270 -12.014 1.00 96.94 319 ARG A O 1
ATOM 2530 N N . ALA A 1 320 ? -4.587 4.633 -11.584 1.00 97.44 320 ALA A N 1
ATOM 2531 C CA . ALA A 1 320 ? -3.942 5.645 -12.406 1.00 97.44 320 ALA A CA 1
ATOM 2532 C C . ALA A 1 320 ? -4.310 5.515 -13.894 1.00 97.44 320 ALA A C 1
ATOM 2534 O O . ALA A 1 320 ? -4.545 4.420 -14.411 1.00 97.44 320 ALA A O 1
ATOM 2535 N N . GLY A 1 321 ? -4.347 6.663 -14.571 1.00 96.56 321 GLY A N 1
ATOM 2536 C CA . GLY A 1 321 ? -4.594 6.770 -16.004 1.00 96.56 321 GLY A CA 1
ATOM 2537 C C . GLY A 1 321 ? -6.072 6.697 -16.397 1.00 96.56 321 GLY A C 1
ATOM 2538 O O . GLY A 1 321 ? -6.954 6.392 -15.594 1.00 96.56 321 GLY A O 1
ATOM 2539 N N . ASP A 1 322 ? -6.341 6.983 -17.670 1.00 96.00 322 ASP A N 1
ATOM 2540 C CA . ASP A 1 322 ? -7.666 6.839 -18.273 1.00 96.00 322 ASP A CA 1
ATOM 2541 C C . ASP A 1 322 ? -7.901 5.377 -18.684 1.00 96.00 322 ASP A C 1
ATOM 2543 O O . ASP A 1 322 ? -7.131 4.795 -19.453 1.00 96.00 322 ASP A O 1
ATOM 2547 N N . SER A 1 323 ? -9.003 4.789 -18.208 1.00 95.38 323 SER A N 1
ATOM 2548 C CA . SER A 1 323 ? -9.428 3.417 -18.519 1.00 95.38 323 SER A CA 1
ATOM 2549 C C . SER A 1 323 ? -9.445 3.075 -20.019 1.00 95.38 323 SER A C 1
ATOM 2551 O O . SER A 1 323 ? -9.244 1.910 -20.392 1.00 95.38 323 SER A O 1
ATOM 2553 N N . ALA A 1 324 ? -9.662 4.064 -20.895 1.00 94.38 324 ALA A N 1
ATOM 2554 C CA . ALA A 1 324 ? -9.726 3.890 -22.342 1.00 94.38 324 ALA A CA 1
ATOM 2555 C C . ALA A 1 324 ? -8.343 3.734 -22.994 1.00 94.38 324 ALA A C 1
ATOM 2557 O O . ALA A 1 324 ? -8.224 3.040 -24.011 1.00 94.38 324 ALA A O 1
ATOM 2558 N N . THR A 1 325 ? -7.301 4.324 -22.404 1.00 95.69 325 THR A N 1
ATOM 2559 C CA . THR A 1 325 ? -5.969 4.451 -23.018 1.00 95.69 325 THR A CA 1
ATOM 2560 C C . THR A 1 325 ? -4.855 3.776 -22.223 1.00 95.69 325 THR A C 1
ATOM 2562 O O . THR A 1 325 ? -3.850 3.403 -22.825 1.00 95.69 325 THR A O 1
ATOM 2565 N N . VAL A 1 326 ? -5.043 3.531 -20.920 1.00 96.50 326 VAL A N 1
ATOM 2566 C CA . VAL A 1 326 ? -4.015 2.962 -20.037 1.00 96.50 326 VAL A CA 1
ATOM 2567 C C . VAL A 1 326 ? -3.500 1.600 -20.545 1.00 96.50 326 VAL A C 1
ATOM 2569 O O . VAL A 1 326 ? -4.308 0.684 -20.786 1.00 96.50 326 VAL A O 1
ATOM 2572 N N . PRO A 1 327 ? -2.176 1.433 -20.744 1.00 97.06 327 PRO A N 1
ATOM 2573 C CA . PRO A 1 327 ? -1.588 0.150 -21.108 1.00 97.06 327 PRO A CA 1
ATOM 2574 C C . PRO A 1 327 ? -1.699 -0.849 -19.954 1.00 97.06 327 PRO A C 1
ATOM 2576 O O . PRO A 1 327 ? -1.328 -0.570 -18.820 1.00 97.06 327 PRO A O 1
ATOM 2579 N N . LEU A 1 328 ? -2.183 -2.050 -20.258 1.00 97.00 328 LEU A N 1
ATOM 2580 C CA . LEU A 1 328 ? -2.258 -3.159 -19.308 1.00 97.00 328 LEU A CA 1
ATOM 2581 C C . LEU A 1 328 ? -1.543 -4.367 -19.918 1.00 97.00 328 LEU A C 1
ATOM 2583 O O . LEU A 1 328 ? -1.794 -4.653 -21.095 1.00 97.00 328 LEU A O 1
ATOM 2587 N N . PRO A 1 329 ? -0.667 -5.076 -19.179 1.00 98.00 329 PRO A N 1
ATOM 2588 C CA . PRO A 1 329 ? -0.055 -6.305 -19.676 1.00 98.00 329 PRO A CA 1
ATOM 2589 C C . PRO A 1 329 ? -1.120 -7.302 -20.145 1.00 98.00 329 PRO A C 1
ATOM 2591 O O . PRO A 1 329 ? -2.069 -7.603 -19.417 1.00 98.00 329 PRO A O 1
ATOM 2594 N N . GLY A 1 330 ? -1.014 -7.768 -21.389 1.00 97.38 330 GLY A N 1
ATOM 2595 C CA . GLY A 1 330 ? -2.019 -8.629 -22.026 1.00 97.38 330 GLY A CA 1
ATOM 2596 C C . GLY A 1 330 ? -3.312 -7.926 -22.456 1.00 97.38 330 GLY A C 1
ATOM 2597 O O . GLY A 1 330 ? -4.276 -8.597 -22.824 1.00 97.38 330 GLY A O 1
ATOM 2598 N N . GLY A 1 331 ? -3.355 -6.595 -22.382 1.00 96.62 331 GLY A N 1
ATOM 2599 C CA . GLY A 1 331 ? -4.426 -5.756 -22.912 1.00 96.62 331 GLY A CA 1
ATOM 2600 C C . GLY A 1 331 ? -4.261 -5.442 -24.407 1.00 96.62 331 GLY A C 1
ATOM 2601 O O . GLY A 1 331 ? -3.380 -5.988 -25.074 1.00 96.62 331 GLY A O 1
ATOM 2602 N N . PRO A 1 332 ? -5.097 -4.545 -24.964 1.00 97.12 332 PRO A N 1
ATOM 2603 C CA . PRO A 1 332 ? -5.067 -4.214 -26.387 1.00 97.12 332 PRO A CA 1
ATOM 2604 C C . PRO A 1 332 ? -3.706 -3.668 -26.849 1.00 97.12 332 PRO A C 1
ATOM 2606 O O . PRO A 1 332 ? -3.232 -2.653 -26.335 1.00 97.12 332 PRO A O 1
ATOM 2609 N N . ALA A 1 333 ? -3.117 -4.285 -27.879 1.00 96.38 333 ALA A N 1
ATOM 2610 C CA . ALA A 1 333 ? -1.812 -3.897 -28.427 1.00 96.38 333 ALA A CA 1
ATOM 2611 C C . ALA A 1 333 ? -1.747 -2.426 -28.878 1.00 96.38 333 ALA A C 1
ATOM 2613 O O . ALA A 1 333 ? -0.712 -1.780 -28.725 1.00 96.38 333 ALA A O 1
ATOM 2614 N N . ALA A 1 334 ? -2.863 -1.869 -29.360 1.00 97.56 334 ALA A N 1
ATOM 2615 C CA . ALA A 1 334 ? -2.949 -0.474 -29.791 1.00 97.56 334 ALA A CA 1
ATOM 2616 C C . ALA A 1 334 ? -2.566 0.528 -28.683 1.00 97.56 334 ALA A C 1
ATOM 2618 O O . ALA A 1 334 ? -1.964 1.556 -28.978 1.00 97.56 334 ALA A O 1
ATOM 2619 N N . ARG A 1 335 ? -2.849 0.218 -27.407 1.00 97.62 335 ARG A N 1
ATOM 2620 C CA . ARG A 1 335 ? -2.482 1.084 -26.269 1.00 97.62 335 ARG A CA 1
ATOM 2621 C C . ARG A 1 335 ? -0.970 1.128 -26.051 1.00 97.62 335 ARG A C 1
ATOM 2623 O O . ARG A 1 335 ? -0.409 2.188 -25.810 1.00 97.62 335 ARG A O 1
ATOM 2630 N N . TRP A 1 336 ? -0.304 -0.013 -26.215 1.00 98.19 336 TRP A N 1
ATOM 2631 C CA . TRP A 1 336 ? 1.155 -0.119 -26.149 1.00 98.19 336 TRP A CA 1
ATOM 2632 C C . TRP A 1 336 ? 1.839 0.518 -27.369 1.00 98.19 336 TRP A C 1
ATOM 2634 O O . TRP A 1 336 ? 2.885 1.148 -27.241 1.00 98.19 336 TRP A O 1
ATOM 2644 N N . GLN A 1 337 ? 1.233 0.411 -28.553 1.00 96.69 337 GLN A N 1
ATOM 2645 C CA . GLN A 1 337 ? 1.734 1.028 -29.789 1.00 96.69 337 GLN A CA 1
ATOM 2646 C C . GLN A 1 337 ? 1.576 2.554 -29.810 1.00 96.69 337 GLN A C 1
ATOM 2648 O O . GLN A 1 337 ? 2.353 3.236 -30.477 1.00 96.69 337 GLN A O 1
ATOM 2653 N N . ALA A 1 338 ? 0.605 3.094 -29.069 1.00 97.44 338 ALA A N 1
ATOM 2654 C CA . ALA A 1 338 ? 0.408 4.533 -28.910 1.00 97.44 338 ALA A CA 1
ATOM 2655 C C . ALA A 1 338 ? 1.502 5.208 -28.060 1.00 97.44 338 ALA A C 1
ATOM 2657 O O . ALA A 1 338 ? 1.632 6.431 -28.099 1.00 97.44 338 ALA A O 1
ATOM 2658 N N . LEU A 1 339 ? 2.305 4.434 -27.319 1.00 98.12 339 LEU A N 1
ATOM 2659 C CA . LEU A 1 339 ? 3.432 4.961 -26.551 1.00 98.12 339 LEU A CA 1
ATOM 2660 C C . LEU A 1 339 ? 4.491 5.593 -27.472 1.00 98.12 339 LEU A C 1
ATOM 2662 O O . LEU A 1 339 ? 4.677 5.188 -28.629 1.00 98.12 339 LEU A O 1
ATOM 2666 N N . ARG A 1 340 ? 5.227 6.576 -26.943 1.00 97.19 340 ARG A N 1
ATOM 2667 C CA . ARG A 1 340 ? 6.253 7.312 -27.692 1.00 97.19 340 ARG A CA 1
ATOM 2668 C C . ARG A 1 340 ? 7.416 6.385 -28.024 1.00 97.19 340 ARG A C 1
ATOM 2670 O O . ARG A 1 340 ? 8.042 5.846 -27.121 1.00 97.19 340 ARG A O 1
ATOM 2677 N N . ALA A 1 341 ? 7.745 6.235 -29.306 1.00 97.00 341 ALA A N 1
ATOM 2678 C CA . ALA A 1 341 ? 8.976 5.564 -29.711 1.00 97.00 341 ALA A CA 1
ATOM 2679 C C . ALA A 1 341 ? 10.189 6.394 -29.267 1.00 97.00 341 ALA A C 1
ATOM 2681 O O . ALA A 1 341 ? 10.269 7.584 -29.578 1.00 97.00 341 ALA A O 1
ATOM 2682 N N . VAL A 1 342 ? 11.111 5.767 -28.538 1.00 96.06 342 VAL A N 1
ATOM 2683 C CA . VAL A 1 342 ? 12.333 6.417 -28.039 1.00 96.06 342 VAL A CA 1
ATOM 2684 C C . VAL A 1 342 ? 13.582 5.868 -28.713 1.00 96.06 342 VAL A C 1
ATOM 2686 O O . VAL A 1 342 ? 14.524 6.614 -28.917 1.00 96.06 342 VAL A O 1
ATOM 2689 N N . ALA A 1 343 ? 13.594 4.601 -29.129 1.00 94.56 343 ALA A N 1
ATOM 2690 C CA . ALA A 1 343 ? 14.737 4.020 -29.823 1.00 94.56 343 ALA A CA 1
ATOM 2691 C C . ALA A 1 343 ? 14.285 2.966 -30.838 1.00 94.56 343 ALA A C 1
ATOM 2693 O O . ALA A 1 343 ? 13.314 2.245 -30.607 1.00 94.56 343 ALA A O 1
ATOM 2694 N N . ALA A 1 344 ? 15.010 2.847 -31.951 1.00 94.81 344 ALA A N 1
ATOM 2695 C CA . ALA A 1 344 ? 14.847 1.758 -32.911 1.00 94.81 344 ALA A CA 1
ATOM 2696 C C . ALA A 1 344 ? 16.211 1.240 -33.393 1.00 94.81 344 ALA A C 1
ATOM 2698 O O . ALA A 1 344 ? 17.184 1.989 -33.463 1.00 94.81 344 ALA A O 1
ATOM 2699 N N . GLY A 1 345 ? 16.293 -0.055 -33.692 1.00 93.19 345 GLY A N 1
ATOM 2700 C CA . GLY A 1 345 ? 17.539 -0.699 -34.097 1.00 93.19 345 GLY A CA 1
ATOM 2701 C C . GLY A 1 345 ? 17.441 -2.219 -34.130 1.00 93.19 345 GLY A C 1
ATOM 2702 O O . GLY A 1 345 ? 16.404 -2.800 -33.816 1.00 93.19 345 GLY A O 1
ATOM 2703 N N . ARG A 1 346 ? 18.529 -2.886 -34.523 1.00 92.88 346 ARG A N 1
ATOM 2704 C CA . ARG A 1 346 ? 18.582 -4.355 -34.559 1.00 92.88 346 ARG A CA 1
ATOM 2705 C C . ARG A 1 346 ? 18.807 -4.916 -33.161 1.00 92.88 346 ARG A C 1
ATOM 2707 O O . ARG A 1 346 ? 19.762 -4.536 -32.493 1.00 92.88 346 ARG A O 1
ATOM 2714 N N . LEU A 1 347 ? 17.949 -5.854 -32.764 1.00 93.38 347 LEU A N 1
ATOM 2715 C CA . LEU A 1 347 ? 18.024 -6.501 -31.455 1.00 93.38 347 LEU A CA 1
ATOM 2716 C C . LEU A 1 347 ? 18.074 -8.029 -31.569 1.00 93.38 347 LEU A C 1
ATOM 2718 O O . LEU A 1 347 ? 19.032 -8.647 -31.124 1.00 93.38 347 LEU A O 1
ATOM 2722 N N . VAL A 1 348 ? 17.069 -8.642 -32.202 1.00 91.06 348 VAL A N 1
ATOM 2723 C CA . VAL A 1 348 ? 17.034 -10.088 -32.475 1.00 91.06 348 VAL A CA 1
ATOM 2724 C C . VAL A 1 348 ? 16.641 -10.302 -33.931 1.00 91.06 348 VAL A C 1
ATOM 2726 O O . VAL A 1 348 ? 15.500 -10.048 -34.311 1.00 91.06 348 VAL A O 1
ATOM 2729 N N . GLY A 1 349 ? 17.575 -10.806 -34.735 1.00 86.06 349 GLY A N 1
ATOM 2730 C CA . GLY A 1 349 ? 17.375 -10.995 -36.172 1.00 86.06 349 GLY A CA 1
ATOM 2731 C C . GLY A 1 349 ? 17.648 -9.731 -36.996 1.00 86.06 349 GLY A C 1
ATOM 2732 O O . GLY A 1 349 ? 18.296 -8.792 -36.536 1.00 86.06 349 GLY A O 1
ATOM 2733 N N . ALA A 1 350 ? 17.203 -9.740 -38.255 1.00 85.06 350 ALA A N 1
ATOM 2734 C CA . ALA A 1 350 ? 17.508 -8.679 -39.219 1.00 85.06 350 ALA A CA 1
ATOM 2735 C C . ALA A 1 350 ? 16.574 -7.459 -39.126 1.00 85.06 350 ALA A C 1
ATOM 2737 O O . ALA A 1 350 ? 16.977 -6.361 -39.522 1.00 85.06 350 ALA A O 1
ATOM 2738 N N . ASP A 1 351 ? 15.356 -7.647 -38.612 1.00 91.25 351 ASP A N 1
ATOM 2739 C CA . ASP A 1 351 ? 14.345 -6.594 -38.524 1.00 91.25 351 ASP A CA 1
ATOM 2740 C C . ASP A 1 351 ? 14.648 -5.616 -37.387 1.00 91.25 351 ASP A C 1
ATOM 2742 O O . ASP A 1 351 ? 15.178 -5.980 -36.333 1.00 91.25 351 ASP A O 1
ATOM 2746 N N . SER A 1 352 ? 14.270 -4.353 -37.588 1.00 94.12 352 SER A N 1
ATOM 2747 C CA . SER A 1 352 ? 14.385 -3.343 -36.540 1.00 94.12 352 SER A CA 1
ATOM 2748 C C . SER A 1 352 ? 13.357 -3.609 -35.444 1.00 94.12 352 SER A C 1
ATOM 2750 O O . SER A 1 352 ? 12.155 -3.663 -35.704 1.00 94.12 352 SER A O 1
ATOM 2752 N N . ALA A 1 353 ? 13.828 -3.733 -34.209 1.00 97.00 353 ALA A N 1
ATOM 2753 C CA . ALA A 1 353 ? 13.006 -3.577 -33.022 1.00 97.00 353 ALA A CA 1
ATOM 2754 C C . ALA A 1 353 ? 12.777 -2.082 -32.739 1.00 97.00 353 ALA A C 1
ATOM 2756 O O . ALA A 1 353 ? 13.519 -1.220 -33.219 1.00 97.00 353 ALA A O 1
ATOM 2757 N N . THR A 1 354 ? 11.735 -1.768 -31.977 1.00 97.38 354 THR A N 1
ATOM 2758 C CA . THR A 1 354 ? 11.415 -0.422 -31.491 1.00 97.38 354 THR A CA 1
ATOM 2759 C C . THR A 1 354 ? 11.088 -0.499 -30.008 1.00 97.38 354 THR A C 1
ATOM 2761 O O . THR A 1 354 ? 10.269 -1.321 -29.598 1.00 97.38 354 THR A O 1
ATOM 2764 N N . LEU A 1 355 ? 11.726 0.361 -29.216 1.00 98.25 355 LEU A N 1
ATOM 2765 C CA . LEU A 1 355 ? 11.356 0.626 -27.833 1.00 98.25 355 LEU A CA 1
ATOM 2766 C C . LEU A 1 355 ? 10.425 1.834 -27.801 1.00 98.25 355 LEU A C 1
ATOM 2768 O O . LEU A 1 355 ? 10.772 2.914 -28.294 1.00 98.25 355 LEU A O 1
ATOM 2772 N N . ARG A 1 356 ? 9.265 1.656 -27.178 1.00 98.50 356 ARG A N 1
ATOM 2773 C CA . ARG A 1 356 ? 8.348 2.735 -26.829 1.00 98.50 356 ARG A CA 1
ATOM 2774 C C . ARG A 1 356 ? 8.241 2.872 -25.325 1.00 98.50 356 ARG A C 1
ATOM 2776 O O . ARG A 1 356 ? 8.231 1.864 -24.623 1.00 98.50 356 ARG A O 1
ATOM 2783 N N . VAL A 1 357 ? 8.126 4.109 -24.862 1.00 98.69 357 VAL A N 1
ATOM 2784 C CA . VAL A 1 357 ? 8.037 4.440 -23.442 1.00 98.69 357 VAL A CA 1
ATOM 2785 C C . VAL A 1 357 ? 6.895 5.421 -23.209 1.00 98.69 357 VAL A C 1
ATOM 2787 O O . VAL A 1 357 ? 6.660 6.332 -24.009 1.00 98.69 357 VAL A O 1
ATOM 2790 N N . GLY A 1 358 ? 6.170 5.224 -22.117 1.00 98.31 358 GLY A N 1
ATOM 2791 C CA . GLY A 1 358 ? 5.196 6.180 -21.601 1.00 98.31 358 GLY A CA 1
ATOM 2792 C C . GLY A 1 358 ? 4.939 5.936 -20.125 1.00 98.31 358 GLY A C 1
ATOM 2793 O O . GLY A 1 358 ? 5.656 5.166 -19.495 1.00 98.31 358 GLY A O 1
ATOM 2794 N N . GLN A 1 359 ? 3.933 6.595 -19.567 1.00 98.25 359 GLN A N 1
ATOM 2795 C CA . GLN A 1 359 ? 3.739 6.624 -18.126 1.00 98.25 359 GLN A CA 1
ATOM 2796 C C . GLN A 1 359 ? 2.325 7.025 -17.724 1.00 98.25 359 GLN A C 1
ATOM 2798 O O . GLN A 1 359 ? 1.588 7.620 -18.511 1.00 98.25 359 GLN A O 1
ATOM 2803 N N . ASP A 1 360 ? 1.995 6.757 -16.468 1.00 98.25 360 ASP A N 1
ATOM 2804 C CA . ASP A 1 360 ? 0.889 7.377 -15.746 1.00 98.25 360 ASP A CA 1
ATOM 2805 C C . ASP A 1 360 ? 1.311 7.696 -14.300 1.00 98.25 360 ASP A C 1
ATOM 2807 O O . ASP A 1 360 ? 2.497 7.705 -13.964 1.00 98.25 360 ASP A O 1
ATOM 2811 N N . ALA A 1 361 ? 0.339 7.972 -13.433 1.00 98.31 361 ALA A N 1
ATOM 2812 C CA . ALA A 1 361 ? 0.591 8.291 -12.035 1.00 98.31 361 ALA A CA 1
ATOM 2813 C C . ALA A 1 361 ? 1.062 7.091 -11.178 1.00 98.31 361 ALA A C 1
ATOM 2815 O O . ALA A 1 361 ? 1.348 7.282 -10.005 1.00 98.31 361 ALA A O 1
ATOM 2816 N N . ALA A 1 362 ? 1.152 5.870 -11.713 1.00 98.19 362 ALA A N 1
ATOM 2817 C CA . ALA A 1 362 ? 1.595 4.672 -10.988 1.00 98.19 362 ALA A CA 1
ATOM 2818 C C . ALA A 1 362 ? 2.842 4.011 -11.599 1.00 98.19 362 ALA A C 1
ATOM 2820 O O . ALA A 1 362 ? 3.672 3.459 -10.869 1.00 98.19 362 ALA A O 1
ATOM 2821 N N . TYR A 1 363 ? 2.974 4.054 -12.926 1.00 98.62 363 TYR A N 1
ATOM 2822 C CA . TYR A 1 363 ? 3.957 3.262 -13.658 1.00 98.62 363 TYR A CA 1
ATOM 2823 C C . TYR A 1 363 ? 4.697 4.053 -14.736 1.00 98.62 363 TYR A C 1
ATOM 2825 O O . TYR A 1 363 ? 4.136 4.939 -15.384 1.00 98.62 363 TYR A O 1
ATOM 2833 N N . VAL A 1 364 ? 5.919 3.599 -15.027 1.00 98.69 364 VAL A N 1
ATOM 2834 C CA . VAL A 1 364 ? 6.544 3.739 -16.348 1.00 98.69 364 VAL A CA 1
ATOM 2835 C C . VAL A 1 364 ? 6.294 2.469 -17.170 1.00 98.69 364 VAL A C 1
ATOM 2837 O O . VAL A 1 364 ? 6.424 1.347 -16.678 1.00 98.69 364 VAL A O 1
ATOM 2840 N N . TYR A 1 365 ? 5.920 2.637 -18.434 1.00 98.81 365 TYR A N 1
ATOM 2841 C CA . TYR A 1 365 ? 5.573 1.580 -19.383 1.00 98.81 365 TYR A CA 1
ATOM 2842 C C . TYR A 1 365 ? 6.648 1.447 -20.457 1.00 98.81 365 TYR A C 1
ATOM 2844 O O . TYR A 1 365 ? 7.014 2.443 -21.076 1.00 98.81 365 TYR A O 1
ATOM 2852 N N . LEU A 1 366 ? 7.086 0.220 -20.742 1.00 98.81 366 LEU A N 1
ATOM 2853 C CA . LEU A 1 366 ? 8.020 -0.112 -21.818 1.00 98.81 366 LEU A CA 1
ATOM 2854 C C . LEU A 1 366 ? 7.357 -1.105 -22.780 1.00 98.81 366 LEU A C 1
ATOM 2856 O O . LEU A 1 366 ? 6.904 -2.173 -22.368 1.00 98.81 366 LEU A O 1
ATOM 2860 N N . ALA A 1 367 ? 7.324 -0.773 -24.069 1.00 98.62 367 ALA A N 1
ATOM 2861 C CA . ALA A 1 367 ? 6.919 -1.688 -25.131 1.00 98.62 367 ALA A CA 1
ATOM 2862 C C . ALA A 1 367 ? 8.106 -1.941 -26.057 1.00 98.62 367 ALA A C 1
ATOM 2864 O O . ALA A 1 367 ? 8.550 -1.035 -26.761 1.00 98.62 367 ALA A O 1
ATOM 2865 N N . LEU A 1 368 ? 8.603 -3.172 -26.076 1.00 98.12 368 LEU A N 1
ATOM 2866 C CA . LEU A 1 368 ? 9.631 -3.598 -27.014 1.00 98.12 368 LEU A CA 1
ATOM 2867 C C . LEU A 1 368 ? 8.978 -4.452 -28.097 1.00 98.12 368 LEU A C 1
ATOM 2869 O O . LEU A 1 368 ? 8.540 -5.570 -27.833 1.00 98.12 368 LEU A O 1
ATOM 2873 N N . GLU A 1 369 ? 8.889 -3.919 -29.311 1.00 96.00 369 GLU A N 1
ATOM 2874 C CA . GLU A 1 369 ? 8.219 -4.574 -30.435 1.00 96.00 369 GLU A CA 1
ATOM 2875 C C . GLU A 1 369 ? 9.161 -4.816 -31.612 1.00 96.00 369 GLU A C 1
ATOM 2877 O O . GLU A 1 369 ? 10.051 -4.012 -31.887 1.00 96.00 369 GLU A O 1
ATOM 2882 N N . SER A 1 370 ? 8.951 -5.912 -32.341 1.00 95.50 370 SER A N 1
ATOM 2883 C CA . SER A 1 370 ? 9.643 -6.174 -33.605 1.00 95.50 370 SER A CA 1
ATOM 2884 C C . SER A 1 370 ? 8.723 -6.894 -34.594 1.00 95.50 370 SER A C 1
ATOM 2886 O O . SER A 1 370 ? 8.039 -7.848 -34.206 1.00 95.50 370 SER A O 1
ATOM 2888 N N . PRO A 1 371 ? 8.721 -6.513 -35.889 1.00 93.62 371 PRO A N 1
ATOM 2889 C CA . PRO A 1 371 ? 8.004 -7.253 -36.926 1.00 93.62 371 PRO A CA 1
ATOM 2890 C C . PRO A 1 371 ? 8.377 -8.740 -36.975 1.00 93.62 371 PRO A C 1
ATOM 2892 O O . PRO A 1 371 ? 7.493 -9.573 -37.172 1.00 93.62 371 PRO A O 1
ATOM 2895 N N . ALA A 1 372 ? 9.643 -9.080 -36.702 1.00 91.75 372 ALA A N 1
ATOM 2896 C CA . ALA A 1 372 ? 10.141 -10.456 -36.681 1.00 91.75 372 ALA A CA 1
ATOM 2897 C C . ALA A 1 372 ? 9.433 -11.355 -35.652 1.00 91.75 372 ALA A C 1
ATOM 2899 O O . ALA A 1 372 ? 9.470 -12.582 -35.775 1.00 91.75 372 ALA A O 1
ATOM 2900 N N . TRP A 1 373 ? 8.829 -10.764 -34.618 1.00 94.75 373 TRP A N 1
ATOM 2901 C CA . TRP A 1 373 ? 8.213 -11.482 -33.499 1.00 94.75 373 TRP A CA 1
ATOM 2902 C C . TRP A 1 373 ? 6.699 -11.667 -33.676 1.00 94.75 373 TRP A C 1
ATOM 2904 O O . TRP A 1 373 ? 6.093 -12.492 -32.994 1.00 94.75 373 TRP A O 1
ATOM 2914 N N . ARG A 1 374 ? 6.075 -10.941 -34.614 1.00 95.94 374 ARG A N 1
ATOM 2915 C CA . ARG A 1 374 ? 4.620 -10.951 -34.825 1.00 95.94 374 ARG A CA 1
ATOM 2916 C C . ARG A 1 374 ? 4.098 -12.330 -35.211 1.00 95.94 374 ARG A C 1
ATOM 2918 O O . ARG A 1 374 ? 4.585 -12.956 -36.152 1.00 95.94 374 ARG A O 1
ATOM 2925 N N . GLY A 1 375 ? 3.073 -12.780 -34.491 1.00 97.00 375 GLY A N 1
ATOM 2926 C CA . GLY A 1 375 ? 2.442 -14.085 -34.667 1.00 97.00 375 GLY A CA 1
ATOM 2927 C C . GLY A 1 375 ? 3.334 -15.268 -34.281 1.00 97.00 375 GLY A C 1
ATOM 2928 O O . GLY A 1 375 ? 3.040 -16.394 -34.677 1.00 97.00 375 GLY A O 1
ATOM 2929 N N . ARG A 1 376 ? 4.438 -15.041 -33.552 1.00 95.25 376 ARG A N 1
ATOM 2930 C CA . ARG A 1 376 ? 5.433 -16.074 -33.228 1.00 95.25 376 ARG A CA 1
ATOM 2931 C C . ARG A 1 376 ? 5.709 -16.138 -31.725 1.00 95.25 376 ARG A C 1
ATOM 2933 O O . ARG A 1 376 ? 5.655 -15.112 -31.047 1.00 95.25 376 ARG A O 1
ATOM 2940 N N . PRO A 1 377 ? 6.038 -17.319 -31.175 1.00 95.25 377 PRO A N 1
ATOM 2941 C CA . PRO A 1 377 ? 6.551 -17.405 -29.814 1.00 95.25 377 PRO A CA 1
ATOM 2942 C C . PRO A 1 377 ? 7.915 -16.710 -29.719 1.00 95.25 377 PRO A C 1
ATOM 2944 O O . PRO A 1 377 ? 8.741 -16.827 -30.628 1.00 95.25 377 PRO A O 1
ATOM 2947 N N . PHE A 1 378 ? 8.171 -16.022 -28.607 1.00 95.06 378 PHE A N 1
ATOM 2948 C CA . PHE A 1 378 ? 9.492 -15.458 -28.355 1.00 95.06 378 PHE A CA 1
ATOM 2949 C C . PHE A 1 378 ? 10.501 -16.593 -28.094 1.00 95.06 378 PHE A C 1
ATOM 2951 O O . PHE A 1 378 ? 10.170 -17.551 -27.385 1.00 95.06 378 PHE A O 1
ATOM 2958 N N . PRO A 1 379 ? 11.729 -16.530 -28.639 1.00 93.81 379 PRO A N 1
ATOM 2959 C CA . PRO A 1 379 ? 12.716 -17.608 -28.541 1.00 93.81 379 PRO A CA 1
ATOM 2960 C C . PRO A 1 379 ? 13.426 -17.666 -27.171 1.00 93.81 379 PRO A C 1
ATOM 2962 O O . PRO A 1 379 ? 14.656 -17.690 -27.104 1.00 93.81 379 PRO A O 1
ATOM 2965 N N . TRP A 1 380 ? 12.667 -17.758 -26.072 1.00 93.12 380 TRP A N 1
ATOM 2966 C CA . TRP A 1 380 ? 13.181 -17.821 -24.694 1.00 93.12 380 TRP A CA 1
ATOM 2967 C C . TRP A 1 380 ? 14.289 -18.857 -24.448 1.00 93.12 380 TRP A C 1
ATOM 2969 O O . TRP A 1 380 ? 15.159 -18.584 -23.635 1.00 93.12 380 TRP A O 1
ATOM 2979 N N . PRO A 1 381 ? 14.360 -20.027 -25.115 1.00 91.88 381 PRO A N 1
ATOM 2980 C CA . PRO A 1 381 ? 15.482 -20.945 -24.900 1.00 91.88 381 PRO A CA 1
ATOM 2981 C C . PRO A 1 381 ? 16.844 -20.411 -25.369 1.00 91.88 381 PRO A C 1
ATOM 2983 O O . PRO A 1 381 ? 17.871 -20.921 -24.936 1.00 91.88 381 PRO A O 1
ATOM 2986 N N . ARG A 1 382 ? 16.864 -19.421 -26.272 1.00 91.31 382 ARG A N 1
ATOM 2987 C CA . ARG A 1 382 ? 18.082 -18.939 -26.950 1.00 91.31 382 ARG A CA 1
ATOM 2988 C C . ARG A 1 382 ? 18.351 -17.455 -26.769 1.00 91.31 382 ARG A C 1
ATOM 2990 O O . ARG A 1 382 ? 19.436 -17.015 -27.120 1.00 91.31 382 ARG A O 1
ATOM 2997 N N . VAL A 1 383 ? 17.375 -16.697 -26.287 1.00 93.81 383 VAL A N 1
ATOM 2998 C CA . VAL A 1 383 ? 17.479 -15.248 -26.137 1.00 93.81 383 VAL A CA 1
ATOM 2999 C C . VAL A 1 383 ? 17.212 -14.877 -24.690 1.00 93.81 383 VAL A C 1
ATOM 3001 O O . VAL A 1 383 ? 16.265 -15.362 -24.070 1.00 93.81 383 VAL A O 1
ATOM 3004 N N . ARG A 1 384 ? 18.079 -14.023 -24.170 1.00 93.38 384 ARG A N 1
ATOM 3005 C CA . ARG A 1 384 ? 17.970 -13.324 -22.896 1.00 93.38 384 ARG A CA 1
ATOM 3006 C C . ARG A 1 384 ? 17.888 -11.834 -23.197 1.00 93.38 384 ARG A C 1
ATOM 3008 O O . ARG A 1 384 ? 18.498 -11.379 -24.169 1.00 93.38 384 ARG A O 1
ATOM 3015 N N . LEU A 1 385 ? 17.121 -11.094 -22.406 1.00 96.00 385 LEU A N 1
ATOM 3016 C CA . LEU A 1 385 ? 16.961 -9.652 -22.572 1.00 96.00 385 LEU A CA 1
ATOM 3017 C C . LEU A 1 385 ? 17.359 -8.924 -21.299 1.00 96.00 385 LEU A C 1
ATOM 3019 O O . LEU A 1 385 ? 16.954 -9.313 -20.207 1.00 96.00 385 LEU A O 1
ATOM 3023 N N . GLN A 1 386 ? 18.103 -7.839 -21.470 1.00 96.56 386 GLN A N 1
ATOM 3024 C CA . GLN A 1 386 ? 18.419 -6.896 -20.411 1.00 96.56 386 GLN A CA 1
ATOM 3025 C C . GLN A 1 386 ? 17.987 -5.495 -20.822 1.00 96.56 386 GLN A C 1
ATOM 3027 O O . GLN A 1 386 ? 18.298 -5.078 -21.935 1.00 96.56 386 GLN A O 1
ATOM 3032 N N . ILE A 1 387 ? 17.284 -4.785 -19.939 1.00 98.25 387 ILE A N 1
ATOM 3033 C CA . ILE A 1 387 ? 16.927 -3.371 -20.090 1.00 98.25 387 ILE A CA 1
ATOM 3034 C C . ILE A 1 387 ? 17.613 -2.605 -18.960 1.00 98.25 387 ILE A C 1
ATOM 3036 O O . ILE A 1 387 ? 17.241 -2.746 -17.799 1.00 98.25 387 ILE A O 1
ATOM 3040 N N . ALA A 1 388 ? 18.627 -1.823 -19.299 1.00 98.31 388 ALA A N 1
ATOM 3041 C CA . ALA A 1 388 ? 19.332 -0.939 -18.389 1.00 98.31 388 ALA A CA 1
ATOM 3042 C C . ALA A 1 388 ? 18.624 0.422 -18.328 1.00 98.31 388 ALA A C 1
ATOM 3044 O O . ALA A 1 388 ? 18.203 0.939 -19.369 1.00 98.31 388 ALA A O 1
ATOM 3045 N N . ILE A 1 389 ? 18.466 0.969 -17.121 1.00 98.69 389 ILE A N 1
ATOM 3046 C CA . ILE A 1 389 ? 17.712 2.203 -16.871 1.00 98.69 389 ILE A CA 1
ATOM 3047 C C . ILE A 1 389 ? 18.550 3.138 -15.997 1.00 98.69 389 ILE A C 1
ATOM 3049 O O . ILE A 1 389 ? 19.009 2.755 -14.919 1.00 98.69 389 ILE A O 1
ATOM 3053 N N . ASP A 1 390 ? 18.751 4.349 -16.503 1.00 98.38 390 ASP A N 1
ATOM 3054 C CA . ASP A 1 390 ? 19.303 5.494 -15.775 1.00 98.38 390 ASP A CA 1
ATOM 3055 C C . ASP A 1 390 ? 18.132 6.323 -15.257 1.00 98.38 390 ASP A C 1
ATOM 3057 O O . ASP A 1 390 ? 17.159 6.544 -15.985 1.00 98.38 390 ASP A O 1
ATOM 3061 N N . THR A 1 391 ? 18.212 6.725 -13.995 1.00 97.69 391 THR A N 1
ATOM 3062 C CA . THR A 1 391 ? 17.102 7.358 -13.273 1.00 97.69 391 THR A CA 1
ATOM 3063 C C . THR A 1 391 ? 17.471 8.661 -12.586 1.00 97.69 391 THR A C 1
ATOM 3065 O O . THR A 1 391 ? 16.588 9.498 -12.388 1.00 97.69 391 THR A O 1
ATOM 3068 N N . HIS A 1 392 ? 18.740 8.853 -12.225 1.00 94.69 392 HIS A N 1
ATOM 3069 C CA . HIS A 1 392 ? 19.167 9.987 -11.406 1.00 94.69 392 HIS A CA 1
ATOM 3070 C C . HIS A 1 392 ? 20.169 10.892 -12.129 1.00 94.69 392 HIS A C 1
ATOM 3072 O O . HIS A 1 392 ? 19.880 12.067 -12.335 1.00 94.69 392 HIS A O 1
ATOM 3078 N N . ASP A 1 393 ? 21.341 10.371 -12.491 1.00 93.94 393 ASP A N 1
ATOM 3079 C CA . ASP A 1 393 ? 22.425 11.136 -13.112 1.00 93.94 393 ASP A CA 1
ATOM 3080 C C . ASP A 1 393 ? 23.233 10.195 -14.004 1.00 93.94 393 ASP A C 1
ATOM 3082 O O . ASP A 1 393 ? 23.966 9.333 -13.515 1.00 93.94 393 ASP A O 1
ATOM 3086 N N . ALA A 1 394 ? 23.159 10.430 -15.314 1.00 95.12 394 ALA A N 1
ATOM 3087 C CA . ALA A 1 394 ? 23.761 9.589 -16.343 1.00 95.12 394 ALA A CA 1
ATOM 3088 C C . ALA A 1 394 ? 25.287 9.395 -16.213 1.00 95.12 394 ALA A C 1
ATOM 3090 O O . ALA A 1 394 ? 25.856 8.538 -16.893 1.00 95.12 394 ALA A O 1
ATOM 3091 N N . PHE A 1 395 ? 25.992 10.186 -15.396 1.00 95.25 395 PHE A N 1
ATOM 3092 C CA . PHE A 1 395 ? 27.422 9.996 -15.125 1.00 95.25 395 PHE A CA 1
ATOM 3093 C C . PHE A 1 395 ? 27.715 9.044 -13.950 1.00 95.25 395 PHE A C 1
ATOM 3095 O O . PHE A 1 395 ? 28.882 8.702 -13.712 1.00 95.25 395 PHE A O 1
ATOM 3102 N N . ARG A 1 396 ? 26.685 8.618 -13.218 1.00 95.25 396 ARG A N 1
ATOM 3103 C CA . ARG A 1 396 ? 26.729 7.706 -12.066 1.00 95.25 396 ARG A CA 1
ATOM 3104 C C . ARG A 1 396 ? 26.092 6.372 -12.427 1.00 95.25 396 ARG A C 1
ATOM 3106 O O . ARG A 1 396 ? 25.693 6.168 -13.559 1.00 95.25 396 ARG A O 1
ATOM 3113 N N . GLY A 1 397 ? 26.108 5.427 -11.494 1.00 97.19 397 GLY A N 1
ATOM 3114 C CA . GLY A 1 397 ? 25.616 4.080 -11.734 1.00 97.19 397 GLY A CA 1
ATOM 3115 C C . GLY A 1 397 ? 26.631 3.203 -12.466 1.00 97.19 397 GLY A C 1
ATOM 3116 O O . GLY A 1 397 ? 27.825 3.509 -12.579 1.00 97.19 397 GLY A O 1
ATOM 3117 N N . GLN A 1 398 ? 26.160 2.050 -12.928 1.00 98.06 398 GLN A N 1
ATOM 3118 C CA . GLN A 1 398 ? 26.985 1.015 -13.530 1.00 98.06 398 GLN A CA 1
ATOM 3119 C C . GLN A 1 398 ? 27.309 1.316 -14.996 1.00 98.06 398 GLN A C 1
ATOM 3121 O O . GLN A 1 398 ? 26.417 1.368 -15.831 1.00 98.06 398 GLN A O 1
ATOM 3126 N N . THR A 1 399 ? 28.592 1.427 -15.342 1.00 97.88 399 THR A N 1
ATOM 3127 C CA . THR A 1 399 ? 29.047 1.692 -16.724 1.00 97.88 399 THR A CA 1
ATOM 3128 C C . THR A 1 399 ? 29.397 0.428 -17.513 1.00 97.88 399 THR A C 1
ATOM 3130 O O . THR A 1 399 ? 29.776 0.516 -18.680 1.00 97.88 399 THR A O 1
ATOM 3133 N N . VAL A 1 400 ? 29.286 -0.754 -16.899 1.00 96.81 400 VAL A N 1
ATOM 3134 C CA . VAL A 1 400 ? 29.536 -2.054 -17.539 1.00 96.81 400 VAL A CA 1
ATOM 3135 C C . VAL A 1 400 ? 28.360 -2.986 -17.280 1.00 96.81 400 VAL A C 1
ATOM 3137 O O . VAL A 1 400 ? 28.056 -3.280 -16.127 1.00 96.81 400 VAL A O 1
ATOM 3140 N N . LEU A 1 401 ? 27.706 -3.478 -18.330 1.00 94.19 401 LEU A N 1
ATOM 3141 C CA . LEU A 1 401 ? 26.618 -4.438 -18.156 1.00 94.19 401 LEU A CA 1
ATOM 3142 C C . LEU A 1 401 ? 27.138 -5.832 -17.767 1.00 94.19 401 LEU A C 1
ATOM 3144 O O . LEU A 1 401 ? 28.132 -6.297 -18.339 1.00 94.19 401 LEU A O 1
ATOM 3148 N N . PRO A 1 402 ? 26.454 -6.535 -16.844 1.00 91.44 402 PRO A N 1
ATOM 3149 C CA . PRO A 1 402 ? 26.797 -7.909 -16.509 1.00 91.44 402 PRO A CA 1
ATOM 3150 C C . PRO A 1 402 ? 26.579 -8.830 -17.712 1.00 91.44 402 PRO A C 1
ATOM 3152 O O . PRO A 1 402 ? 25.741 -8.565 -18.574 1.00 91.44 402 PRO A O 1
ATOM 3155 N N . PHE A 1 403 ? 27.320 -9.939 -17.744 1.00 87.94 403 PHE A N 1
ATOM 3156 C CA . PHE A 1 403 ? 27.304 -10.988 -18.778 1.00 87.94 403 PHE A CA 1
ATOM 3157 C C . PHE A 1 403 ? 27.762 -10.545 -20.179 1.00 87.94 403 PHE A C 1
ATOM 3159 O O . PHE A 1 403 ? 28.681 -11.153 -20.719 1.00 87.94 403 PHE A O 1
ATOM 3166 N N . SER A 1 404 ? 27.183 -9.484 -20.748 1.00 89.44 404 SER A N 1
ATOM 3167 C CA . SER A 1 404 ? 27.558 -8.957 -22.070 1.00 89.44 404 SER A CA 1
ATOM 3168 C C . SER A 1 404 ? 28.898 -8.214 -22.073 1.00 89.44 404 SER A C 1
ATOM 3170 O O . SER A 1 404 ? 29.559 -8.146 -23.106 1.00 89.44 404 SER A O 1
ATOM 3172 N N . GLY A 1 405 ? 29.297 -7.624 -20.938 1.00 91.44 405 GLY A N 1
ATOM 3173 C CA . GLY A 1 405 ? 30.523 -6.830 -20.824 1.00 91.44 405 GLY A CA 1
ATOM 3174 C C . GLY A 1 405 ? 30.491 -5.501 -21.589 1.00 91.44 405 GLY A C 1
ATOM 3175 O O . GLY A 1 405 ? 31.520 -4.827 -21.669 1.00 91.44 405 GLY A O 1
ATOM 3176 N N . ILE A 1 406 ? 29.332 -5.113 -22.140 1.00 94.12 406 ILE A N 1
ATOM 3177 C CA . ILE A 1 406 ? 29.160 -3.854 -22.872 1.00 94.12 406 ILE A CA 1
ATOM 3178 C C . ILE A 1 406 ? 29.492 -2.690 -21.946 1.00 94.12 406 ILE A C 1
ATOM 3180 O O . ILE A 1 406 ? 28.942 -2.575 -20.847 1.00 94.12 406 ILE A O 1
ATOM 3184 N N . ARG A 1 407 ? 30.380 -1.811 -22.414 1.00 96.81 407 ARG A N 1
ATOM 3185 C CA . ARG A 1 407 ? 30.710 -0.565 -21.725 1.00 96.81 407 ARG A CA 1
ATOM 3186 C C . ARG A 1 407 ? 29.818 0.552 -22.234 1.00 96.81 407 ARG A C 1
ATOM 3188 O O . ARG A 1 407 ? 29.578 0.669 -23.434 1.00 96.81 407 ARG A O 1
ATOM 3195 N N . SER A 1 408 ? 29.371 1.393 -21.318 1.00 97.50 408 SER A N 1
ATOM 3196 C CA . SER A 1 408 ? 28.448 2.487 -21.574 1.00 97.50 408 SER A CA 1
ATOM 3197 C C . SER A 1 408 ? 29.012 3.799 -21.048 1.00 97.50 408 SER A C 1
ATOM 3199 O O . SER A 1 408 ? 29.593 3.855 -19.962 1.00 97.50 408 SER A O 1
ATOM 3201 N N . ALA A 1 409 ? 28.848 4.863 -21.831 1.00 96.69 409 ALA A N 1
ATOM 3202 C CA . ALA A 1 409 ? 29.144 6.222 -21.394 1.00 96.69 409 ALA A CA 1
ATOM 3203 C C . ALA A 1 409 ? 28.083 6.760 -20.416 1.00 96.69 409 ALA A C 1
ATOM 3205 O O . ALA A 1 409 ? 28.401 7.649 -19.629 1.00 96.69 409 ALA A O 1
ATOM 3206 N N . ILE A 1 410 ? 26.864 6.210 -20.465 1.00 96.56 410 ILE A N 1
ATOM 3207 C CA . ILE A 1 410 ? 25.813 6.388 -19.454 1.00 96.56 410 ILE A CA 1
ATOM 3208 C C . ILE A 1 410 ? 25.977 5.300 -18.400 1.00 96.56 410 ILE A C 1
ATOM 3210 O O . ILE A 1 410 ? 26.157 4.136 -18.768 1.00 96.56 410 ILE A O 1
ATOM 3214 N N . GLY A 1 411 ? 25.937 5.646 -17.121 1.00 97.88 411 GLY A N 1
ATOM 3215 C CA . GLY A 1 411 ? 25.832 4.634 -16.081 1.00 97.88 411 GLY A CA 1
ATOM 3216 C C . GLY A 1 411 ? 24.377 4.352 -15.702 1.00 97.88 411 GLY A C 1
ATOM 3217 O O . GLY A 1 411 ? 23.489 5.172 -15.895 1.00 97.88 411 GLY A O 1
ATOM 3218 N N . TRP A 1 412 ? 24.143 3.120 -15.262 1.00 98.31 412 TRP A N 1
ATOM 3219 C CA . TRP A 1 412 ? 22.812 2.555 -15.065 1.00 98.31 412 TRP A CA 1
ATOM 3220 C C . TRP A 1 412 ? 22.590 2.242 -13.586 1.00 98.31 412 TRP A C 1
ATOM 3222 O O . TRP A 1 412 ? 23.358 1.463 -13.013 1.00 98.31 412 TRP A O 1
ATOM 3232 N N . GLU A 1 413 ? 21.552 2.799 -12.961 1.00 98.38 413 GLU A N 1
ATOM 3233 C CA . GLU A 1 413 ? 21.163 2.409 -11.598 1.00 98.38 413 GLU A CA 1
ATOM 3234 C C . GLU A 1 413 ? 20.412 1.080 -11.582 1.00 98.38 413 GLU A C 1
ATOM 3236 O O . GLU A 1 413 ? 20.537 0.325 -10.619 1.00 98.38 413 GLU A O 1
ATOM 3241 N N . TYR A 1 414 ? 19.662 0.774 -12.643 1.00 98.62 414 TYR A N 1
ATOM 3242 C CA . TYR A 1 414 ? 18.767 -0.377 -12.678 1.00 98.62 414 TYR A CA 1
ATOM 3243 C C . TYR A 1 414 ? 18.981 -1.269 -13.892 1.00 98.62 414 TYR A C 1
ATOM 3245 O O . TYR A 1 414 ? 19.337 -0.815 -14.982 1.00 98.62 414 TYR A O 1
ATOM 3253 N N . LEU A 1 415 ? 18.682 -2.553 -13.701 1.00 98.50 415 LEU A N 1
ATOM 3254 C CA . LEU A 1 415 ? 18.717 -3.569 -14.741 1.00 98.50 415 LEU A CA 1
ATOM 3255 C C . LEU A 1 415 ? 17.485 -4.468 -14.639 1.00 98.50 415 LEU A C 1
ATOM 3257 O O . LEU A 1 415 ? 17.292 -5.168 -13.649 1.00 98.50 415 LEU A O 1
ATOM 3261 N N . VAL A 1 416 ? 16.653 -4.473 -15.676 1.00 98.56 416 VAL A N 1
ATOM 3262 C CA . VAL A 1 416 ? 15.600 -5.475 -15.848 1.00 98.56 416 VAL A CA 1
ATOM 3263 C C . VAL A 1 416 ? 16.171 -6.639 -16.644 1.00 98.56 416 VAL A C 1
ATOM 3265 O O . VAL A 1 416 ? 16.518 -6.469 -17.809 1.00 98.56 416 VAL A O 1
ATOM 3268 N N . SER A 1 417 ? 16.215 -7.823 -16.045 1.00 97.12 417 SER A N 1
ATOM 3269 C CA . SER A 1 417 ? 16.594 -9.074 -16.705 1.00 97.12 417 SER A CA 1
ATOM 3270 C C . SER A 1 417 ? 15.329 -9.887 -16.996 1.00 97.12 417 SER A C 1
ATOM 3272 O O . SER A 1 417 ? 14.549 -10.146 -16.080 1.00 97.12 417 SER A O 1
ATOM 3274 N N . ILE A 1 418 ? 15.099 -10.276 -18.256 1.00 96.88 418 ILE A N 1
ATOM 3275 C CA . ILE A 1 418 ? 13.993 -11.153 -18.681 1.00 96.88 418 ILE A CA 1
ATOM 3276 C C . ILE A 1 418 ? 14.591 -12.383 -19.363 1.00 96.88 418 ILE A C 1
ATOM 3278 O O . ILE A 1 418 ? 14.916 -12.375 -20.556 1.00 96.88 418 ILE A O 1
ATOM 3282 N N . ASP A 1 419 ? 14.696 -13.458 -18.589 1.00 93.94 419 ASP A N 1
ATOM 3283 C CA . ASP A 1 419 ? 15.329 -14.712 -18.994 1.00 93.94 419 ASP A CA 1
ATOM 3284 C C . ASP A 1 419 ? 14.295 -15.786 -19.377 1.00 93.94 419 ASP A C 1
ATOM 3286 O O . ASP A 1 419 ? 14.613 -16.793 -20.018 1.00 93.94 419 ASP A O 1
ATOM 3290 N N . GLY A 1 420 ? 13.026 -15.534 -19.050 1.00 95.00 420 GLY A N 1
ATOM 3291 C CA . GLY A 1 420 ? 11.860 -16.270 -19.518 1.00 95.00 420 GLY A CA 1
ATOM 3292 C C . GLY A 1 420 ? 10.611 -15.959 -18.686 1.00 95.00 420 GLY A C 1
ATOM 3293 O O . GLY A 1 420 ? 10.681 -15.221 -17.708 1.00 95.00 420 GLY A O 1
ATOM 3294 N N . PRO A 1 421 ? 9.454 -16.572 -18.998 1.00 93.75 421 PRO A N 1
ATOM 3295 C CA .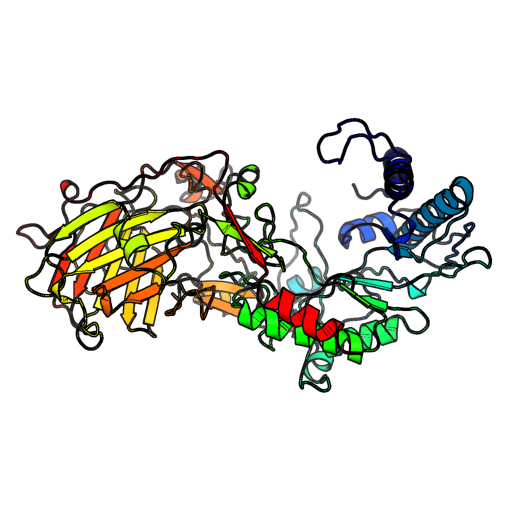 PRO A 1 421 ? 8.189 -16.309 -18.298 1.00 93.75 421 PRO A CA 1
ATOM 3296 C C . PRO A 1 421 ? 8.202 -16.559 -16.779 1.00 93.75 421 PRO A C 1
ATOM 3298 O O . PRO A 1 421 ? 7.318 -16.091 -16.073 1.00 93.75 421 PRO A O 1
ATOM 3301 N N . ARG A 1 422 ? 9.174 -17.323 -16.264 1.00 94.81 422 ARG A N 1
ATOM 3302 C CA . ARG A 1 422 ? 9.321 -17.622 -14.827 1.00 94.81 422 ARG A CA 1
ATOM 3303 C C . ARG A 1 422 ? 10.520 -16.934 -14.172 1.00 94.81 422 ARG A C 1
ATOM 3305 O O . ARG A 1 422 ? 10.659 -17.041 -12.957 1.00 94.81 422 ARG A O 1
ATOM 3312 N N . ASP A 1 423 ? 11.351 -16.261 -14.961 1.00 95.69 423 ASP A N 1
ATOM 3313 C CA . ASP A 1 423 ? 12.592 -15.627 -14.526 1.00 95.69 423 ASP A CA 1
ATOM 3314 C C . ASP A 1 423 ? 12.682 -14.238 -15.158 1.00 95.69 423 ASP A C 1
ATOM 3316 O O . ASP A 1 423 ? 13.152 -14.056 -16.283 1.00 95.69 423 ASP A O 1
ATOM 3320 N N . ALA A 1 424 ? 12.107 -13.276 -14.445 1.00 97.75 424 ALA A N 1
ATOM 3321 C CA . ALA A 1 424 ? 12.169 -11.869 -14.777 1.00 97.75 424 ALA A CA 1
ATOM 3322 C C . ALA A 1 424 ? 12.293 -11.063 -13.484 1.00 97.75 424 ALA A C 1
ATOM 3324 O O . ALA A 1 424 ? 11.578 -11.325 -12.508 1.00 97.75 424 ALA A O 1
ATOM 3325 N N . ARG A 1 425 ? 13.210 -10.099 -13.460 1.00 97.75 425 ARG A N 1
ATOM 3326 C CA . ARG A 1 425 ? 13.533 -9.330 -12.256 1.00 97.75 425 ARG A CA 1
ATOM 3327 C C . ARG A 1 425 ? 14.100 -7.958 -12.592 1.00 97.75 425 ARG A C 1
ATOM 3329 O O . ARG A 1 425 ? 14.748 -7.790 -13.617 1.00 97.75 425 ARG A O 1
ATOM 3336 N N . LEU A 1 426 ? 13.853 -7.010 -11.702 1.00 98.50 426 LEU A N 1
ATOM 3337 C CA . LEU A 1 426 ? 14.504 -5.717 -11.602 1.00 98.50 426 LEU A CA 1
ATOM 3338 C C . LEU A 1 426 ? 15.577 -5.798 -10.511 1.00 98.50 426 LEU A C 1
ATOM 3340 O O . LEU A 1 426 ? 15.317 -6.247 -9.390 1.00 98.50 426 LEU A O 1
ATOM 3344 N N . GLU A 1 427 ? 16.773 -5.354 -10.858 1.00 97.81 427 GLU A N 1
ATOM 3345 C CA . GLU A 1 427 ? 17.963 -5.320 -10.015 1.00 97.81 427 GLU A CA 1
ATOM 3346 C C . GLU A 1 427 ? 18.475 -3.873 -9.955 1.00 97.81 427 GLU A C 1
ATOM 3348 O O . GLU A 1 427 ? 18.177 -3.072 -10.845 1.00 97.81 427 GLU A O 1
ATOM 3353 N N . VAL A 1 428 ? 19.216 -3.524 -8.903 1.00 97.50 428 VAL A N 1
ATOM 3354 C CA . VAL A 1 428 ? 19.661 -2.147 -8.620 1.00 97.50 428 VAL A CA 1
ATOM 3355 C C . VAL A 1 428 ? 21.141 -2.119 -8.249 1.00 97.50 428 VAL A C 1
ATOM 3357 O O . VAL A 1 428 ? 21.666 -3.098 -7.721 1.00 97.50 428 VAL A O 1
ATOM 3360 N N . THR A 1 429 ? 21.852 -1.025 -8.506 1.00 96.75 429 THR A N 1
ATOM 3361 C CA . THR A 1 429 ? 23.232 -0.882 -8.027 1.00 96.75 429 THR A CA 1
ATOM 3362 C C . THR A 1 429 ? 23.286 -0.954 -6.492 1.00 96.75 429 THR A C 1
ATOM 3364 O O . THR A 1 429 ? 22.412 -0.403 -5.817 1.00 96.75 429 THR A O 1
ATOM 3367 N N . PRO A 1 430 ? 24.307 -1.603 -5.893 1.00 93.06 430 PRO A N 1
ATOM 3368 C CA . PRO A 1 430 ? 24.362 -1.808 -4.440 1.00 93.06 430 PRO A CA 1
ATOM 3369 C C . PRO A 1 430 ? 24.243 -0.525 -3.604 1.00 93.06 430 PRO A C 1
ATOM 3371 O O . PRO A 1 430 ? 23.698 -0.537 -2.505 1.00 93.06 430 PRO A O 1
ATOM 3374 N N . ASP A 1 431 ? 24.770 0.589 -4.107 1.00 92.69 431 ASP A N 1
ATOM 3375 C CA . ASP A 1 431 ? 24.749 1.923 -3.498 1.00 92.69 431 ASP A CA 1
ATOM 3376 C C . ASP A 1 431 ? 23.413 2.667 -3.643 1.00 92.69 431 ASP A C 1
ATOM 3378 O O . ASP A 1 431 ? 23.167 3.596 -2.871 1.00 92.69 431 ASP A O 1
ATOM 3382 N N . TYR A 1 432 ? 22.534 2.211 -4.542 1.00 95.12 432 TYR A N 1
ATOM 3383 C CA . TYR A 1 432 ? 21.184 2.745 -4.740 1.00 95.12 432 TYR A CA 1
ATOM 3384 C C . TYR A 1 432 ? 20.066 1.765 -4.330 1.00 95.12 432 TYR A C 1
ATOM 3386 O O . TYR A 1 432 ? 18.885 2.020 -4.557 1.00 95.12 432 TYR A O 1
ATOM 3394 N N . LEU A 1 433 ? 20.414 0.656 -3.667 1.00 93.00 433 LEU A N 1
ATOM 3395 C CA . LEU A 1 433 ? 19.461 -0.246 -3.017 1.00 93.00 433 LEU A CA 1
ATOM 3396 C C . LEU A 1 433 ? 18.918 0.399 -1.724 1.00 93.00 433 LEU A C 1
ATOM 3398 O O . LEU A 1 433 ? 19.697 0.569 -0.779 1.00 93.00 433 LEU A O 1
ATOM 3402 N N . PRO A 1 434 ? 17.605 0.708 -1.624 1.00 91.31 434 PRO A N 1
ATOM 3403 C CA . PRO A 1 434 ? 17.036 1.325 -0.424 1.00 91.31 434 PRO A CA 1
ATOM 3404 C C . PRO A 1 434 ? 16.874 0.349 0.742 1.00 91.31 434 PRO A C 1
ATOM 3406 O O . PRO A 1 434 ? 16.663 0.786 1.867 1.00 91.31 434 PRO A O 1
ATOM 3409 N N . TYR A 1 435 ? 16.984 -0.959 0.510 1.00 89.06 435 TYR A N 1
ATOM 3410 C CA . TYR A 1 435 ? 16.724 -1.997 1.506 1.00 89.06 435 TYR A CA 1
ATOM 3411 C C . TYR A 1 435 ? 18.008 -2.636 2.048 1.00 89.06 435 TYR A C 1
ATOM 3413 O O . TYR A 1 435 ? 19.033 -2.709 1.369 1.00 89.06 435 TYR A O 1
ATOM 3421 N N . MET A 1 436 ? 17.961 -3.144 3.281 1.00 82.75 436 MET A N 1
ATOM 3422 C CA . MET A 1 436 ? 19.076 -3.919 3.829 1.00 82.75 436 MET A CA 1
ATOM 3423 C C . MET A 1 436 ? 19.235 -5.259 3.092 1.00 82.75 436 MET A C 1
ATOM 3425 O O . MET A 1 436 ? 18.261 -5.999 2.999 1.00 82.75 436 MET A O 1
ATOM 3429 N N . PRO A 1 437 ? 20.440 -5.630 2.616 1.00 76.06 437 PRO A N 1
ATOM 3430 C CA . PRO A 1 437 ? 20.660 -6.910 1.944 1.00 76.06 437 PRO A CA 1
ATOM 3431 C C . PRO A 1 437 ? 20.334 -8.122 2.827 1.00 76.06 437 PRO A C 1
ATOM 3433 O O . PRO A 1 437 ? 20.713 -8.163 3.999 1.00 76.06 437 PRO A O 1
ATOM 3436 N N . GLU A 1 438 ? 19.759 -9.166 2.228 1.00 78.94 438 GLU A N 1
ATOM 3437 C CA . GLU A 1 438 ? 19.352 -10.413 2.904 1.00 78.94 438 GLU A CA 1
ATOM 3438 C C . GLU A 1 438 ? 20.443 -11.029 3.796 1.00 78.94 438 GLU A C 1
ATOM 3440 O O . GLU A 1 438 ? 20.193 -11.472 4.918 1.00 78.94 438 GLU A O 1
ATOM 3445 N N . ARG A 1 439 ? 21.695 -11.010 3.321 1.00 74.31 439 ARG A N 1
ATOM 3446 C CA . ARG A 1 439 ? 22.850 -11.559 4.051 1.00 74.31 439 ARG A CA 1
ATOM 3447 C C . ARG A 1 439 ? 23.084 -10.899 5.415 1.00 74.31 439 ARG A C 1
ATOM 3449 O O . ARG A 1 439 ? 23.686 -11.518 6.287 1.00 74.31 439 ARG A O 1
ATOM 3456 N N . LEU A 1 440 ? 22.643 -9.652 5.591 1.00 68.81 440 LEU A N 1
ATOM 3457 C CA . LEU A 1 440 ? 22.780 -8.903 6.842 1.00 68.81 440 LEU A CA 1
ATOM 3458 C C . LEU A 1 440 ? 21.573 -9.099 7.763 1.00 68.81 440 LEU A C 1
ATOM 3460 O O . LEU A 1 440 ? 21.718 -9.014 8.980 1.00 68.81 440 LEU A O 1
ATOM 3464 N N . THR A 1 441 ? 20.399 -9.398 7.210 1.00 68.44 441 THR A N 1
ATOM 3465 C CA . THR A 1 441 ? 19.156 -9.538 7.978 1.00 68.44 441 THR A CA 1
ATOM 3466 C C . THR A 1 441 ? 18.920 -10.966 8.479 1.00 68.44 441 THR A C 1
ATOM 3468 O O . THR A 1 441 ? 18.314 -11.150 9.535 1.00 68.44 441 THR A O 1
ATOM 3471 N N . GLY A 1 442 ? 19.458 -11.984 7.796 1.00 61.91 442 GLY A N 1
ATOM 3472 C CA . GLY A 1 442 ? 19.259 -13.397 8.146 1.00 61.91 442 GLY A CA 1
ATOM 3473 C C . GLY A 1 442 ? 19.969 -13.888 9.419 1.00 61.91 442 GLY A C 1
ATOM 3474 O O . GLY A 1 442 ? 19.552 -14.893 9.994 1.00 61.91 442 GLY A O 1
ATOM 3475 N N . SER A 1 443 ? 21.014 -13.196 9.894 1.00 63.25 443 SER A N 1
ATOM 3476 C CA . SER A 1 443 ? 21.751 -13.578 11.115 1.00 63.25 443 SER A CA 1
ATOM 3477 C C . SER A 1 443 ? 21.012 -13.214 12.407 1.00 63.25 443 SER A C 1
ATOM 3479 O O . SER A 1 443 ? 21.336 -13.731 13.474 1.00 63.25 443 SER A O 1
ATOM 3481 N N . GLY A 1 444 ? 20.045 -12.291 12.322 1.00 58.06 444 GLY A N 1
ATOM 3482 C CA . GLY A 1 444 ? 19.312 -11.740 13.461 1.00 58.06 444 GLY A CA 1
ATOM 3483 C C . GLY A 1 444 ? 20.157 -10.929 14.455 1.00 58.06 444 GLY A C 1
ATOM 3484 O O . GLY A 1 444 ? 19.624 -10.494 15.473 1.00 58.06 444 GLY A O 1
ATOM 3485 N N . ALA A 1 445 ? 21.443 -10.701 14.156 1.00 55.41 445 ALA A N 1
ATOM 3486 C CA . ALA A 1 445 ? 22.321 -9.790 14.893 1.00 55.41 445 ALA A CA 1
ATOM 3487 C C . ALA A 1 445 ? 22.089 -8.317 14.507 1.00 55.41 445 ALA A C 1
ATOM 3489 O O . ALA A 1 445 ? 22.375 -7.415 15.289 1.00 55.41 445 ALA A O 1
ATOM 3490 N N . HIS A 1 446 ? 21.547 -8.066 13.311 1.00 63.31 446 HIS A N 1
ATOM 3491 C CA . HIS A 1 446 ? 21.069 -6.742 12.923 1.00 63.31 446 HIS A CA 1
ATOM 3492 C C . HIS A 1 446 ? 19.740 -6.428 13.619 1.00 63.31 446 HIS A C 1
ATOM 3494 O O . HIS A 1 446 ? 18.849 -7.274 13.674 1.00 63.31 446 HIS A O 1
ATOM 3500 N N . PHE A 1 447 ? 19.571 -5.175 14.054 1.00 62.69 447 PHE A N 1
ATOM 3501 C CA . PHE A 1 447 ? 18.357 -4.612 14.673 1.00 62.69 447 PHE A CA 1
ATOM 3502 C C . PHE A 1 447 ? 17.074 -4.694 13.820 1.00 62.69 447 PHE A C 1
ATOM 3504 O O . PHE A 1 447 ? 16.038 -4.163 14.210 1.00 62.69 447 PHE A O 1
ATOM 3511 N N . GLY A 1 448 ? 17.122 -5.333 12.650 1.00 59.88 448 GLY A N 1
ATOM 3512 C CA . GLY A 1 448 ? 16.012 -5.335 11.708 1.00 59.88 448 GLY A CA 1
ATOM 3513 C C . GLY A 1 448 ? 15.790 -3.968 11.065 1.00 59.88 448 GLY A C 1
ATOM 3514 O O . GLY A 1 448 ? 14.650 -3.636 10.751 1.00 59.88 448 GLY A O 1
ATOM 3515 N N . GLU A 1 449 ? 16.851 -3.170 10.881 1.00 73.81 449 GLU A N 1
ATOM 3516 C CA . GLU A 1 449 ? 16.791 -1.989 10.015 1.00 73.81 449 GLU A CA 1
ATOM 3517 C C . GLU A 1 449 ? 16.289 -2.429 8.633 1.00 73.81 449 GLU A C 1
ATOM 3519 O O . GLU A 1 449 ? 16.862 -3.325 8.013 1.00 73.81 449 GLU A O 1
ATOM 3524 N N . HIS A 1 450 ? 15.187 -1.842 8.166 1.00 70.31 450 HIS A N 1
ATOM 3525 C CA . HIS A 1 450 ? 14.635 -2.178 6.850 1.00 70.31 450 HIS A CA 1
ATOM 3526 C C . HIS A 1 450 ? 15.424 -1.524 5.726 1.00 70.31 450 HIS A C 1
ATOM 3528 O O . HIS A 1 450 ? 15.566 -2.107 4.652 1.00 70.31 450 HIS A O 1
ATOM 3534 N N . PHE A 1 451 ? 15.922 -0.315 5.989 1.00 81.12 451 PHE A N 1
ATOM 3535 C CA . PHE A 1 451 ? 16.422 0.586 4.968 1.00 81.12 451 PHE A CA 1
ATOM 3536 C C . PHE A 1 451 ? 17.919 0.801 5.092 1.00 81.12 451 PHE A C 1
ATOM 3538 O O . PHE A 1 451 ? 18.439 1.041 6.181 1.00 81.12 451 PHE A O 1
ATOM 3545 N N . ARG A 1 452 ? 18.604 0.743 3.955 1.00 83.88 452 ARG A N 1
ATOM 3546 C CA . ARG A 1 452 ? 20.033 0.997 3.844 1.00 83.88 452 ARG A CA 1
ATOM 3547 C C . ARG A 1 452 ? 20.262 2.478 3.569 1.00 83.88 452 ARG A C 1
ATOM 3549 O O . ARG A 1 452 ? 1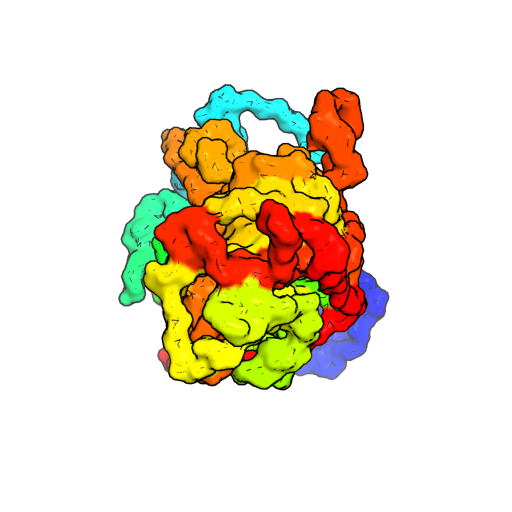9.631 3.063 2.695 1.00 83.88 452 ARG A O 1
ATOM 3556 N N . ARG A 1 453 ? 21.210 3.069 4.294 1.00 85.81 453 ARG A N 1
ATOM 3557 C CA . ARG A 1 453 ? 21.710 4.426 4.052 1.00 85.81 453 ARG A CA 1
ATOM 3558 C C . ARG A 1 453 ? 23.243 4.444 4.089 1.00 85.81 453 ARG A C 1
ATOM 3560 O O . ARG A 1 453 ? 23.823 3.626 4.809 1.00 85.81 453 ARG A O 1
ATOM 3567 N N . PRO A 1 454 ? 23.905 5.354 3.354 1.00 90.19 454 PRO A N 1
ATOM 3568 C CA . PRO A 1 454 ? 23.322 6.379 2.480 1.00 90.19 454 PRO A CA 1
ATOM 3569 C C . PRO A 1 454 ? 22.734 5.824 1.174 1.00 90.19 454 PRO A C 1
ATOM 3571 O O . PRO A 1 454 ? 23.196 4.789 0.690 1.00 90.19 454 PRO A O 1
ATOM 3574 N N . LEU A 1 455 ? 21.737 6.522 0.614 1.00 91.62 455 LEU A N 1
ATOM 3575 C CA . LEU A 1 455 ? 21.157 6.217 -0.701 1.00 91.62 455 LEU A CA 1
ATOM 3576 C C . LEU A 1 455 ? 21.617 7.237 -1.746 1.00 91.62 455 LEU A C 1
ATOM 3578 O O . LEU A 1 455 ? 21.058 8.327 -1.864 1.00 91.62 455 LEU A O 1
ATOM 3582 N N . TYR A 1 456 ? 22.667 6.895 -2.487 1.00 92.75 456 TYR A N 1
ATOM 3583 C CA . TYR A 1 456 ? 23.248 7.802 -3.470 1.00 92.75 456 TYR A CA 1
ATOM 3584 C C . TYR A 1 456 ? 24.049 7.026 -4.515 1.00 92.75 456 TYR A C 1
ATOM 3586 O O . TYR A 1 456 ? 25.019 6.357 -4.136 1.00 92.75 456 TYR A O 1
ATOM 3594 N N . PRO A 1 457 ? 23.693 7.117 -5.810 1.00 92.88 457 PRO A N 1
ATOM 3595 C CA . PRO A 1 457 ? 24.395 6.372 -6.830 1.00 92.88 457 PRO A CA 1
ATOM 3596 C C . PRO A 1 457 ? 25.818 6.913 -7.012 1.00 92.88 457 PRO A C 1
ATOM 3598 O O . PRO A 1 457 ? 26.088 8.118 -7.029 1.00 92.88 457 PRO A O 1
ATOM 3601 N N . GLN A 1 458 ? 26.755 5.993 -7.158 1.00 93.00 458 GLN A N 1
ATOM 3602 C CA . GLN A 1 458 ? 28.160 6.225 -7.436 1.00 93.00 458 GLN A CA 1
ATOM 3603 C C . GLN A 1 458 ? 28.494 5.641 -8.800 1.00 93.00 458 GLN A C 1
ATOM 3605 O O . GLN A 1 458 ? 27.852 4.711 -9.282 1.00 93.00 458 GLN A O 1
ATOM 3610 N N . ARG A 1 459 ? 29.528 6.180 -9.441 1.00 96.06 459 ARG A N 1
ATOM 3611 C CA . ARG A 1 459 ? 30.006 5.640 -10.710 1.00 96.06 459 ARG A CA 1
ATOM 3612 C C . ARG A 1 459 ? 30.705 4.300 -10.478 1.00 96.06 459 ARG A C 1
ATOM 3614 O O . ARG A 1 459 ? 31.665 4.231 -9.712 1.00 96.06 459 ARG A O 1
ATOM 3621 N N . ARG A 1 460 ? 30.264 3.251 -11.173 1.00 96.44 460 ARG A N 1
ATOM 3622 C CA . ARG A 1 460 ? 30.791 1.880 -11.060 1.00 96.44 460 ARG A CA 1
ATOM 3623 C C . ARG A 1 460 ? 31.192 1.308 -12.415 1.00 96.44 460 ARG A C 1
ATOM 3625 O O . ARG A 1 460 ? 30.726 1.762 -13.459 1.00 96.44 460 ARG A O 1
ATOM 3632 N N . ALA A 1 461 ? 32.054 0.297 -12.389 1.00 96.94 461 ALA A N 1
ATOM 3633 C CA . ALA A 1 461 ? 32.462 -0.473 -13.568 1.00 96.94 461 ALA A CA 1
ATOM 3634 C C . ALA A 1 461 ? 32.661 -1.971 -13.254 1.00 96.94 461 ALA A C 1
ATOM 3636 O O . ALA A 1 461 ? 33.362 -2.671 -13.983 1.00 96.94 461 ALA A O 1
ATOM 3637 N N . ASP A 1 462 ? 32.104 -2.446 -12.136 1.00 96.62 462 ASP A N 1
ATOM 3638 C CA . ASP A 1 462 ? 32.257 -3.814 -11.626 1.00 96.62 462 ASP A CA 1
ATOM 3639 C C . ASP A 1 462 ? 31.179 -4.788 -12.132 1.00 96.62 462 ASP A C 1
ATOM 3641 O O . ASP A 1 462 ? 31.258 -5.981 -11.856 1.00 96.62 462 ASP A O 1
ATOM 3645 N N . GLY A 1 463 ? 30.182 -4.303 -12.878 1.00 95.69 463 GLY A N 1
ATOM 3646 C CA . GLY A 1 463 ? 29.078 -5.109 -13.409 1.00 95.69 463 GLY A CA 1
ATOM 3647 C C . GLY A 1 463 ? 28.087 -5.632 -12.363 1.00 95.69 463 GLY A C 1
ATOM 3648 O O . GLY A 1 463 ? 27.244 -6.458 -12.699 1.00 95.69 463 GLY A O 1
ATOM 3649 N N . VAL A 1 464 ? 28.170 -5.187 -11.105 1.00 95.81 464 VAL A N 1
ATOM 3650 C CA . VAL A 1 464 ? 27.338 -5.695 -10.005 1.00 95.81 464 VAL A CA 1
ATOM 3651 C C . VAL A 1 464 ? 26.006 -4.950 -9.922 1.00 95.81 464 VAL A C 1
ATOM 3653 O O . VAL A 1 464 ? 25.981 -3.719 -9.861 1.00 95.81 464 VAL A O 1
ATOM 3656 N N . PHE A 1 465 ? 24.923 -5.725 -9.841 1.00 96.12 465 PHE A N 1
ATOM 3657 C CA . PHE A 1 465 ? 23.589 -5.301 -9.424 1.00 96.12 465 PHE A CA 1
ATOM 3658 C C . PHE A 1 465 ? 23.101 -6.249 -8.321 1.00 96.12 465 PHE A C 1
ATOM 3660 O O . PHE A 1 465 ? 23.307 -7.459 -8.409 1.00 96.12 465 PHE A O 1
ATOM 3667 N N . ASP A 1 466 ? 22.474 -5.699 -7.286 1.00 94.56 466 ASP A N 1
ATOM 3668 C CA . ASP A 1 466 ? 21.856 -6.449 -6.199 1.00 94.56 466 ASP A CA 1
ATOM 3669 C C . ASP A 1 466 ? 20.356 -6.665 -6.482 1.00 94.56 466 ASP A C 1
ATOM 3671 O O . ASP A 1 466 ? 19.686 -5.800 -7.064 1.00 94.56 466 ASP A O 1
ATOM 3675 N N . PRO A 1 467 ? 19.780 -7.799 -6.042 1.00 93.94 467 PRO A N 1
ATOM 3676 C CA . PRO A 1 467 ? 18.337 -7.959 -6.042 1.00 93.94 467 PRO A CA 1
ATOM 3677 C C . PRO A 1 467 ? 17.701 -6.940 -5.090 1.00 93.94 467 PRO A C 1
ATOM 3679 O O . PRO A 1 467 ? 18.207 -6.688 -3.995 1.00 93.94 467 PRO A O 1
ATOM 3682 N N . LEU A 1 468 ? 16.528 -6.425 -5.463 1.00 93.06 468 LEU A N 1
ATOM 3683 C CA . LEU A 1 468 ? 15.674 -5.623 -4.581 1.00 93.06 468 LEU A CA 1
ATOM 3684 C C . LEU A 1 468 ? 15.019 -6.527 -3.521 1.00 93.06 468 LEU A C 1
ATOM 3686 O O . LEU A 1 468 ? 13.822 -6.802 -3.576 1.00 93.06 468 LEU A O 1
ATOM 3690 N N . TRP A 1 469 ? 15.817 -7.075 -2.608 1.00 91.62 469 TRP A N 1
ATOM 3691 C CA . TRP A 1 469 ? 15.342 -7.810 -1.438 1.00 91.62 469 TRP A CA 1
ATOM 3692 C C . TRP A 1 469 ? 14.912 -6.817 -0.360 1.00 91.62 469 TRP A C 1
ATOM 3694 O O . TRP A 1 469 ? 15.649 -5.873 -0.094 1.00 91.62 469 TRP A O 1
ATOM 3704 N N . ALA A 1 470 ? 13.759 -7.034 0.272 1.00 89.88 470 ALA A N 1
ATOM 3705 C CA . ALA A 1 470 ? 13.251 -6.182 1.341 1.00 89.88 470 ALA A CA 1
ATOM 3706 C C . ALA A 1 470 ? 12.804 -6.997 2.568 1.00 89.88 470 ALA A C 1
ATOM 3708 O O . ALA A 1 470 ? 12.085 -7.990 2.434 1.00 89.88 470 ALA A O 1
ATOM 3709 N N . LEU A 1 471 ? 13.215 -6.554 3.764 1.00 89.31 471 LEU A N 1
ATOM 3710 C CA . LEU A 1 471 ? 12.822 -7.144 5.050 1.00 89.31 471 LEU A CA 1
ATOM 3711 C C . LEU A 1 471 ? 11.405 -6.683 5.377 1.00 89.31 471 LEU A C 1
ATOM 3713 O O . LEU A 1 471 ? 11.199 -5.483 5.549 1.00 89.31 471 LEU A O 1
ATOM 3717 N N . THR A 1 472 ? 10.463 -7.607 5.528 1.00 90.00 472 THR A N 1
ATOM 3718 C CA . THR A 1 472 ? 9.066 -7.293 5.872 1.00 90.00 472 THR A CA 1
ATOM 3719 C C . THR A 1 472 ? 8.749 -7.597 7.329 1.00 90.00 472 THR A C 1
ATOM 3721 O O . THR A 1 472 ? 8.159 -6.782 8.025 1.00 90.00 472 THR A O 1
ATOM 3724 N N . ASN A 1 473 ? 9.221 -8.732 7.842 1.00 90.56 473 ASN A N 1
ATOM 3725 C CA . ASN A 1 473 ? 9.012 -9.135 9.231 1.00 90.56 473 ASN A CA 1
ATOM 3726 C C . ASN A 1 473 ? 10.355 -9.041 9.949 1.00 90.56 473 ASN A C 1
ATOM 3728 O O . ASN A 1 473 ? 11.302 -9.736 9.573 1.00 90.56 473 ASN A O 1
ATOM 3732 N N . ARG A 1 474 ? 10.470 -8.182 10.965 1.00 86.38 474 ARG A N 1
ATOM 3733 C CA . ARG A 1 474 ? 11.740 -7.990 11.680 1.00 86.38 474 ARG A CA 1
ATOM 3734 C C . ARG A 1 474 ? 12.121 -9.232 12.494 1.00 86.38 474 ARG A C 1
ATOM 3736 O O . ARG A 1 474 ? 11.242 -9.898 13.041 1.00 86.38 474 ARG A O 1
ATOM 3743 N N . PRO A 1 475 ? 13.427 -9.532 12.637 1.00 86.50 475 PRO A N 1
ATOM 3744 C CA . PRO A 1 475 ? 13.874 -10.503 13.623 1.00 86.50 475 PRO A CA 1
ATOM 3745 C C . PRO A 1 475 ? 13.530 -10.012 15.033 1.00 86.50 475 PRO A C 1
ATOM 3747 O O . PRO A 1 475 ? 13.816 -8.868 15.400 1.00 86.50 475 PRO A O 1
ATOM 3750 N N . ARG A 1 476 ? 12.957 -10.897 15.842 1.00 88.31 476 ARG A N 1
ATOM 3751 C CA . ARG A 1 476 ? 12.510 -10.588 17.204 1.00 88.31 476 ARG A CA 1
ATOM 3752 C C . ARG A 1 476 ? 12.680 -11.785 18.122 1.00 88.31 476 ARG A C 1
ATOM 3754 O O . ARG A 1 476 ? 12.896 -12.896 17.659 1.00 88.31 476 ARG A O 1
ATOM 3761 N N . PHE A 1 477 ? 12.583 -11.566 19.422 1.00 90.81 477 PHE A N 1
ATOM 3762 C CA . PHE A 1 477 ? 12.515 -12.637 20.417 1.00 90.81 477 PHE A CA 1
ATOM 3763 C C . PHE A 1 477 ? 11.084 -12.820 20.928 1.00 90.81 477 PHE A C 1
ATOM 3765 O O . PHE A 1 477 ? 10.313 -11.866 20.930 1.00 90.81 477 PHE A O 1
ATOM 3772 N N . THR A 1 478 ? 10.728 -14.032 21.342 1.00 92.31 478 THR A N 1
ATOM 3773 C CA . THR A 1 478 ? 9.512 -14.298 22.128 1.00 92.31 478 THR A CA 1
ATOM 3774 C C . THR A 1 478 ? 9.750 -13.996 23.610 1.00 92.31 478 THR A C 1
ATOM 3776 O O . THR A 1 478 ? 10.907 -13.955 24.033 1.00 92.31 478 THR A O 1
ATOM 3779 N N . SER A 1 479 ? 8.699 -13.950 24.437 1.00 91.25 479 SER A N 1
ATOM 3780 C CA . SER A 1 479 ? 8.814 -13.828 25.909 1.00 91.25 479 SER A CA 1
ATOM 3781 C C . SER A 1 479 ? 9.709 -14.897 26.561 1.00 91.25 479 SER A C 1
ATOM 3783 O O . SER A 1 479 ? 10.345 -14.656 27.581 1.00 91.25 479 SER A O 1
ATOM 3785 N N . ALA A 1 480 ? 9.809 -16.082 25.949 1.00 91.62 480 ALA A N 1
ATOM 3786 C CA . ALA A 1 480 ? 10.685 -17.168 26.389 1.00 91.62 480 ALA A CA 1
ATOM 3787 C C . ALA A 1 480 ? 12.158 -17.015 25.940 1.00 91.62 480 ALA A C 1
ATOM 3789 O O . ALA A 1 480 ? 12.954 -17.933 26.127 1.00 91.62 480 ALA A O 1
ATOM 3790 N N . GLY A 1 481 ? 12.531 -15.899 25.302 1.00 90.94 481 GLY A N 1
ATOM 3791 C CA . GLY A 1 481 ? 13.874 -15.672 24.757 1.00 90.94 481 GLY A CA 1
ATOM 3792 C C . GLY A 1 481 ? 14.200 -16.473 23.490 1.00 90.94 481 GLY A C 1
ATOM 3793 O O . GLY A 1 481 ? 15.365 -16.565 23.108 1.00 90.94 481 GLY A O 1
ATOM 3794 N N . VAL A 1 482 ? 13.201 -17.059 22.818 1.00 91.50 482 VAL A N 1
ATOM 3795 C CA . VAL A 1 482 ? 13.395 -17.776 21.548 1.00 91.50 482 VAL A CA 1
ATOM 3796 C C . VAL A 1 482 ? 13.458 -16.776 20.399 1.00 91.50 482 VAL A C 1
ATOM 3798 O O . VAL A 1 482 ? 12.576 -15.933 20.255 1.00 91.50 482 VAL A O 1
ATOM 3801 N N . GLN A 1 483 ? 14.490 -16.874 19.563 1.00 88.94 483 GLN A N 1
ATOM 3802 C CA . GLN A 1 483 ? 14.654 -15.999 18.407 1.00 88.94 483 GLN A CA 1
ATOM 3803 C C . GLN A 1 483 ? 13.737 -16.417 17.249 1.00 88.94 483 GLN A C 1
ATOM 3805 O O . GLN A 1 483 ? 13.827 -17.528 16.725 1.00 88.94 483 GLN A O 1
ATOM 3810 N N . VAL A 1 484 ? 12.914 -15.480 16.796 1.00 89.19 484 VAL A N 1
ATOM 3811 C CA . VAL A 1 484 ? 12.176 -15.513 15.536 1.00 89.19 484 VAL A CA 1
ATOM 3812 C C . VAL A 1 484 ? 13.024 -14.816 14.473 1.00 89.19 484 VAL A C 1
ATOM 3814 O O . VAL A 1 484 ? 13.423 -13.659 14.627 1.00 89.19 484 VAL A O 1
ATOM 3817 N N . ARG A 1 485 ? 13.338 -15.534 13.391 1.00 87.06 485 ARG A N 1
ATOM 3818 C CA . ARG A 1 485 ? 14.132 -14.989 12.283 1.00 87.06 485 ARG A CA 1
ATOM 3819 C C . ARG A 1 485 ? 13.323 -13.969 11.488 1.00 87.06 485 ARG A C 1
ATOM 3821 O O . ARG A 1 485 ? 12.120 -14.134 11.308 1.00 87.06 485 ARG A O 1
ATOM 3828 N N . GLY A 1 486 ? 14.019 -12.955 10.978 1.00 86.75 486 GLY A N 1
ATOM 3829 C CA . GLY A 1 486 ? 13.426 -12.009 10.044 1.00 86.75 486 GLY A CA 1
ATOM 3830 C C . GLY A 1 486 ? 13.012 -12.697 8.743 1.00 86.75 486 GLY A C 1
ATOM 3831 O O . GLY A 1 486 ? 13.627 -13.683 8.333 1.00 86.75 486 GLY A O 1
ATOM 3832 N N . GLN A 1 487 ? 11.971 -12.170 8.108 1.00 89.31 487 GLN A N 1
ATOM 3833 C CA . GLN A 1 487 ? 11.456 -12.653 6.826 1.00 89.31 487 GLN A CA 1
ATOM 3834 C C . GLN A 1 487 ? 11.351 -11.484 5.848 1.00 89.31 487 GLN A C 1
ATOM 3836 O O . GLN A 1 487 ? 11.126 -10.342 6.251 1.00 89.31 487 GLN A O 1
ATOM 3841 N N . GLY A 1 488 ? 11.518 -11.770 4.563 1.00 90.25 488 GLY A N 1
ATOM 3842 C CA . GLY A 1 488 ? 11.470 -10.770 3.507 1.00 90.25 488 GLY A CA 1
ATOM 3843 C C . GLY A 1 488 ? 11.213 -11.398 2.146 1.00 90.25 488 GLY A C 1
ATOM 3844 O O . GLY A 1 488 ? 11.061 -12.616 2.027 1.00 90.25 488 GLY A O 1
ATOM 3845 N N . LEU A 1 489 ? 11.166 -10.558 1.118 1.00 92.06 489 LEU A N 1
ATOM 3846 C CA . LEU A 1 489 ? 10.963 -10.980 -0.264 1.00 92.06 489 LEU A CA 1
ATOM 3847 C C . LEU A 1 489 ? 11.757 -10.114 -1.242 1.00 92.06 489 LEU A C 1
ATOM 3849 O O . LEU A 1 489 ? 12.064 -8.955 -0.973 1.00 92.06 489 LEU A O 1
ATOM 3853 N N . THR A 1 490 ? 12.040 -10.661 -2.422 1.00 93.88 490 THR A N 1
ATOM 3854 C CA . THR A 1 490 ? 12.582 -9.887 -3.543 1.00 93.88 490 THR A CA 1
ATOM 3855 C C . THR A 1 490 ? 11.459 -9.138 -4.256 1.00 93.88 490 THR A C 1
ATOM 3857 O O . THR A 1 490 ? 10.812 -9.682 -5.152 1.00 93.88 490 THR A O 1
ATOM 3860 N N . VAL A 1 491 ? 11.239 -7.873 -3.889 1.00 94.62 491 VAL A N 1
ATOM 3861 C CA . VAL A 1 491 ? 10.218 -7.008 -4.508 1.00 94.62 491 VAL A CA 1
ATOM 3862 C C . VAL A 1 491 ? 10.523 -6.655 -5.963 1.00 94.62 491 VAL A C 1
ATOM 3864 O O . VAL A 1 491 ? 9.612 -6.304 -6.712 1.00 94.62 491 VAL A O 1
ATOM 3867 N N . GLY A 1 492 ? 11.778 -6.816 -6.388 1.00 96.19 492 GLY A N 1
ATOM 3868 C CA . GLY A 1 492 ? 12.195 -6.682 -7.784 1.00 96.19 492 GLY A CA 1
ATOM 3869 C C . GLY A 1 492 ? 11.764 -7.836 -8.691 1.00 96.19 492 GLY A C 1
ATOM 3870 O O . GLY A 1 492 ? 11.895 -7.719 -9.903 1.00 96.19 492 GLY A O 1
ATOM 3871 N N . ARG A 1 493 ? 11.238 -8.954 -8.170 1.00 97.25 493 ARG A N 1
ATOM 3872 C CA . ARG A 1 493 ? 10.730 -10.038 -9.028 1.00 97.25 493 ARG A CA 1
ATOM 3873 C C . ARG A 1 493 ? 9.543 -9.530 -9.850 1.00 97.25 493 ARG A C 1
ATOM 3875 O O . ARG A 1 493 ? 8.586 -9.026 -9.272 1.00 97.25 493 ARG A O 1
ATOM 3882 N N . LEU A 1 494 ? 9.600 -9.688 -11.173 1.00 98.06 494 LEU A N 1
ATOM 3883 C CA . LEU A 1 494 ? 8.569 -9.201 -12.090 1.00 98.06 494 LEU A CA 1
ATOM 3884 C C . LEU A 1 494 ? 7.581 -10.315 -12.437 1.00 98.06 494 LEU A C 1
ATOM 3886 O O . LEU A 1 494 ? 7.957 -11.357 -12.985 1.00 98.06 494 LEU A O 1
ATOM 3890 N N . VAL A 1 495 ? 6.304 -10.098 -12.131 1.00 96.94 495 VAL A N 1
ATOM 3891 C CA . VAL A 1 495 ? 5.247 -11.093 -12.344 1.00 96.94 495 VAL A CA 1
ATOM 3892 C C . VAL A 1 495 ? 4.878 -11.146 -13.826 1.00 96.94 495 VAL A C 1
ATOM 3894 O O . VAL A 1 495 ? 4.433 -10.155 -14.403 1.00 96.94 495 VAL A O 1
ATOM 3897 N N . ASN A 1 496 ? 5.053 -12.310 -14.456 1.00 97.81 496 ASN A N 1
ATOM 3898 C CA . ASN A 1 496 ? 4.564 -12.542 -15.812 1.00 97.81 496 ASN A CA 1
ATOM 3899 C C . ASN A 1 496 ? 3.068 -12.860 -15.784 1.00 97.81 496 ASN A C 1
ATOM 3901 O O . ASN A 1 496 ? 2.647 -13.769 -15.069 1.00 97.81 496 ASN A O 1
ATOM 3905 N N . GLY A 1 497 ? 2.278 -12.171 -16.601 1.00 97.31 497 GLY A N 1
ATOM 3906 C CA . GLY A 1 497 ? 0.864 -12.492 -16.734 1.00 97.31 497 GLY A CA 1
ATOM 3907 C C . GLY A 1 497 ? 0.061 -11.406 -17.424 1.00 97.31 497 GLY A C 1
ATOM 3908 O O . GLY A 1 497 ? 0.575 -10.356 -17.806 1.00 97.31 497 GLY A O 1
ATOM 3909 N N . ARG A 1 498 ? -1.235 -11.666 -17.578 1.00 97.69 498 ARG A N 1
ATOM 3910 C CA . ARG A 1 498 ? -2.188 -10.670 -18.062 1.00 97.69 498 ARG A CA 1
ATOM 3911 C C . ARG A 1 498 ? -2.798 -9.957 -16.864 1.00 97.69 498 ARG A C 1
ATOM 3913 O O . ARG A 1 498 ? -3.284 -10.616 -15.951 1.00 97.69 498 ARG A O 1
ATOM 3920 N N . ALA A 1 499 ? -2.868 -8.630 -16.908 1.00 96.44 499 ALA A N 1
ATOM 3921 C CA . ALA A 1 499 ? -3.369 -7.804 -15.804 1.00 96.44 499 ALA A CA 1
ATOM 3922 C C . ALA A 1 499 ? -4.816 -8.137 -15.387 1.00 96.44 499 ALA A C 1
ATOM 3924 O O . ALA A 1 499 ? -5.222 -7.887 -14.258 1.00 96.44 499 ALA A O 1
ATOM 3925 N N . ARG A 1 500 ? -5.609 -8.711 -16.303 1.00 94.06 500 ARG A N 1
ATOM 3926 C CA . ARG A 1 500 ? -6.975 -9.181 -16.025 1.00 94.06 500 ARG A CA 1
ATOM 3927 C C . ARG A 1 500 ? -7.014 -10.451 -15.165 1.00 94.06 500 ARG A C 1
ATOM 3929 O O . ARG A 1 500 ? -8.009 -10.689 -14.486 1.00 94.06 500 ARG A O 1
ATOM 3936 N N . GLU A 1 501 ? -5.985 -11.286 -15.262 1.00 95.19 501 GLU A N 1
ATOM 3937 C CA . GLU A 1 501 ? -5.866 -12.562 -14.543 1.00 95.19 501 GLU A CA 1
ATOM 3938 C C . GLU A 1 501 ? -5.136 -12.375 -13.212 1.00 95.19 501 GLU A C 1
ATOM 3940 O O . GLU A 1 501 ? -5.510 -12.987 -12.216 1.00 95.19 501 GLU A O 1
ATOM 3945 N N . ASP A 1 502 ? -4.131 -11.501 -13.209 1.00 96.50 502 ASP A N 1
ATOM 3946 C CA . ASP A 1 502 ? -3.382 -11.090 -12.032 1.00 96.50 502 ASP A CA 1
ATOM 3947 C C . ASP A 1 502 ? -3.174 -9.572 -12.080 1.00 96.50 502 ASP A C 1
ATOM 3949 O O . ASP A 1 502 ? -2.419 -9.060 -12.911 1.00 96.50 502 ASP A O 1
ATOM 3953 N N . SER A 1 503 ? -3.842 -8.844 -11.182 1.00 96.81 503 SER A N 1
ATOM 3954 C CA . SER A 1 503 ? -3.748 -7.382 -11.100 1.00 96.81 503 SER A CA 1
ATOM 3955 C C . SER A 1 503 ? -2.327 -6.876 -10.832 1.00 96.81 503 SER A C 1
ATOM 3957 O O . SER A 1 503 ? -2.042 -5.720 -11.147 1.00 96.81 503 SER A O 1
ATOM 3959 N N . ASN A 1 504 ? -1.433 -7.730 -10.321 1.00 96.88 504 ASN A N 1
ATOM 3960 C CA . ASN A 1 504 ? -0.033 -7.426 -10.035 1.00 96.88 504 ASN A CA 1
ATOM 3961 C C . ASN A 1 504 ? 0.924 -7.840 -11.165 1.00 96.88 504 ASN A C 1
ATOM 3963 O O . ASN A 1 504 ? 2.132 -7.700 -11.007 1.00 96.88 504 ASN A O 1
ATOM 3967 N N . ALA A 1 505 ? 0.423 -8.310 -12.316 1.00 97.88 505 ALA A N 1
ATOM 3968 C CA . ALA A 1 505 ? 1.269 -8.650 -13.460 1.00 97.88 505 ALA A CA 1
ATOM 3969 C C . ALA A 1 505 ? 2.113 -7.447 -13.913 1.00 97.88 505 ALA A C 1
ATOM 3971 O O . ALA A 1 505 ? 1.568 -6.398 -14.251 1.00 97.88 505 ALA A O 1
ATOM 3972 N N . ASP A 1 506 ? 3.432 -7.589 -13.960 1.00 98.44 506 ASP A N 1
ATOM 3973 C CA . ASP A 1 506 ? 4.359 -6.526 -14.361 1.00 98.44 506 ASP A CA 1
ATOM 3974 C C . ASP A 1 506 ? 4.658 -6.570 -15.858 1.00 98.44 506 ASP A C 1
ATOM 3976 O O . ASP A 1 506 ? 4.897 -5.537 -16.480 1.00 98.44 506 ASP A O 1
ATOM 3980 N N . TRP A 1 507 ? 4.645 -7.762 -16.461 1.00 98.56 507 TRP A N 1
ATOM 3981 C CA . TRP A 1 507 ? 4.997 -7.901 -17.867 1.00 98.56 507 TRP A CA 1
ATOM 3982 C C . TRP A 1 507 ? 4.300 -9.060 -18.579 1.00 98.56 507 TRP A C 1
ATOM 3984 O O . TRP A 1 507 ? 3.887 -10.054 -17.978 1.00 98.56 507 TRP A O 1
ATOM 3994 N N . TRP A 1 508 ? 4.208 -8.940 -19.901 1.00 98.38 508 TRP A N 1
ATOM 3995 C CA . TRP A 1 508 ? 3.616 -9.936 -20.785 1.00 98.38 508 TRP A CA 1
ATOM 3996 C C . TRP A 1 508 ? 4.295 -9.933 -22.156 1.00 98.38 508 TRP A C 1
ATOM 3998 O O . TRP A 1 508 ? 4.693 -8.884 -22.655 1.00 98.38 508 TRP A O 1
ATOM 4008 N N . TYR A 1 509 ? 4.393 -11.100 -22.795 1.00 98.12 509 TYR A N 1
ATOM 4009 C CA . TYR A 1 509 ? 4.743 -11.183 -24.212 1.00 98.12 509 TYR A CA 1
ATOM 4010 C C . TYR A 1 509 ? 3.483 -11.426 -25.042 1.00 98.12 509 TYR A C 1
ATOM 4012 O O . TYR A 1 509 ? 2.919 -12.522 -25.027 1.00 98.12 509 TYR A O 1
ATOM 4020 N N . ASP A 1 510 ? 3.061 -10.408 -25.789 1.00 97.75 510 ASP A N 1
ATOM 4021 C CA . ASP A 1 510 ? 1.953 -10.516 -26.729 1.00 97.75 510 ASP A CA 1
ATOM 4022 C C . ASP A 1 510 ? 2.456 -11.032 -28.081 1.00 97.75 510 ASP A C 1
ATOM 4024 O O . ASP A 1 510 ? 2.956 -10.282 -28.921 1.00 97.75 510 ASP A O 1
ATOM 4028 N N . ALA A 1 511 ? 2.343 -12.346 -28.285 1.00 97.38 511 ALA A N 1
ATOM 4029 C CA . ALA A 1 511 ? 2.743 -12.987 -29.535 1.00 97.38 511 ALA A CA 1
ATOM 4030 C C . ALA A 1 511 ? 1.998 -12.441 -30.773 1.00 97.38 511 ALA A C 1
ATOM 4032 O O . ALA A 1 511 ? 2.657 -12.252 -31.797 1.00 97.38 511 ALA A O 1
ATOM 4033 N N . PRO A 1 512 ? 0.676 -12.157 -30.736 1.00 97.44 512 PRO A N 1
ATOM 4034 C CA . PRO A 1 512 ? -0.026 -11.569 -31.878 1.00 97.44 512 PRO A CA 1
ATOM 4035 C C . PRO A 1 512 ? 0.593 -10.254 -32.368 1.00 97.44 512 PRO A C 1
ATOM 4037 O O . PRO A 1 512 ? 0.844 -10.119 -33.567 1.00 97.44 512 PRO A O 1
ATOM 4040 N N . SER A 1 513 ? 0.899 -9.312 -31.468 1.00 96.81 513 SER A N 1
ATOM 4041 C CA . SER A 1 513 ? 1.521 -8.033 -31.833 1.00 96.81 513 SER A CA 1
ATOM 4042 C C . SER A 1 513 ? 3.048 -8.079 -31.926 1.00 96.81 513 SER A C 1
ATOM 4044 O O . SER A 1 513 ? 3.644 -7.155 -32.487 1.00 96.81 513 SER A O 1
ATOM 4046 N N . GLY A 1 514 ? 3.684 -9.144 -31.426 1.00 96.81 514 GLY A N 1
ATOM 4047 C CA . GLY A 1 514 ? 5.140 -9.272 -31.358 1.00 96.81 514 GLY A CA 1
ATOM 4048 C C . GLY A 1 514 ? 5.758 -8.275 -30.378 1.00 96.81 514 GLY A C 1
ATOM 4049 O O . GLY A 1 514 ? 6.780 -7.665 -30.695 1.00 96.81 514 GLY A O 1
ATOM 4050 N N . THR A 1 515 ? 5.117 -8.066 -29.224 1.00 98.06 515 THR A N 1
ATOM 4051 C CA . THR A 1 515 ? 5.488 -7.020 -28.259 1.00 98.06 515 THR A CA 1
ATOM 4052 C C . THR A 1 515 ? 5.746 -7.608 -26.878 1.00 98.06 515 THR A C 1
ATOM 4054 O O . THR A 1 515 ? 4.898 -8.300 -26.318 1.00 98.06 515 THR A O 1
ATOM 4057 N N . ILE A 1 516 ? 6.894 -7.278 -26.292 1.00 98.38 516 ILE A N 1
ATOM 4058 C CA . ILE A 1 516 ? 7.133 -7.417 -24.855 1.00 98.38 516 ILE A CA 1
ATOM 4059 C C . ILE A 1 516 ? 6.617 -6.146 -24.186 1.00 98.38 516 ILE A C 1
ATOM 4061 O O . ILE A 1 516 ? 7.061 -5.044 -24.501 1.00 98.38 516 ILE A O 1
ATOM 4065 N N . GLN A 1 517 ? 5.649 -6.319 -23.300 1.00 98.75 517 GLN A N 1
ATOM 4066 C CA . GLN A 1 517 ? 4.938 -5.277 -22.576 1.00 98.75 517 GLN A CA 1
ATOM 4067 C C . GLN A 1 517 ? 5.417 -5.304 -21.129 1.00 98.75 517 GLN A C 1
ATOM 4069 O O . GLN A 1 517 ? 5.276 -6.337 -20.481 1.00 98.75 517 GLN A O 1
ATOM 4074 N N . VAL A 1 518 ? 5.975 -4.210 -20.621 1.00 98.81 518 VAL A N 1
ATOM 4075 C CA . VAL A 1 518 ? 6.462 -4.092 -19.240 1.00 98.81 518 VAL A CA 1
ATOM 4076 C C . VAL A 1 518 ? 5.863 -2.838 -18.617 1.00 98.81 518 VAL A C 1
ATOM 4078 O O . VAL A 1 518 ? 5.839 -1.786 -19.250 1.00 98.81 518 VAL A O 1
ATOM 4081 N N . ARG A 1 519 ? 5.399 -2.928 -17.375 1.00 98.12 519 ARG A N 1
ATOM 4082 C CA . ARG A 1 519 ? 5.114 -1.777 -16.515 1.00 98.12 519 ARG A CA 1
ATOM 4083 C C . ARG A 1 519 ? 5.954 -1.895 -15.250 1.00 98.12 519 ARG A C 1
ATOM 4085 O O . ARG A 1 519 ? 6.025 -2.970 -14.663 1.00 98.12 519 ARG A O 1
ATOM 4092 N N . LEU A 1 520 ? 6.597 -0.809 -14.847 1.00 98.75 520 LEU A N 1
ATOM 4093 C CA . LEU A 1 520 ? 7.427 -0.751 -13.648 1.00 98.75 520 LEU A CA 1
ATOM 4094 C C . LEU A 1 520 ? 6.852 0.313 -12.709 1.00 98.75 520 LEU A C 1
ATOM 4096 O O . LEU A 1 520 ? 6.693 1.458 -13.137 1.00 98.75 520 LEU A O 1
ATOM 4100 N N . PRO A 1 521 ? 6.505 -0.043 -11.460 1.00 98.19 521 PRO A N 1
ATOM 4101 C CA . PRO A 1 521 ? 6.122 0.932 -10.448 1.00 98.19 521 PRO A CA 1
ATOM 4102 C C . PRO A 1 521 ? 7.201 1.994 -10.255 1.00 98.19 521 PRO A C 1
ATOM 4104 O O . PRO A 1 521 ? 8.377 1.651 -10.118 1.00 98.19 521 PRO A O 1
ATOM 4107 N N . TRP A 1 522 ? 6.799 3.259 -10.139 1.00 98.31 522 TRP A N 1
ATOM 4108 C CA . TRP A 1 522 ? 7.719 4.362 -9.839 1.00 98.31 522 TRP A CA 1
ATOM 4109 C C . TRP A 1 522 ? 8.562 4.108 -8.581 1.00 98.31 522 TRP A C 1
ATOM 4111 O O . TRP A 1 522 ? 9.783 4.267 -8.601 1.00 98.31 522 TRP A O 1
ATOM 4121 N N . ALA A 1 523 ? 7.932 3.591 -7.524 1.00 96.38 523 ALA A N 1
ATOM 4122 C CA . ALA A 1 523 ? 8.593 3.295 -6.255 1.00 96.38 523 ALA A CA 1
ATOM 4123 C C . ALA A 1 523 ? 9.693 2.217 -6.345 1.00 96.38 523 ALA A C 1
ATOM 4125 O O . ALA A 1 523 ? 10.603 2.217 -5.522 1.00 96.38 523 ALA A O 1
ATOM 4126 N N . LEU A 1 524 ? 9.661 1.312 -7.335 1.00 97.19 524 LEU A N 1
ATOM 4127 C CA . LEU A 1 524 ? 10.757 0.349 -7.532 1.00 97.19 524 LEU A CA 1
ATOM 4128 C C . LEU A 1 524 ? 12.019 0.994 -8.125 1.00 97.19 524 LEU A C 1
ATOM 4130 O O . LEU A 1 524 ? 13.102 0.422 -8.017 1.00 97.19 524 LEU A O 1
ATOM 4134 N N . LEU A 1 525 ? 11.869 2.161 -8.751 1.00 98.12 525 LEU A N 1
ATOM 4135 C CA . LEU A 1 525 ? 12.934 2.924 -9.400 1.00 98.12 525 LEU A CA 1
ATOM 4136 C C . LEU A 1 525 ? 13.426 4.087 -8.522 1.00 98.12 525 LEU A C 1
ATOM 4138 O O . LEU A 1 525 ? 14.006 5.037 -9.038 1.00 98.12 525 LEU A O 1
ATOM 4142 N N . ASN A 1 526 ? 13.145 4.040 -7.211 1.00 97.00 526 ASN A N 1
ATOM 4143 C CA . ASN A 1 526 ? 13.408 5.122 -6.255 1.00 97.00 526 ASN A CA 1
ATOM 4144 C C . ASN A 1 526 ? 12.854 6.488 -6.708 1.00 97.00 526 ASN A C 1
ATOM 4146 O O . ASN A 1 526 ? 13.346 7.527 -6.274 1.00 97.00 526 ASN A O 1
ATOM 4150 N N . VAL A 1 527 ? 11.820 6.517 -7.555 1.00 98.31 527 VAL A N 1
ATOM 4151 C CA . VAL A 1 527 ? 11.103 7.755 -7.874 1.00 98.31 527 VAL A CA 1
ATOM 4152 C C . VAL A 1 527 ? 10.226 8.096 -6.677 1.00 98.31 527 VAL A C 1
ATOM 4154 O O . VAL A 1 527 ? 9.305 7.351 -6.344 1.00 98.31 527 VAL A O 1
ATOM 4157 N N . SER A 1 528 ? 10.552 9.203 -6.016 1.00 97.25 528 SER A N 1
ATOM 4158 C CA . SER A 1 528 ? 9.930 9.633 -4.765 1.00 97.25 528 SER A CA 1
ATOM 4159 C C . SER A 1 528 ? 8.655 10.440 -4.985 1.00 97.25 528 SER A C 1
ATOM 4161 O O . SER A 1 528 ? 7.757 10.422 -4.145 1.00 97.25 528 SER A O 1
ATOM 4163 N N . ASP A 1 529 ? 8.588 11.146 -6.115 1.00 98.12 529 ASP A N 1
ATOM 4164 C CA . ASP A 1 529 ? 7.409 11.860 -6.588 1.00 98.12 529 ASP A CA 1
ATOM 4165 C C . ASP A 1 529 ? 7.454 11.973 -8.124 1.00 98.12 529 ASP A C 1
ATOM 4167 O O . ASP A 1 529 ? 8.122 12.863 -8.670 1.00 98.12 529 ASP A O 1
ATOM 4171 N N . PRO A 1 530 ? 6.733 11.110 -8.860 1.00 98.31 530 PRO A N 1
ATOM 4172 C CA . PRO A 1 530 ? 6.699 11.187 -10.314 1.00 98.31 530 PRO A CA 1
ATOM 4173 C C . PRO A 1 530 ? 5.986 12.455 -10.808 1.00 98.31 530 PRO A C 1
ATOM 4175 O O . PRO A 1 530 ? 6.270 12.905 -11.918 1.00 98.31 530 PRO A O 1
ATOM 4178 N N . SER A 1 531 ? 5.131 13.082 -9.988 1.00 98.38 531 SER A N 1
ATOM 4179 C CA . SER A 1 531 ? 4.393 14.293 -10.366 1.00 98.38 531 SER A CA 1
ATOM 4180 C C . SER A 1 531 ? 5.289 15.522 -10.516 1.00 98.38 531 SER A C 1
ATOM 4182 O O . SER A 1 531 ? 4.953 16.420 -11.287 1.00 98.38 531 SER A O 1
ATOM 4184 N N . SER A 1 532 ? 6.451 15.524 -9.853 1.00 98.19 532 SER A N 1
ATOM 4185 C CA . SER A 1 532 ? 7.473 16.580 -9.933 1.00 98.19 532 SER A CA 1
ATOM 4186 C C . SER A 1 532 ? 8.816 16.093 -10.485 1.00 98.19 532 SER A C 1
ATOM 4188 O O . SER A 1 532 ? 9.787 16.843 -10.449 1.00 98.19 532 SER A O 1
ATOM 4190 N N . ARG A 1 533 ? 8.885 14.852 -10.992 1.00 98.19 533 ARG A N 1
ATOM 4191 C CA . ARG A 1 533 ? 10.128 14.186 -11.429 1.00 98.19 533 ARG A CA 1
ATOM 4192 C C . ARG A 1 533 ? 11.207 14.152 -10.343 1.00 98.19 533 ARG A C 1
ATOM 4194 O O . ARG A 1 533 ? 12.342 14.563 -10.576 1.00 98.19 533 ARG A O 1
ATOM 4201 N N . LEU A 1 534 ? 10.854 13.676 -9.155 1.00 98.50 534 LEU A N 1
ATOM 4202 C CA . LEU A 1 534 ? 11.805 13.530 -8.057 1.00 98.50 534 LEU A CA 1
ATOM 4203 C C . LEU A 1 534 ? 12.219 12.074 -7.871 1.00 98.50 534 LEU A C 1
ATOM 4205 O O . LEU A 1 534 ? 11.381 11.171 -7.905 1.00 98.50 534 LEU A O 1
ATOM 4209 N N . VAL A 1 535 ? 13.510 11.867 -7.631 1.00 98.06 535 VAL A N 1
ATOM 4210 C CA . VAL A 1 535 ? 14.097 10.594 -7.201 1.00 98.06 535 VAL A CA 1
ATOM 4211 C C . VAL A 1 535 ? 14.694 10.739 -5.807 1.00 98.06 535 VAL A C 1
ATOM 4213 O O . VAL A 1 535 ? 15.100 11.829 -5.404 1.00 98.06 535 VAL A O 1
ATOM 4216 N N . VAL A 1 536 ? 14.746 9.647 -5.048 1.00 96.38 536 VAL A N 1
ATOM 4217 C CA . VAL A 1 536 ? 15.312 9.662 -3.697 1.00 96.38 536 VAL A CA 1
ATOM 4218 C C . VAL A 1 536 ? 16.826 9.862 -3.775 1.00 96.38 536 VAL A C 1
ATOM 4220 O O . VAL A 1 536 ? 17.517 9.169 -4.522 1.00 96.38 536 VAL A O 1
ATOM 4223 N N . SER A 1 537 ? 17.355 10.765 -2.955 1.00 95.12 537 SER A N 1
ATOM 4224 C CA . SER A 1 537 ? 18.790 10.944 -2.734 1.00 95.12 537 SER A CA 1
ATOM 4225 C C . SER A 1 537 ? 19.059 11.410 -1.301 1.00 95.12 537 SER A C 1
ATOM 4227 O O . SER A 1 537 ? 18.157 11.817 -0.570 1.00 95.12 537 SER A O 1
ATOM 4229 N N . GLU A 1 538 ? 20.321 11.363 -0.891 1.00 93.25 538 GLU A N 1
ATOM 4230 C CA . GLU A 1 538 ? 20.818 12.060 0.293 1.00 93.25 538 GLU A CA 1
ATOM 4231 C C . GLU A 1 538 ? 20.875 13.578 0.054 1.00 93.25 538 GLU A C 1
ATOM 4233 O O . GLU A 1 538 ? 21.317 14.017 -1.010 1.00 93.25 538 GLU A O 1
ATOM 4238 N N . SER A 1 539 ? 20.450 14.371 1.046 1.00 91.19 539 SER A N 1
ATOM 4239 C CA . SER A 1 539 ? 20.467 15.841 0.997 1.00 91.19 539 SER A CA 1
ATOM 4240 C C . SER A 1 539 ? 21.881 16.413 0.969 1.00 91.19 539 SER A C 1
ATOM 4242 O O . SER A 1 539 ? 22.120 17.427 0.327 1.00 91.19 539 SER A O 1
ATOM 4244 N N . GLU A 1 540 ? 22.808 15.755 1.667 1.00 88.75 540 GLU A N 1
ATOM 4245 C CA . GLU A 1 540 ? 24.216 16.140 1.766 1.00 88.75 540 GLU A CA 1
ATOM 4246 C C . GLU A 1 540 ? 25.096 14.908 1.490 1.00 88.75 540 GLU A C 1
ATOM 4248 O O . GLU A 1 540 ? 25.616 14.291 2.429 1.00 88.75 540 GLU A O 1
ATOM 4253 N N . PRO A 1 541 ? 25.260 14.483 0.218 1.00 86.50 541 PRO A N 1
ATOM 4254 C CA . PRO A 1 541 ? 25.941 13.231 -0.115 1.00 86.50 541 PRO A CA 1
ATOM 4255 C C . PRO A 1 541 ? 27.384 13.153 0.391 1.00 86.50 541 PRO A C 1
ATOM 4257 O O . PRO A 1 541 ? 27.826 12.087 0.813 1.00 86.50 541 PRO A O 1
ATOM 4260 N N . GLU A 1 542 ? 28.117 14.269 0.400 1.00 85.12 542 GLU A N 1
ATOM 4261 C CA . GLU A 1 542 ? 29.491 14.316 0.920 1.00 85.12 542 GLU A CA 1
ATOM 4262 C C . GLU A 1 542 ? 29.543 13.998 2.418 1.00 85.12 542 GLU A C 1
ATOM 4264 O O . GLU A 1 542 ? 30.405 13.241 2.866 1.00 85.12 542 GLU A O 1
ATOM 4269 N N . VAL A 1 543 ? 28.577 14.509 3.185 1.00 84.38 543 VAL A N 1
ATOM 4270 C CA . VAL A 1 543 ? 28.443 14.219 4.617 1.00 84.38 543 VAL A CA 1
ATOM 4271 C C . VAL A 1 543 ? 27.972 12.783 4.833 1.00 84.38 543 VAL A C 1
ATOM 4273 O O . VAL A 1 543 ? 28.487 12.083 5.702 1.00 84.38 543 VAL A O 1
ATOM 4276 N N . ALA A 1 544 ? 27.028 12.316 4.013 1.00 83.50 544 ALA A N 1
ATOM 4277 C CA . ALA A 1 544 ? 26.485 10.964 4.091 1.00 83.50 544 ALA A CA 1
ATOM 4278 C C . ALA A 1 544 ? 27.538 9.879 3.777 1.00 83.50 544 ALA A C 1
ATOM 4280 O O . ALA A 1 544 ? 27.490 8.788 4.349 1.00 83.50 544 ALA A O 1
ATOM 4281 N N . LEU A 1 545 ? 28.487 10.180 2.883 1.00 84.25 545 LEU A N 1
ATOM 4282 C CA . LEU A 1 545 ? 29.585 9.296 2.476 1.00 84.25 545 LEU A CA 1
ATOM 4283 C C . LEU A 1 545 ? 30.878 9.497 3.294 1.00 84.25 545 LEU A C 1
ATOM 4285 O O . LEU A 1 545 ? 31.766 8.642 3.247 1.00 84.25 545 LEU A O 1
ATOM 4289 N N . GLY A 1 546 ? 31.004 10.616 4.014 1.00 77.62 546 GLY A N 1
ATOM 4290 C CA . GLY A 1 546 ? 32.176 11.002 4.804 1.00 77.62 546 GLY A CA 1
ATOM 4291 C C . GLY A 1 546 ? 32.238 10.402 6.219 1.00 77.62 546 GLY A C 1
ATOM 4292 O O . GLY A 1 546 ? 31.486 9.501 6.591 1.00 77.62 546 GLY A O 1
ATOM 4293 N N . ARG A 1 547 ? 33.180 10.890 7.045 1.00 61.00 547 ARG A N 1
ATOM 4294 C CA . ARG A 1 547 ? 33.289 10.494 8.466 1.00 61.00 547 ARG A CA 1
ATOM 4295 C C . ARG A 1 547 ? 32.218 11.193 9.315 1.00 61.00 547 ARG A C 1
ATOM 4297 O O . ARG A 1 547 ? 31.908 12.353 9.089 1.00 61.00 547 ARG A O 1
ATOM 4304 N N . ARG A 1 548 ? 31.706 10.461 10.315 1.00 57.91 548 ARG A N 1
ATOM 4305 C CA . ARG A 1 548 ? 30.479 10.696 11.112 1.00 57.91 548 ARG A CA 1
ATOM 4306 C C . ARG A 1 548 ? 30.413 11.971 11.979 1.00 57.91 548 ARG A C 1
ATOM 4308 O O . ARG A 1 548 ? 29.455 12.102 12.739 1.00 57.91 548 ARG A O 1
ATOM 4315 N N . ASP A 1 549 ? 31.357 12.900 11.871 1.00 54.28 549 ASP A N 1
ATOM 4316 C CA . ASP A 1 549 ? 31.396 14.091 12.726 1.00 54.28 549 ASP A CA 1
ATOM 4317 C C . ASP A 1 549 ? 30.782 15.292 11.982 1.00 54.28 549 ASP A C 1
ATOM 4319 O O . ASP A 1 549 ? 31.471 16.028 11.279 1.00 54.28 549 ASP A O 1
ATOM 4323 N N . GLY A 1 550 ? 29.458 15.460 12.091 1.00 60.34 550 GLY A N 1
ATOM 4324 C CA . GLY A 1 550 ? 28.700 16.537 11.439 1.00 60.34 550 GLY A CA 1
ATOM 4325 C C . GLY A 1 550 ? 27.176 16.325 11.469 1.00 60.34 550 GLY A C 1
ATOM 4326 O O . GLY A 1 550 ? 26.712 15.283 11.944 1.00 60.34 550 GLY A O 1
ATOM 4327 N N . PRO A 1 551 ? 26.371 17.300 10.996 1.00 63.16 551 PRO A N 1
ATOM 4328 C CA . PRO A 1 551 ? 24.921 17.137 10.866 1.00 63.16 551 PRO A CA 1
ATOM 4329 C C . PRO A 1 551 ? 24.593 15.927 9.983 1.00 63.16 551 PRO A C 1
ATOM 4331 O O . PRO A 1 551 ? 25.242 15.688 8.97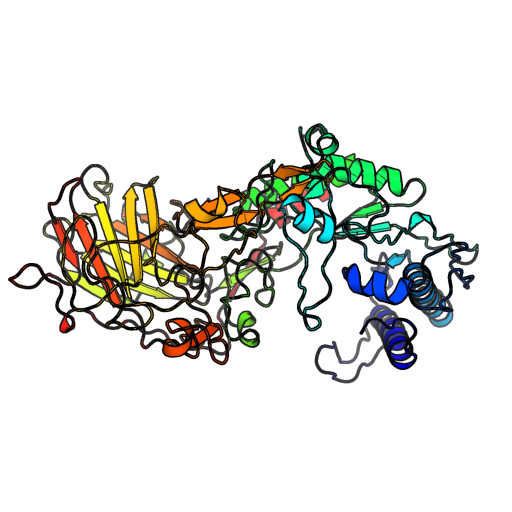1 1.00 63.16 551 PRO A O 1
ATOM 4334 N N . ARG A 1 552 ? 23.594 15.127 10.365 1.00 74.88 552 ARG A N 1
ATOM 4335 C CA . ARG A 1 552 ? 23.228 13.930 9.595 1.00 74.88 552 ARG A CA 1
ATOM 4336 C C . ARG A 1 552 ? 22.540 14.348 8.294 1.00 74.88 552 ARG A C 1
ATOM 4338 O O . ARG A 1 552 ? 21.568 15.094 8.341 1.00 74.88 552 ARG A O 1
ATOM 4345 N N . SER A 1 553 ? 22.999 13.810 7.162 1.00 85.94 553 SER A N 1
ATOM 4346 C CA . SER A 1 553 ? 22.237 13.854 5.908 1.00 85.94 553 SER A CA 1
ATOM 4347 C C . SER A 1 553 ? 20.849 13.241 6.125 1.00 85.94 553 SER A C 1
ATOM 4349 O O . SER A 1 553 ? 20.677 12.366 6.989 1.00 85.94 553 SER A O 1
ATOM 4351 N N . VAL A 1 554 ? 19.860 13.656 5.341 1.00 89.56 554 VAL A N 1
ATOM 4352 C CA . VAL A 1 554 ? 18.503 13.091 5.336 1.00 89.56 554 VAL A CA 1
ATOM 4353 C C . VAL A 1 554 ? 18.105 12.714 3.914 1.00 89.56 554 VAL A C 1
ATOM 4355 O O . VAL A 1 554 ? 18.641 13.263 2.954 1.00 89.56 554 VAL A O 1
ATOM 4358 N N . LEU A 1 555 ? 17.180 11.765 3.772 1.00 93.38 555 LEU A N 1
ATOM 4359 C CA . LEU A 1 555 ? 16.620 11.456 2.459 1.00 93.38 555 LEU A CA 1
ATOM 4360 C C . LEU A 1 555 ? 15.721 12.606 2.006 1.00 93.38 555 LEU A C 1
ATOM 4362 O O . LEU A 1 555 ? 14.901 13.105 2.778 1.00 93.38 555 LEU A O 1
ATOM 4366 N N . VAL A 1 556 ? 15.876 13.002 0.749 1.00 95.31 556 VAL A N 1
ATOM 4367 C CA . VAL A 1 556 ? 15.086 14.036 0.078 1.00 95.31 556 VAL A CA 1
ATOM 4368 C C . VAL A 1 556 ? 14.738 13.578 -1.336 1.00 95.31 556 VAL A C 1
ATOM 4370 O O . VAL A 1 556 ? 15.407 12.710 -1.900 1.00 95.31 556 VAL A O 1
ATOM 4373 N N . GLY A 1 557 ? 13.691 14.165 -1.913 1.00 96.31 557 GLY A N 1
ATOM 4374 C CA . GLY A 1 557 ? 13.440 14.071 -3.348 1.00 96.31 557 GLY A CA 1
ATOM 4375 C C . GLY A 1 557 ? 14.289 15.105 -4.085 1.00 96.31 557 GLY A C 1
ATOM 4376 O O . GLY A 1 557 ? 14.189 16.295 -3.784 1.00 96.31 557 GLY A O 1
ATOM 4377 N N . VAL A 1 558 ? 15.113 14.668 -5.036 1.00 96.50 558 VAL A N 1
ATOM 4378 C CA . VAL A 1 558 ? 15.897 15.547 -5.917 1.00 96.50 558 VAL A CA 1
ATOM 4379 C C . VAL A 1 558 ? 15.394 15.447 -7.356 1.00 96.50 558 VAL A C 1
ATOM 4381 O O . VAL A 1 558 ? 14.973 14.364 -7.766 1.00 96.50 558 VAL A O 1
ATOM 4384 N N . PRO A 1 559 ? 15.411 16.542 -8.138 1.00 97.06 559 PRO A N 1
ATOM 4385 C CA . PRO A 1 559 ? 14.993 16.498 -9.535 1.00 97.06 559 PRO A CA 1
ATOM 4386 C C . PRO A 1 559 ? 15.831 15.520 -10.363 1.00 97.06 559 PRO A C 1
ATOM 4388 O O . PRO A 1 559 ? 17.056 15.524 -10.265 1.00 97.06 559 PRO A O 1
ATOM 4391 N N . THR A 1 560 ? 15.171 14.741 -11.219 1.00 97.38 560 THR A N 1
ATOM 4392 C CA . THR A 1 560 ? 15.809 14.025 -12.333 1.00 97.38 560 THR A CA 1
ATOM 4393 C C . THR A 1 560 ? 15.530 14.744 -13.653 1.00 97.38 560 THR A C 1
ATOM 4395 O O . THR A 1 560 ? 14.433 15.271 -13.868 1.00 97.38 560 THR A O 1
ATOM 4398 N N . GLU A 1 561 ? 16.514 14.766 -14.558 1.00 96.06 561 GLU A N 1
ATOM 4399 C CA . GLU A 1 561 ? 16.325 15.296 -15.915 1.00 96.06 561 GLU A CA 1
ATOM 4400 C C . GLU A 1 561 ? 15.380 14.410 -16.741 1.00 96.06 561 GLU A C 1
ATOM 4402 O O . GLU A 1 561 ? 14.745 14.898 -17.670 1.00 96.06 561 GLU A O 1
ATOM 4407 N N . GLY A 1 562 ? 15.244 13.130 -16.390 1.00 97.38 562 GLY A N 1
ATOM 4408 C CA . GLY A 1 562 ? 14.526 12.115 -17.156 1.00 97.38 562 GLY A CA 1
ATOM 4409 C C . GLY A 1 562 ? 15.312 10.808 -17.171 1.00 97.38 562 GLY A C 1
ATOM 4410 O O . GLY A 1 562 ? 16.323 10.683 -16.487 1.00 97.38 562 GLY A O 1
ATOM 4411 N N . PHE A 1 563 ? 14.848 9.820 -17.937 1.00 98.44 563 PHE A N 1
ATOM 4412 C CA . PHE A 1 563 ? 15.476 8.495 -17.985 1.00 98.44 563 PHE A CA 1
ATOM 4413 C C . PHE A 1 563 ? 16.137 8.220 -19.329 1.00 98.44 563 PHE A C 1
ATOM 4415 O O . PHE A 1 563 ? 15.624 8.607 -20.384 1.00 98.44 563 PHE A O 1
ATOM 4422 N N . HIS A 1 564 ? 17.224 7.454 -19.298 1.00 98.38 564 HIS A N 1
ATOM 4423 C CA . HIS A 1 564 ? 17.762 6.785 -20.478 1.00 98.38 564 HIS A CA 1
ATOM 4424 C C . HIS A 1 564 ? 17.488 5.284 -20.400 1.00 98.38 564 HIS A C 1
ATOM 4426 O O . HIS A 1 564 ? 17.438 4.696 -19.319 1.00 98.38 564 HIS A O 1
ATOM 4432 N N . PHE A 1 565 ? 17.346 4.652 -21.566 1.00 98.31 565 PHE A N 1
ATOM 4433 C CA . PHE A 1 565 ? 17.092 3.218 -21.681 1.00 98.31 565 PHE A CA 1
ATOM 4434 C C . PHE A 1 565 ? 18.075 2.572 -22.655 1.00 98.31 565 PHE A C 1
ATOM 4436 O O . PHE A 1 565 ? 18.188 3.002 -23.806 1.00 98.31 565 PHE A O 1
ATOM 4443 N N . GLY A 1 566 ? 18.741 1.509 -22.212 1.00 97.31 566 GLY A N 1
ATOM 4444 C CA . GLY A 1 566 ? 19.553 0.631 -23.051 1.00 97.31 566 GLY A CA 1
ATOM 4445 C C . GLY A 1 566 ? 19.007 -0.788 -23.030 1.00 97.31 566 GLY A C 1
ATOM 4446 O O . GLY A 1 566 ? 18.617 -1.278 -21.981 1.00 97.31 566 GLY A O 1
ATOM 4447 N N . ILE A 1 567 ? 18.969 -1.474 -24.169 1.00 97.69 567 ILE A N 1
ATOM 4448 C CA . ILE A 1 567 ? 18.496 -2.858 -24.265 1.00 97.69 567 ILE A CA 1
ATOM 4449 C C . ILE A 1 567 ? 19.553 -3.715 -24.934 1.00 97.69 567 ILE A C 1
ATOM 4451 O O . ILE A 1 567 ? 20.047 -3.358 -26.000 1.00 97.69 567 ILE A O 1
ATOM 4455 N N . VAL A 1 568 ? 19.848 -4.873 -24.356 1.00 96.19 568 VAL A N 1
ATOM 4456 C CA . VAL A 1 568 ? 20.725 -5.885 -24.951 1.00 96.19 568 VAL A CA 1
ATOM 4457 C C . VAL A 1 568 ? 19.970 -7.195 -25.072 1.00 96.19 568 VAL A C 1
ATOM 4459 O O . VAL A 1 568 ? 19.331 -7.651 -24.123 1.00 96.19 568 VAL A O 1
ATOM 4462 N N . ALA A 1 569 ? 20.072 -7.815 -26.243 1.00 95.56 569 ALA A N 1
ATOM 4463 C CA . ALA A 1 569 ? 19.716 -9.207 -26.441 1.00 95.56 569 ALA A CA 1
ATOM 4464 C C . ALA A 1 569 ? 20.989 -10.034 -26.578 1.00 95.56 569 ALA A C 1
ATOM 4466 O O . ALA A 1 569 ? 21.914 -9.658 -27.298 1.00 95.56 569 ALA A O 1
ATOM 4467 N N . TRP A 1 570 ? 21.024 -11.178 -25.910 1.00 93.00 570 TRP A N 1
ATOM 4468 C CA . TRP A 1 570 ? 22.184 -12.063 -25.895 1.00 93.00 570 TRP A CA 1
ATOM 4469 C C . TRP A 1 570 ? 21.742 -13.527 -25.811 1.00 93.00 570 TRP A C 1
ATOM 4471 O O . TRP A 1 570 ? 20.583 -13.824 -25.501 1.00 93.00 570 TRP A O 1
ATOM 4481 N N . THR A 1 571 ? 22.634 -14.450 -26.158 1.00 89.31 571 THR A N 1
ATOM 4482 C CA . THR A 1 571 ? 22.387 -15.893 -25.989 1.00 89.31 571 THR A CA 1
ATOM 4483 C C . THR A 1 571 ? 22.797 -16.356 -24.595 1.00 89.31 571 THR A C 1
ATOM 4485 O O . THR A 1 571 ? 23.647 -15.709 -24.011 1.00 89.31 571 THR A O 1
ATOM 4488 N N . PRO A 1 572 ? 22.279 -17.470 -24.044 1.00 76.75 572 PRO A N 1
ATOM 4489 C CA . PRO A 1 572 ? 22.851 -18.082 -22.839 1.00 76.75 572 PRO A CA 1
ATOM 4490 C C . PRO A 1 572 ? 24.352 -18.421 -23.031 1.00 76.75 572 PRO A C 1
ATOM 4492 O O . PRO A 1 572 ? 24.692 -19.491 -23.530 1.00 76.75 572 PRO A O 1
ATOM 4495 N N . GLY A 1 573 ? 25.239 -17.480 -22.692 1.00 69.00 573 GLY A N 1
ATOM 4496 C CA . GLY A 1 573 ? 26.653 -17.402 -23.100 1.00 69.00 573 GLY A CA 1
ATOM 4497 C C . GLY A 1 573 ? 27.112 -15.929 -23.160 1.00 69.00 573 GLY A C 1
ATOM 4498 O O . GLY A 1 573 ? 26.389 -15.079 -22.674 1.00 69.00 573 GLY A O 1
ATOM 4499 N N . PRO A 1 574 ? 28.281 -15.554 -23.705 1.00 73.44 574 PRO A N 1
ATOM 4500 C CA . PRO A 1 574 ? 28.668 -14.137 -23.814 1.00 73.44 574 PRO A CA 1
ATOM 4501 C C . PRO A 1 574 ? 28.199 -13.457 -25.116 1.00 73.44 574 PRO A C 1
ATOM 4503 O O . PRO A 1 574 ? 28.425 -12.261 -25.298 1.00 73.44 574 PRO A O 1
ATOM 4506 N N . ASP A 1 575 ? 27.574 -14.191 -26.044 1.00 88.31 575 ASP A N 1
ATOM 4507 C CA . ASP A 1 575 ? 27.338 -13.678 -27.397 1.00 88.31 575 ASP A CA 1
ATOM 4508 C C . ASP A 1 575 ? 26.171 -12.684 -27.441 1.00 88.31 575 ASP A C 1
ATOM 4510 O O . ASP A 1 575 ? 24.998 -13.049 -27.282 1.00 88.31 575 ASP A O 1
ATOM 4514 N N . VAL A 1 576 ? 26.505 -11.423 -27.717 1.00 92.50 576 VAL A N 1
ATOM 4515 C CA . VAL A 1 576 ? 25.551 -10.336 -27.956 1.00 92.50 576 VAL A CA 1
ATOM 4516 C C . VAL A 1 576 ? 24.891 -10.523 -29.324 1.00 92.50 576 VAL A C 1
ATOM 4518 O O . VAL A 1 576 ? 25.555 -10.543 -30.358 1.00 92.50 576 VAL A O 1
ATOM 4521 N N . LEU A 1 577 ? 23.562 -10.630 -29.334 1.00 93.94 577 LEU A N 1
ATOM 4522 C CA . LEU A 1 577 ? 22.745 -10.737 -30.548 1.00 93.94 577 LEU A CA 1
ATOM 4523 C C . LEU A 1 577 ? 22.441 -9.367 -31.158 1.00 93.94 577 LEU A C 1
ATOM 4525 O O . LEU A 1 577 ? 22.344 -9.228 -32.378 1.00 93.94 577 LEU A O 1
ATOM 4529 N N . GLY A 1 578 ? 22.280 -8.362 -30.303 1.00 94.62 578 GLY A N 1
ATOM 4530 C CA . GLY A 1 578 ? 21.981 -6.999 -30.701 1.00 94.62 578 GLY A CA 1
ATOM 4531 C C . GLY A 1 578 ? 21.790 -6.097 -29.493 1.00 94.62 578 GLY A C 1
ATOM 4532 O O . GLY A 1 578 ? 21.627 -6.564 -28.364 1.00 94.62 578 GLY A O 1
ATOM 4533 N N . ALA A 1 579 ? 21.807 -4.794 -29.747 1.00 95.50 579 ALA A N 1
ATOM 4534 C CA . ALA A 1 579 ? 21.653 -3.778 -28.723 1.00 95.50 579 ALA A CA 1
ATOM 4535 C C . ALA A 1 579 ? 20.881 -2.574 -29.268 1.00 95.50 579 ALA A C 1
ATOM 4537 O O . ALA A 1 579 ? 20.968 -2.239 -30.454 1.00 95.50 579 ALA A O 1
ATOM 4538 N N . LEU A 1 580 ? 20.137 -1.922 -28.383 1.00 94.81 580 LEU A N 1
ATOM 4539 C CA . LEU A 1 580 ? 19.345 -0.739 -28.660 1.00 94.81 580 LEU A CA 1
ATOM 4540 C C . LEU A 1 580 ? 19.618 0.321 -27.582 1.00 94.81 580 LEU A C 1
ATOM 4542 O O . LEU A 1 580 ? 19.310 0.057 -26.425 1.00 94.81 580 LEU A O 1
ATOM 4546 N N . PRO A 1 581 ? 20.138 1.511 -27.918 1.00 94.25 581 PRO A N 1
ATOM 4547 C CA . PRO A 1 581 ? 20.656 1.935 -29.220 1.00 94.25 581 PRO A CA 1
ATOM 4548 C C . PRO A 1 581 ? 21.789 1.038 -29.742 1.00 94.25 581 PRO A C 1
ATOM 4550 O O . PRO A 1 581 ? 22.368 0.248 -29.001 1.00 94.25 581 PRO A O 1
ATOM 4553 N N . ALA A 1 582 ? 22.117 1.145 -31.031 1.00 93.75 582 ALA A N 1
ATOM 4554 C CA . ALA A 1 582 ? 23.207 0.359 -31.608 1.00 93.75 582 ALA A CA 1
ATOM 4555 C C . ALA A 1 582 ? 24.554 0.681 -30.933 1.00 93.75 582 ALA A C 1
ATOM 4557 O O . ALA A 1 582 ? 24.810 1.838 -30.585 1.00 93.75 582 ALA A O 1
ATOM 4558 N N . LEU A 1 583 ? 25.436 -0.316 -30.823 1.00 94.56 583 LEU A N 1
ATOM 4559 C CA . LEU A 1 583 ? 26.818 -0.141 -30.356 1.00 94.56 583 LEU A CA 1
ATOM 4560 C C . LEU A 1 583 ? 27.666 0.616 -31.390 1.00 94.56 583 LEU A C 1
ATOM 4562 O O . LEU A 1 583 ? 27.363 0.619 -32.590 1.00 94.56 583 LEU A O 1
ATOM 4566 N N . ASP A 1 584 ? 28.713 1.296 -30.935 1.00 95.19 584 ASP A N 1
ATOM 4567 C CA . ASP A 1 584 ? 29.732 1.886 -31.801 1.00 95.19 584 ASP A CA 1
ATOM 4568 C C . ASP A 1 584 ? 30.636 0.819 -32.451 1.00 95.19 584 ASP A C 1
ATOM 4570 O O . ASP A 1 584 ? 30.464 -0.386 -32.258 1.00 95.19 584 ASP A O 1
ATOM 4574 N N . ALA A 1 585 ? 31.611 1.261 -33.251 1.00 94.69 585 ALA A N 1
ATOM 4575 C CA . ALA A 1 585 ? 32.541 0.366 -33.943 1.00 94.69 585 ALA A CA 1
ATOM 4576 C C . ALA A 1 585 ? 33.441 -0.453 -32.994 1.00 94.69 585 ALA A C 1
ATOM 4578 O O . ALA A 1 585 ? 34.063 -1.419 -33.429 1.00 94.69 585 ALA A O 1
ATOM 4579 N N . TYR A 1 586 ? 33.506 -0.076 -31.716 1.00 94.25 586 TYR A N 1
ATOM 4580 C CA . TYR A 1 586 ? 34.302 -0.724 -30.678 1.00 94.25 586 TYR A CA 1
ATOM 4581 C C . TYR A 1 586 ? 33.447 -1.585 -29.737 1.00 94.25 586 TYR A C 1
ATOM 4583 O O . TYR A 1 586 ? 33.970 -2.111 -28.756 1.00 94.25 586 TYR A O 1
ATOM 4591 N N . GLY A 1 587 ? 32.148 -1.736 -30.020 1.00 93.81 587 GLY A N 1
ATOM 4592 C CA . GLY A 1 587 ? 31.231 -2.520 -29.195 1.00 93.81 587 GLY A CA 1
ATOM 4593 C C . GLY A 1 587 ? 30.771 -1.807 -27.920 1.00 93.81 587 GLY A C 1
ATOM 4594 O O . GLY A 1 587 ? 30.308 -2.471 -26.996 1.00 93.81 587 GLY A O 1
ATOM 4595 N N . ASN A 1 588 ? 30.884 -0.478 -27.855 1.00 95.75 588 ASN A N 1
ATOM 4596 C CA . ASN A 1 588 ? 30.471 0.317 -26.700 1.00 95.75 588 ASN A CA 1
ATOM 4597 C C . ASN A 1 588 ? 29.198 1.117 -26.984 1.00 95.75 588 ASN A C 1
ATOM 4599 O O . ASN A 1 588 ? 28.790 1.323 -28.128 1.00 95.75 588 ASN A O 1
ATOM 4603 N N . TRP A 1 589 ? 28.587 1.607 -25.915 1.00 96.50 589 TRP A N 1
ATOM 4604 C CA . TRP A 1 589 ? 27.439 2.497 -25.943 1.00 96.50 589 TRP A CA 1
ATOM 4605 C C . TRP A 1 589 ? 27.867 3.948 -25.705 1.00 96.50 589 TRP A C 1
ATOM 4607 O O . TRP A 1 589 ? 28.117 4.337 -24.560 1.00 96.50 589 TRP A O 1
ATOM 4617 N N . PRO A 1 590 ? 27.963 4.767 -26.764 1.00 96.00 590 PRO A N 1
ATOM 4618 C CA . PRO A 1 590 ? 28.300 6.172 -26.618 1.00 96.00 590 PRO A CA 1
ATOM 4619 C C . PRO A 1 590 ? 27.059 6.987 -26.220 1.00 96.00 590 PRO A C 1
ATOM 4621 O O . PRO A 1 590 ? 25.929 6.657 -26.593 1.00 96.00 590 PRO A O 1
ATOM 4624 N N . ARG A 1 591 ? 27.265 8.051 -25.440 1.00 94.06 591 ARG A N 1
ATOM 4625 C CA . ARG A 1 591 ? 26.185 8.804 -24.779 1.00 94.06 591 ARG A CA 1
ATOM 4626 C C . ARG A 1 591 ? 25.209 9.422 -25.776 1.00 94.06 591 ARG A C 1
ATOM 4628 O O . ARG A 1 591 ? 24.007 9.377 -25.558 1.00 94.06 591 ARG A O 1
ATOM 4635 N N . GLU A 1 592 ? 25.713 9.972 -26.874 1.00 94.00 592 GLU A N 1
ATOM 4636 C CA . GLU A 1 592 ? 24.930 10.692 -27.881 1.00 94.00 592 GLU A CA 1
ATOM 4637 C C . GLU A 1 592 ? 23.875 9.830 -28.588 1.00 94.00 592 GLU A C 1
ATOM 4639 O O . GLU A 1 592 ? 23.016 10.358 -29.292 1.00 94.00 592 GLU A O 1
ATOM 4644 N N . ARG A 1 593 ? 23.925 8.504 -28.413 1.00 93.44 593 ARG A N 1
ATOM 4645 C CA . ARG A 1 593 ? 22.935 7.580 -28.973 1.00 93.44 593 ARG A CA 1
ATOM 4646 C C . ARG A 1 593 ? 21.721 7.369 -28.082 1.00 93.44 593 ARG A C 1
ATOM 4648 O O . ARG A 1 593 ? 20.753 6.779 -28.557 1.00 93.44 593 ARG A O 1
ATOM 4655 N N . PHE A 1 594 ? 21.758 7.823 -26.833 1.00 95.25 594 PHE A N 1
ATOM 4656 C CA . PHE A 1 594 ? 20.651 7.674 -25.901 1.00 95.25 594 PHE A CA 1
ATOM 4657 C C . PHE A 1 594 ? 19.818 8.950 -25.867 1.00 95.25 594 PHE A C 1
ATOM 4659 O O . PHE A 1 594 ? 20.274 9.970 -25.353 1.00 95.25 594 PHE A O 1
ATOM 4666 N N . PRO A 1 595 ? 18.592 8.918 -26.402 1.00 95.00 595 PRO A N 1
ATOM 4667 C CA . PRO A 1 595 ? 17.668 10.011 -26.194 1.00 95.00 595 PRO A CA 1
ATOM 4668 C C . PRO A 1 595 ? 17.204 10.014 -24.740 1.00 95.00 595 PRO A C 1
ATOM 4670 O O . PRO A 1 595 ? 16.839 8.969 -24.195 1.00 95.00 595 PRO A O 1
ATOM 4673 N N . LEU A 1 596 ? 17.175 11.204 -24.149 1.00 96.44 596 LEU A N 1
ATOM 4674 C CA . LEU A 1 596 ? 16.539 11.432 -22.862 1.00 96.44 596 LEU A CA 1
ATOM 4675 C C . LEU A 1 596 ? 15.022 11.281 -23.023 1.00 96.44 596 LEU A C 1
ATOM 4677 O O . LEU A 1 596 ? 14.407 11.876 -23.918 1.00 96.44 596 LEU A O 1
ATOM 4681 N N . TRP A 1 597 ? 14.412 10.470 -22.164 1.00 97.94 597 TRP A N 1
ATOM 4682 C CA . TRP A 1 597 ? 12.967 10.360 -22.059 1.00 97.94 597 TRP A CA 1
ATOM 4683 C C . TRP A 1 597 ? 12.467 11.138 -20.844 1.00 97.94 597 TRP A C 1
ATOM 4685 O O . TRP A 1 597 ? 12.854 10.882 -19.708 1.00 97.94 597 TRP A O 1
ATOM 4695 N N . GLU A 1 598 ? 11.559 12.069 -21.108 1.00 97.31 598 GLU A N 1
ATOM 4696 C CA . GLU A 1 598 ? 10.952 12.953 -20.120 1.00 97.31 598 GLU A CA 1
ATOM 4697 C C . GLU A 1 598 ? 9.429 12.810 -20.137 1.00 97.31 598 GLU A C 1
ATOM 4699 O O . GLU A 1 598 ? 8.833 12.527 -21.185 1.00 97.31 598 GLU A O 1
ATOM 4704 N N . TRP A 1 599 ? 8.787 13.095 -19.002 1.00 97.62 599 TRP A N 1
ATOM 4705 C CA . TRP A 1 599 ? 7.331 13.059 -18.853 1.00 97.62 599 TRP A CA 1
ATOM 4706 C C . TRP A 1 599 ? 6.765 14.355 -18.255 1.00 97.62 599 TRP A C 1
ATOM 4708 O O . TRP A 1 599 ? 7.427 14.982 -17.438 1.00 97.62 599 TRP A O 1
ATOM 4718 N N . PRO A 1 600 ? 5.562 14.821 -18.627 1.00 97.06 600 PRO A N 1
ATOM 4719 C CA . PRO A 1 600 ? 4.963 16.011 -18.018 1.00 97.06 600 PRO A CA 1
ATOM 4720 C C . PRO A 1 600 ? 4.803 15.866 -16.498 1.00 97.06 600 PRO A C 1
ATOM 4722 O O . PRO A 1 600 ? 4.489 14.781 -16.017 1.00 97.06 600 PRO A O 1
ATOM 4725 N N . THR A 1 601 ? 4.984 16.966 -15.766 1.00 97.88 601 THR A N 1
ATOM 4726 C CA . THR A 1 601 ? 4.613 17.086 -14.348 1.00 97.88 601 THR A CA 1
ATOM 4727 C C . THR A 1 601 ? 3.103 17.290 -14.196 1.00 97.88 601 THR A C 1
ATOM 4729 O O . THR A 1 601 ? 2.416 17.621 -15.169 1.00 97.88 601 THR A O 1
ATOM 4732 N N . TRP A 1 602 ? 2.560 17.093 -12.992 1.00 98.12 602 TRP A N 1
ATOM 4733 C CA . TRP A 1 602 ? 1.131 17.299 -12.730 1.00 98.12 602 TRP A CA 1
ATOM 4734 C C . TRP A 1 602 ? 0.827 17.710 -11.284 1.00 98.12 602 TRP A C 1
ATOM 4736 O O . TRP A 1 602 ? 1.537 17.360 -10.352 1.00 98.12 602 TRP A O 1
ATOM 4746 N N . GLU A 1 603 ? -0.297 18.407 -11.105 1.00 97.75 603 GLU A N 1
ATOM 4747 C CA . GLU A 1 603 ? -0.906 18.718 -9.795 1.00 97.75 603 GLU A CA 1
ATOM 4748 C C . GLU A 1 603 ? -2.287 18.058 -9.635 1.00 97.75 603 GLU A C 1
ATOM 4750 O O . GLU A 1 603 ? -2.966 18.192 -8.620 1.00 97.75 603 GLU A O 1
ATOM 4755 N N . THR A 1 604 ? -2.747 17.346 -10.664 1.00 96.25 604 THR A N 1
ATOM 4756 C CA . THR A 1 604 ? -3.995 16.582 -10.649 1.00 96.25 604 THR A CA 1
ATOM 4757 C C . THR A 1 604 ? -3.791 15.331 -11.496 1.00 96.25 604 THR A C 1
ATOM 4759 O O . THR A 1 604 ? -3.679 15.448 -12.719 1.00 96.25 604 THR A O 1
ATOM 4762 N N . PRO A 1 605 ? -3.684 14.142 -10.879 1.00 96.25 605 PRO A N 1
ATOM 4763 C CA . PRO A 1 605 ? -3.487 12.913 -11.629 1.00 96.25 605 PRO A CA 1
ATOM 4764 C C . PRO A 1 605 ? -4.768 12.489 -12.350 1.00 96.25 605 PRO A C 1
ATOM 4766 O O . PRO A 1 605 ? -5.879 12.669 -11.850 1.00 96.25 605 PRO A O 1
ATOM 4769 N N . ALA A 1 606 ? -4.606 11.859 -13.513 1.00 96.69 606 ALA A N 1
ATOM 4770 C CA . ALA A 1 606 ? -5.691 11.124 -14.149 1.00 96.69 606 ALA A CA 1
ATOM 4771 C C . ALA A 1 606 ? -5.912 9.793 -13.420 1.00 96.69 606 ALA A C 1
ATOM 4773 O O . ALA A 1 606 ? -4.951 9.071 -13.133 1.00 96.69 606 ALA A O 1
ATOM 4774 N N . TYR A 1 607 ? -7.173 9.452 -13.171 1.00 97.25 607 TYR A N 1
ATOM 4775 C CA . TYR A 1 607 ? -7.565 8.179 -12.583 1.00 97.25 607 TYR A CA 1
ATOM 4776 C C . TYR A 1 607 ? -8.897 7.688 -13.155 1.00 97.25 607 TYR A C 1
ATOM 4778 O O . TYR A 1 607 ? -9.670 8.448 -13.740 1.00 97.25 607 TYR A O 1
ATOM 4786 N N . HIS A 1 608 ? -9.180 6.409 -12.946 1.00 97.75 608 HIS A N 1
ATOM 4787 C CA . HIS A 1 608 ? -10.475 5.795 -13.208 1.00 97.75 608 HIS A CA 1
ATOM 4788 C C . HIS A 1 608 ? -10.846 4.841 -12.074 1.00 97.75 608 HIS A C 1
ATOM 4790 O O . HIS A 1 608 ? -9.995 4.447 -11.273 1.00 97.75 608 HIS A O 1
ATOM 4796 N N . THR A 1 609 ? -12.122 4.459 -12.008 1.00 98.19 609 THR A N 1
ATOM 4797 C CA . THR A 1 609 ? -12.633 3.584 -10.952 1.00 98.19 609 THR A CA 1
ATOM 4798 C C . THR A 1 609 ? -13.362 2.367 -11.501 1.00 98.19 609 THR A C 1
ATOM 4800 O O . THR A 1 609 ? -13.924 2.391 -12.598 1.00 98.19 609 THR A O 1
ATOM 4803 N N . TYR A 1 610 ? -13.344 1.280 -10.732 1.00 97.88 610 TYR A N 1
ATOM 4804 C CA . TYR A 1 610 ? -14.175 0.098 -10.958 1.00 97.88 610 TYR A CA 1
ATOM 4805 C C . TYR A 1 610 ? -14.349 -0.683 -9.655 1.00 97.88 610 TYR A C 1
ATOM 4807 O O . TYR A 1 610 ? -13.512 -0.619 -8.759 1.00 97.88 610 TYR A O 1
ATOM 4815 N N . LEU A 1 611 ? -15.434 -1.448 -9.541 1.00 98.56 611 LEU A N 1
ATOM 4816 C CA . LEU A 1 611 ? -15.630 -2.351 -8.407 1.00 98.56 611 LEU A CA 1
ATOM 4817 C C . LEU A 1 611 ? -14.717 -3.571 -8.551 1.00 98.56 611 LEU A C 1
ATOM 4819 O O . LEU A 1 611 ? -14.766 -4.272 -9.566 1.00 98.56 611 LEU A O 1
ATOM 4823 N N . LYS A 1 612 ? -13.899 -3.833 -7.532 1.00 98.25 612 LYS A N 1
ATOM 4824 C CA . LYS A 1 612 ? -12.995 -4.984 -7.494 1.00 98.25 612 LYS A CA 1
ATOM 4825 C C . LYS A 1 612 ? -13.782 -6.293 -7.338 1.00 98.25 612 LYS A C 1
ATOM 4827 O O . LYS A 1 612 ? -14.884 -6.296 -6.782 1.00 98.25 612 LYS A O 1
ATOM 4832 N N . PRO A 1 613 ? -13.210 -7.446 -7.734 1.00 98.56 613 PRO A N 1
ATOM 4833 C CA . PRO A 1 613 ? -13.779 -8.771 -7.480 1.00 98.56 613 PRO A CA 1
ATOM 4834 C C . PRO A 1 613 ? -14.268 -9.004 -6.039 1.00 98.56 613 PRO A C 1
ATOM 4836 O O . PRO A 1 613 ? -15.285 -9.677 -5.852 1.00 98.56 613 PRO A O 1
ATOM 4839 N N . VAL A 1 614 ? -13.591 -8.426 -5.037 1.00 98.44 614 VAL A N 1
ATOM 4840 C CA . VAL A 1 614 ? -13.964 -8.543 -3.617 1.00 98.44 614 VAL A CA 1
ATOM 4841 C C . VAL A 1 614 ? -15.346 -7.960 -3.317 1.00 98.44 614 VAL A C 1
ATOM 4843 O O . VAL A 1 614 ? -16.108 -8.595 -2.591 1.00 98.44 614 VAL A O 1
ATOM 4846 N N . TYR A 1 615 ? -15.739 -6.851 -3.958 1.00 98.56 615 TYR A N 1
ATOM 4847 C CA . TYR A 1 615 ? -17.077 -6.269 -3.803 1.00 98.56 615 TYR A CA 1
ATOM 4848 C C . TYR A 1 615 ? -18.162 -7.301 -4.127 1.00 98.56 615 TYR A C 1
ATOM 4850 O O . TYR A 1 615 ? -19.040 -7.590 -3.317 1.00 98.56 615 TYR A O 1
ATOM 4858 N N . PHE A 1 616 ? -18.065 -7.921 -5.306 1.00 98.50 616 PHE A N 1
ATOM 4859 C CA . PHE A 1 616 ? -19.045 -8.907 -5.760 1.00 98.50 616 PHE A CA 1
ATOM 4860 C C . PHE A 1 616 ? -18.985 -10.201 -4.943 1.00 98.50 616 PHE A C 1
ATOM 4862 O O . PHE A 1 616 ? -19.994 -10.889 -4.787 1.00 98.50 616 PHE A O 1
ATOM 4869 N N . ALA A 1 617 ? -17.804 -10.566 -4.443 1.00 98.31 617 ALA A N 1
ATOM 4870 C CA . ALA A 1 617 ? -17.628 -11.742 -3.604 1.00 98.31 617 ALA A CA 1
ATOM 4871 C C . ALA A 1 617 ? -18.307 -11.566 -2.235 1.00 98.31 617 ALA A C 1
ATOM 4873 O O . ALA A 1 617 ? -19.064 -12.448 -1.822 1.00 98.31 617 ALA A O 1
ATOM 4874 N N . LEU A 1 618 ? -18.116 -10.413 -1.588 1.00 97.81 618 LEU A N 1
ATOM 4875 C CA . LEU A 1 618 ? -18.763 -10.064 -0.322 1.00 97.81 618 LEU A CA 1
ATOM 4876 C C . LEU A 1 618 ? -20.266 -9.826 -0.491 1.00 97.81 618 LEU A C 1
ATOM 4878 O O . LEU A 1 618 ? -21.047 -10.334 0.307 1.00 97.81 618 LEU A O 1
ATOM 4882 N N . GLN A 1 619 ? -20.697 -9.175 -1.577 1.00 97.62 619 GLN A N 1
ATOM 4883 C CA . GLN A 1 619 ? -22.120 -9.024 -1.901 1.00 97.62 619 GLN A CA 1
ATOM 4884 C C . GLN A 1 619 ? -22.827 -10.385 -1.966 1.00 97.62 619 GLN A C 1
ATOM 4886 O O . GLN A 1 619 ? -23.884 -10.564 -1.365 1.00 97.62 619 GLN A O 1
ATOM 4891 N N . ARG A 1 620 ? -22.236 -11.370 -2.657 1.00 97.69 620 ARG A N 1
ATOM 4892 C CA . ARG A 1 620 ? -22.785 -12.736 -2.705 1.00 97.69 620 ARG A CA 1
ATOM 4893 C C . ARG A 1 620 ? -22.767 -13.421 -1.342 1.00 97.69 620 ARG A C 1
ATOM 4895 O O . ARG A 1 620 ? -23.700 -14.155 -1.035 1.00 97.69 620 ARG A O 1
ATOM 4902 N N . LEU A 1 621 ? -21.713 -13.214 -0.550 1.00 96.44 621 LEU A N 1
ATOM 4903 C CA . LEU A 1 621 ? -21.604 -13.790 0.789 1.00 96.44 621 LEU A CA 1
ATOM 4904 C C . LEU A 1 621 ? -22.704 -13.267 1.720 1.00 96.44 621 LEU A C 1
ATOM 4906 O O . LEU A 1 621 ? -23.299 -14.062 2.438 1.00 96.44 621 LEU A O 1
ATOM 4910 N N . TRP A 1 622 ? -22.963 -11.960 1.704 1.00 94.50 622 TRP A N 1
ATOM 4911 C CA . TRP A 1 622 ? -23.926 -11.305 2.594 1.00 94.50 622 TRP A CA 1
ATOM 4912 C C . TRP A 1 622 ? -25.373 -11.376 2.105 1.00 94.50 622 TRP A C 1
ATOM 4914 O O . TRP A 1 622 ? -26.288 -11.217 2.903 1.00 94.50 622 TRP A O 1
ATOM 4924 N N . ALA A 1 623 ? -25.597 -11.650 0.818 1.00 94.31 623 ALA A N 1
ATOM 4925 C CA . ALA A 1 623 ? -26.927 -11.966 0.301 1.00 94.31 623 ALA A CA 1
ATOM 4926 C C . ALA A 1 623 ? -27.396 -13.383 0.681 1.00 94.31 623 ALA A C 1
ATOM 4928 O O . ALA A 1 623 ? -28.584 -13.684 0.555 1.00 94.31 623 ALA A O 1
ATOM 4929 N N . ALA A 1 624 ? -26.481 -14.267 1.096 1.00 83.25 624 ALA A N 1
ATOM 4930 C CA . ALA A 1 624 ? -26.841 -15.598 1.564 1.00 83.25 624 ALA A CA 1
ATOM 4931 C C . ALA A 1 624 ? -27.496 -15.504 2.958 1.00 83.25 624 ALA A C 1
ATOM 4933 O O . ALA A 1 624 ? -26.936 -14.825 3.822 1.00 83.25 624 ALA A O 1
ATOM 4934 N N . PRO A 1 625 ? -28.654 -16.158 3.167 1.00 63.97 625 PRO A N 1
ATOM 4935 C CA . PRO A 1 625 ? -29.406 -16.086 4.418 1.00 63.97 625 PRO A CA 1
ATOM 4936 C C . PRO A 1 625 ? -28.668 -16.668 5.628 1.00 63.97 625 PRO A C 1
ATOM 4938 O O . PRO A 1 625 ? -27.759 -17.518 5.446 1.00 63.97 625 PRO A O 1
#

Mean predicted aligned error: 5.35 Å

Solvent-accessible surface area (backbone atoms only — not comparable to full-atom values): 33034 Å² total; per-residue (Å²): 131,54,54,83,80,38,67,68,57,46,52,52,50,54,48,52,47,50,49,53,54,28,36,36,56,19,68,31,74,42,70,85,46,94,98,50,83,57,46,77,32,72,60,64,49,47,94,76,58,75,62,49,71,47,78,61,84,73,59,46,45,46,48,52,56,37,49,70,45,84,89,59,52,36,50,43,78,58,76,33,33,32,28,79,72,43,52,30,52,50,33,50,53,50,50,54,52,28,49,46,48,50,50,39,34,74,76,69,74,40,71,57,24,37,30,51,49,38,35,72,41,32,37,78,73,87,59,79,36,47,62,52,69,68,54,49,33,52,75,71,76,44,81,87,81,70,65,90,85,57,80,77,70,81,47,68,62,89,48,64,57,59,66,72,58,55,41,73,34,93,71,42,80,50,55,62,40,39,33,29,44,53,43,66,42,52,57,65,45,49,70,63,25,69,66,18,63,69,21,60,53,102,89,41,77,28,29,51,46,29,49,43,44,52,54,44,60,73,35,64,92,49,50,37,28,36,62,25,29,54,52,17,42,9,58,19,54,47,25,75,30,96,88,67,55,18,40,13,54,29,28,42,66,53,27,22,55,48,40,49,49,52,54,50,40,45,50,71,48,66,40,74,42,77,34,73,44,35,69,50,33,36,42,68,47,69,32,88,79,41,50,85,50,38,24,63,68,89,54,39,62,45,34,42,59,50,56,22,26,54,25,28,35,20,32,26,42,64,40,60,21,48,82,91,56,53,71,46,26,74,49,68,61,67,38,49,65,70,32,46,74,68,47,66,29,43,28,72,71,89,47,56,27,36,38,18,44,45,72,53,43,32,31,43,34,41,28,45,32,26,77,81,33,42,70,35,82,79,63,44,94,54,41,33,39,37,40,36,32,23,57,68,52,50,80,21,17,36,21,22,45,60,78,62,64,39,39,35,61,44,12,25,41,32,37,35,41,43,55,39,84,90,42,30,33,38,27,25,25,71,47,55,36,57,35,35,57,62,87,56,45,67,75,50,79,43,89,43,68,43,62,36,77,65,34,52,69,52,68,42,70,82,38,68,60,37,73,40,34,37,59,35,36,62,38,43,49,29,59,85,66,48,78,44,71,37,41,63,48,57,74,26,56,46,38,59,36,33,32,91,83,32,64,54,30,26,23,26,76,41,33,74,73,13,29,40,32,37,47,43,51,37,68,81,67,45,33,15,29,69,41,73,38,16,26,55,28,43,72,37,52,70,54,50,73,48,74,89,83,67,82,78,50,47,79,37,46,41,79,32,89,41,32,39,66,39,36,40,26,27,34,94,66,61,53,71,63,24,27,33,49,65,57,49,98,85,57,29,38,61,53,92,64,53,59,78,44,73,76,83,65,58,93,69,60,55,57,36,73,49,77,36,59,34,45,62,44,45,51,56,58,69,69,50,131

Foldseek 3Di:
DLDLVPPVNVVVLLVVLLQVLCLLQQNDAADDDPPDDGGRRNDNNVVVDAEEEADDEDFVVSLVVHQPDPPQDQWDDADWKTFHGHGSVLRSQRVSVSSNQVSCCVPPVDGAEYYYEYEQLAAPDDQQFFDDPCRFQVLLVHDDPDDPPDDDDRGSYDHHNQQLSMDTDPSHPHYYAAEYAAEQFDDPSLAPRVQLQPDADVVGRGSSLSVLLVSCVSNPPHAYENAEYFEFQFCAFQGDHPVRSTLYNHFLVRRLVVVLVSQVSNVRSPHPYYHYPDAEFDQLDADPQQCQLQFPSRCSNQAHASNGSNRGRHLKYKFFDDPVQDDFAVDDVVSVVPAAWFFWDDAFDDWIWTWGWDDFRWWIKIKIATPVLALHDDPLQWKKKKKFKDQADQCFAEQAAPLQRAGENGHGQWMWIDSDQQDTFIWGAPLQQQADDPVVQQVLSDQQPFGDDDHDTGHHHPNDTHFNKTFNAHWGGTPVSHIDGTDIDRSRGAHEDTCVVGVSHAWYQDSNRRITIGIDTCSVVQQNGLLQQWHKHWPCVCCRVDDVPDDDTGIHTDHHPAMWIKMWMGTPHNGTNAIIVGADPVSHHYPVRTDGDDDHHDPHTDIDIDRGSSVVSVVVSVVPD

Nearest PDB structures (foldseek):
  5yli-assembly2_A  TM=2.885E-01  e=7.632E-03  Amphibacillus xylanus NBRC 15112
  5nzr-assembly1_G  TM=1.708E-01  e=3.393E-01  Mus musculus

Sequence (625 aa):
GDDFDDPGFNAGFAQAIRDVVDVLHGAATLPPQAGHASGRFDADVSPWTIAYILGREWEPYSIVGFNEKPGAARAFAGTHFTIAEGSPTEVWMVRQCDLLVSYEDARYGAQRPIAYTNWPTTDPIVHPTETSYDQQMRYRGLTYDRDPGAPPVHEEEGVSLDPSRVRRTARNRAGWFASYHVYPYYPDFMLYDPGYARAASSLGRSNFFGYLQDLRRAHRGIPLVVAEFGVPSSRGNAHLQPQGWHHGGLSEQAVAAADVRLAREIREAGAAGAIVFAWMDEWFKRNWFTMGTELPAERGRLWHNVMSSEEHYGVLAVRAGDSATVPLPGGPAARWQALRAVAAGRLVGADSATLRVGQDAAYVYLALESPAWRGRPFPWPRVRLQIAIDTHDAFRGQTVLPFSGIRSAIGWEYLVSIDGPRDARLEVTPDYLPYMPERLTGSGAHFGEHFRRPLYPQRRADGVFDPLWALTNRPRFTSAGVQVRGQGLTVGRLVNGRAREDSNADWWYDAPSGTIQVRLPWALLNVSDPSSRLVVSESEPEVALGRRDGPRSVLVGVPTEGFHFGIVAWTPGPDVLGALPALDAYGNWPRERFPLWEWPTWETPAYHTYLKPVYFALQRLWAAP

Radius of gyration: 27.67 Å; Cα contacts (8 Å, |Δi|>4): 1424; chains: 1; bounding box: 70×52×80 Å

Secondary structure (DSSP, 8-state):
---TT-HHHHHHHHHHHHHHHHHHBT-EEE---TTS--EEE--B-GGG---EEES-PPPHHHHHHHHT-TT--S-EE-SSEEESS--HHHHHHHHHHHHHHHHHHHHHS----EEEEE-GGGSS---TT---HHHHHHHTT------TTS-----SSS----GGG-EE-TT--S-B-EEEE-BTTBSHHHHH-HHHHH-EETTEE-HHHHHHHHHHHHTTTS-EEEEEE-----SSBS---TTS--SB---HHHHHHHHHHHHHHHHHTT-SEEEES-SB--TT---TTTTTTS-SGGGGGGS--TT-GGG---SEEEEES-TTT---TTS-HHHHHTSEEEEEEESSSSSEEEEEEEE-SSEEEEEEE-GGGTTS---TTT-EEEEEEE-S-TTSEEEE-TTT--EEEEEESEEEEEEETTEEEEEE-TTT--B--HHHHTTS-S----B-S-----EE-S---EE-EEEEE--EE-TTSPEEPPEEEETTBPPBS-TTT-TT--EEEETTTTEEEEEEEGGGGTEEEGGGTEEEEESSHHHHHS-S-SPPP-EEEEE---BEEEEEEE-SSS-EEEEESPP-TTS-B-GGG-PPB-----SS--EEEEE-HHHHHHHHHHH--

pLDDT: mean 93.45, std 7.83, range [53.62, 98.81]